Protein AF-A0A8H8CIA1-F1 (afdb_monomer_lite)

Foldseek 3Di:
DDDDDDDDDDDDDDDDDDDDDDDDDDDDDDDDDDDDDDDDDDPPPPDPPVPPVVVLVVQLDQDADPVRHRPDDLVRNLVSLVPDPDDVSLCVSCVVLVHDDDPPDDSVRSSVSSSCSNPPDDDDDDDDDDDDDDDDDDDDDDDDDDDDDDDDDDPPVVVCPPPPDDDPCLLQDAQALPCPPDDLVNLVVVLVVCPPPVVVVVPPPPPPPDPPPDDPPDDADVPHDPVNVQLVVLLVVLVLVLVLDDPVLVSLLNSLVVVLVVQCVVCCVVVQDVDSAQFQSSLLSVLVVQQPFAGADSRNHHDPQHGRALVSSVSSSVSSVSVNSNVCSNPVCCCVPGNNDDPVSVVSSSVSNVVRSVCQDPCSRPPRHYHDLQVPDVLVVDDPLLLVLLLVLLLADPDQLSSLLLNLLLLQCLLFLAFSVQQLQFFLLQWFWDWAAAPVNPDTFIWIKRQAQPCVSPPPRGDRPVDGTAIGIAGQFLQLLSHSLLSLLLLQLCVCVVVNCCVVQVDDLQDCVSGRQATSAADPVDRNHGHDPVSNQVSQVSSCVSSVHDDPCRSNVSNSCSLVLLVVLVDDVVLLVLGYDDDDDPPVDDDRPSNSNQSSQSSRPHRSFFDPDSLLLPQDDDPVLLCQGNVCLVVSLVVQPPDPPSVSSNRSSVSNSVSSSSNLSSVLSVCVVNVPGPSCVRRSNVDPVSVCCSVPVSVVVSVVSVVVVPDRGPPVVVVVVVVVVVVVVD

InterPro domains:
  IPR031872 Ndc10, domain 2 [PF16787] (418-690)
  IPR038279 Ndc10, domain 2 superfamily [G3DSA:1.10.443.20] (391-724)

pLDDT: mean 71.8, std 23.45, range [22.14, 98.5]

Radius of gyration: 34.6 Å; chains: 1; bounding box: 98×94×87 Å

Sequence (730 aa):
MSYEYTVSPTLVQKSLSKPMQSPINDTQALNSRLLVANDNSALHISRTESSKQAQHAEITIPTTNNNGVINISRAQYMSRLASIRRKEPLREACIDANLAPPKSANLEHLRTMLTDYWFPPVVTEESIPDAQVAELPSSSSQYVGTSMSVLRGNNDEILIQEFGIEGAAAEEVLGYDDDSDSDPEDEFQEVLEINDELLAHTALEDDSEFDLETQMQGGPFPGESYTKFQTRIRLEETRRAENNRRAGGVKTQNAVIKDWKIFCGHALKTGQIKDEIVDAHHLLLYIRYCAERPKRTRKGIDIPGTFIGASHIKKLYFGALRIRKEQEAKDPSLSQQRPATNVHVWDALKGRMNEALRRAREGLIPEEDAPDIVANTFLSGITEAQMNSVGKGFLMHRELRSVINGHLSWTAQNASGNRGDDFRALRLAELQPYVFLHPNKETAIPCVLGCQGEEKAGASRGMRTKVNPVYSVFIAHLDPVKCPLGAFAFYHHFLHDVIDITSALDINWSINKTWRQVRVLHGKKSYATPYHEQSLYNLYVKAFSFAEFTSHLKAHLPRHILGYNQERMGVDPSVTSRMGWVRGETYYDTYAPALPKEAVLGAHGYKAHEVYDPIWRHVHVPEIFLHLVCPMAETIYSDVVGRQNLSGAANYWSMVMELRPYLFQCGAAIFQEVPDSALFRLPAFAQQDVQNWMKHQFPSDFSVLKANAGSRVDLQRIQNQLLQLALEET

Structure (mmCIF, N/CA/C/O backbone):
data_AF-A0A8H8CIA1-F1
#
_entry.id   AF-A0A8H8CIA1-F1
#
loop_
_atom_site.group_PDB
_atom_site.id
_atom_site.type_symbol
_atom_site.label_atom_id
_atom_site.label_alt_id
_atom_site.label_comp_id
_atom_site.label_asym_id
_atom_site.label_entity_id
_atom_site.label_seq_id
_atom_site.pdbx_PDB_ins_code
_atom_site.Cartn_x
_atom_site.Cartn_y
_atom_site.Cartn_z
_atom_site.occupancy
_atom_site.B_iso_or_equiv
_atom_site.auth_seq_id
_atom_site.auth_comp_id
_atom_site.auth_asym_id
_atom_site.auth_atom_id
_atom_site.pdbx_PDB_model_num
ATOM 1 N N . MET A 1 1 ? -46.911 15.720 -40.184 1.00 35.25 1 MET A N 1
ATOM 2 C CA . MET A 1 1 ? -46.278 14.925 -41.254 1.00 35.25 1 MET A CA 1
ATOM 3 C C . MET A 1 1 ? -45.076 14.251 -40.608 1.00 35.25 1 MET A C 1
ATOM 5 O O . MET A 1 1 ? -43.995 14.806 -40.647 1.00 35.25 1 MET A O 1
ATOM 9 N N . SER A 1 2 ? -45.250 13.289 -39.701 1.00 30.83 2 SER A N 1
ATOM 10 C CA . SER A 1 2 ? -45.727 11.908 -39.912 1.00 30.83 2 SER A CA 1
ATOM 11 C C . SER A 1 2 ? -44.878 11.188 -40.956 1.00 30.83 2 SER A C 1
ATOM 13 O O . SER A 1 2 ? -45.089 11.445 -42.132 1.00 30.83 2 SER A O 1
ATOM 15 N N . TYR A 1 3 ? -43.952 10.330 -40.516 1.00 27.91 3 TYR A N 1
ATOM 16 C CA . TYR A 1 3 ? -43.863 8.926 -40.935 1.00 27.91 3 TYR A CA 1
ATOM 17 C C . TYR A 1 3 ? -43.058 8.129 -39.897 1.00 27.91 3 TYR A C 1
ATOM 19 O O . TYR A 1 3 ? -41.913 8.446 -39.590 1.00 27.91 3 TYR A O 1
ATOM 27 N N . GLU A 1 4 ? -43.729 7.123 -39.342 1.00 29.31 4 GLU A N 1
ATOM 28 C CA . GLU A 1 4 ? -43.194 6.022 -38.544 1.00 29.31 4 GLU A CA 1
ATOM 29 C C . GLU A 1 4 ? -42.379 5.067 -39.427 1.00 29.31 4 GLU A C 1
ATOM 31 O O . GLU A 1 4 ? -42.702 4.908 -40.603 1.00 29.31 4 GLU A O 1
ATOM 36 N N . TYR A 1 5 ? -41.424 4.341 -38.839 1.00 29.64 5 TYR A N 1
ATOM 37 C CA . TYR A 1 5 ? -41.178 2.949 -39.222 1.00 29.64 5 TYR A CA 1
ATOM 38 C C . TYR A 1 5 ? -40.817 2.102 -37.997 1.00 29.64 5 TYR A C 1
ATOM 40 O O . TYR A 1 5 ? -39.847 2.346 -37.284 1.00 29.64 5 TYR A O 1
ATOM 48 N N . THR A 1 6 ? -41.661 1.103 -37.779 1.00 28.41 6 THR A N 1
ATOM 49 C CA . THR A 1 6 ? -41.581 -0.032 -36.861 1.00 28.41 6 THR A CA 1
ATOM 50 C C . THR A 1 6 ? -40.758 -1.165 -37.478 1.00 28.41 6 THR A C 1
ATOM 52 O O . THR A 1 6 ? -40.929 -1.445 -38.661 1.00 28.41 6 THR A O 1
ATOM 55 N N . VAL A 1 7 ? -39.972 -1.899 -36.675 1.00 31.28 7 VAL A N 1
ATOM 56 C CA . VAL A 1 7 ? -39.664 -3.327 -36.919 1.00 31.28 7 VAL A CA 1
ATOM 57 C C . VAL A 1 7 ? -39.576 -4.084 -35.583 1.00 31.28 7 VAL A C 1
ATOM 59 O O . VAL A 1 7 ? -38.965 -3.625 -34.623 1.00 31.28 7 VAL A O 1
ATOM 62 N N . SER A 1 8 ? -40.253 -5.233 -35.547 1.00 26.88 8 SER A N 1
ATOM 63 C CA . SER A 1 8 ? -40.550 -6.128 -34.419 1.00 26.88 8 SER A CA 1
ATOM 64 C C . SER A 1 8 ? -39.399 -7.070 -33.994 1.00 26.88 8 SER A C 1
ATOM 66 O O . SER A 1 8 ? -38.472 -7.293 -34.773 1.00 26.88 8 SER A O 1
ATOM 68 N N . PRO A 1 9 ? -39.485 -7.706 -32.802 1.00 35.00 9 PRO A N 1
ATOM 69 C CA . PRO A 1 9 ? -38.516 -8.690 -32.318 1.00 35.00 9 PRO A CA 1
ATOM 70 C C . PRO A 1 9 ? -38.908 -10.127 -32.706 1.00 35.00 9 PRO A C 1
ATOM 72 O O . PRO A 1 9 ? -40.086 -10.483 -32.680 1.00 35.00 9 PRO A O 1
ATOM 75 N N . THR A 1 10 ? -37.919 -10.983 -32.991 1.00 31.28 10 THR A N 1
ATOM 76 C CA . THR A 1 10 ? -38.145 -12.425 -33.205 1.00 31.28 10 THR A CA 1
ATOM 77 C C . THR A 1 10 ? -37.395 -13.247 -32.158 1.00 31.28 10 THR A C 1
ATOM 79 O O . THR A 1 10 ? -36.170 -13.211 -32.076 1.00 31.28 10 THR A O 1
ATOM 82 N N . LEU A 1 11 ? -38.167 -13.986 -31.360 1.00 28.48 11 LEU A N 1
ATOM 83 C CA . LEU A 1 11 ? -37.743 -15.055 -30.459 1.00 28.48 11 LEU A CA 1
ATOM 84 C C . LEU A 1 11 ? -37.208 -16.260 -31.246 1.00 28.48 11 LEU A C 1
ATOM 86 O O . LEU A 1 11 ? -37.884 -16.741 -32.152 1.00 28.48 11 LEU A O 1
ATOM 90 N N . VAL A 1 12 ? -36.093 -16.845 -30.798 1.00 31.77 12 VAL A N 1
ATOM 91 C CA . VAL A 1 12 ? -35.801 -18.273 -31.001 1.00 31.77 12 VAL A CA 1
ATOM 92 C C . VAL A 1 12 ? -35.304 -18.870 -29.684 1.00 31.77 12 VAL A C 1
ATOM 94 O O . VAL A 1 12 ? -34.176 -18.644 -29.256 1.00 31.77 12 VAL A O 1
ATOM 97 N N . GLN A 1 13 ? -36.173 -19.657 -29.049 1.00 28.80 13 GLN A N 1
ATOM 98 C CA . GLN A 1 13 ? -35.812 -20.648 -28.038 1.00 28.80 13 GLN A CA 1
ATOM 99 C C . GLN A 1 13 ? -35.109 -21.834 -28.713 1.00 28.80 13 GLN A C 1
ATOM 101 O O . GLN A 1 13 ? -35.632 -22.390 -29.678 1.00 28.80 13 GLN A O 1
ATOM 106 N N . LYS A 1 14 ? -33.990 -22.298 -28.147 1.00 30.52 14 LYS A N 1
ATOM 107 C CA . LYS A 1 14 ? -33.540 -23.690 -28.289 1.00 30.52 14 LYS A CA 1
ATOM 108 C C . LYS A 1 14 ? -32.952 -24.196 -26.972 1.00 30.52 14 LYS A C 1
ATOM 110 O O . LYS A 1 14 ? -31.828 -23.889 -26.600 1.00 30.52 14 LYS A O 1
ATOM 115 N N . SER A 1 15 ? -33.770 -24.980 -26.281 1.00 29.48 15 SER A N 1
ATOM 116 C CA . SER A 1 15 ? -33.416 -25.943 -25.239 1.00 29.48 15 SER A CA 1
ATOM 117 C C . SER A 1 15 ? -32.812 -27.213 -25.846 1.00 29.48 15 SER A C 1
ATOM 119 O O . SER A 1 15 ? -33.293 -27.625 -26.898 1.00 29.48 15 SER A O 1
ATOM 121 N N . LEU A 1 16 ? -31.854 -27.842 -25.151 1.00 29.30 16 LEU A N 1
ATOM 122 C CA . LEU A 1 16 ? -31.474 -29.280 -25.121 1.00 29.30 16 LEU A CA 1
ATOM 123 C C . LEU A 1 16 ? -30.174 -29.330 -24.279 1.00 29.30 16 LEU A C 1
ATOM 125 O O . LEU A 1 16 ? -29.157 -28.832 -24.731 1.00 29.30 16 LEU A O 1
ATOM 129 N N . SER A 1 17 ? -30.121 -29.629 -22.977 1.00 27.05 17 SER A N 1
ATOM 130 C CA . SER A 1 17 ? -30.474 -30.816 -22.183 1.00 27.05 17 SER A CA 1
ATOM 131 C C . SER A 1 17 ? -29.685 -32.101 -22.505 1.00 27.05 17 SER A C 1
ATOM 133 O O . SER A 1 17 ? -29.960 -32.735 -23.523 1.00 27.05 17 SER A O 1
ATOM 135 N N . LYS A 1 18 ? -28.889 -32.515 -21.493 1.00 29.69 18 LYS A N 1
ATOM 136 C CA . LYS A 1 18 ? -28.415 -33.866 -21.082 1.00 29.69 18 LYS A CA 1
ATOM 137 C C . LYS A 1 18 ? -26.981 -34.303 -21.484 1.00 29.69 18 LYS A C 1
ATOM 139 O O . LYS A 1 18 ? -26.527 -33.929 -22.554 1.00 29.69 18 LYS A O 1
ATOM 144 N N . PRO A 1 19 ? -26.348 -35.241 -20.734 1.00 34.16 19 PRO A N 1
ATOM 145 C CA . PRO A 1 19 ? -26.146 -35.262 -19.274 1.00 34.16 19 PRO A CA 1
ATOM 146 C C . PRO A 1 19 ? -24.745 -35.793 -18.842 1.00 34.16 19 PRO A C 1
ATOM 148 O O . PRO A 1 19 ? -23.964 -36.296 -19.642 1.00 34.16 19 PRO A O 1
ATOM 151 N N . MET A 1 20 ? -24.491 -35.729 -17.528 1.00 30.47 20 MET A N 1
ATOM 152 C CA . MET A 1 20 ? -23.445 -36.428 -16.762 1.00 30.47 20 MET A CA 1
ATOM 153 C C . MET A 1 20 ? -23.229 -37.897 -17.156 1.00 30.47 20 MET A C 1
ATOM 155 O O . MET A 1 20 ? -24.201 -38.645 -17.226 1.00 30.47 20 MET A O 1
ATOM 159 N N . GLN A 1 21 ? -21.960 -38.318 -17.205 1.00 26.92 21 GLN A N 1
ATOM 160 C CA . GLN A 1 21 ? -21.501 -39.673 -16.872 1.00 26.92 21 GLN A CA 1
ATOM 161 C C . GLN A 1 21 ? -20.044 -39.626 -16.361 1.00 26.92 21 GLN A C 1
ATOM 163 O O . GLN A 1 21 ? -19.106 -39.388 -17.110 1.00 26.92 21 GLN A O 1
ATOM 168 N N . SER A 1 22 ? -19.872 -39.849 -15.061 1.00 28.25 22 SER A N 1
ATOM 169 C CA . SER A 1 22 ? -18.779 -40.648 -14.481 1.00 28.25 22 SER A CA 1
ATOM 170 C C . SER A 1 22 ? -19.407 -42.025 -14.127 1.00 28.25 22 SER A C 1
ATOM 172 O O . SER A 1 22 ? -20.640 -42.103 -14.231 1.00 28.25 22 SER A O 1
ATOM 174 N N . PRO A 1 23 ? -18.704 -43.105 -13.697 1.00 43.19 23 PRO A N 1
ATOM 175 C CA . PRO A 1 23 ? -17.465 -43.109 -12.903 1.00 43.19 23 PRO A CA 1
ATOM 176 C C . PRO A 1 23 ? -16.527 -44.333 -13.143 1.00 43.19 23 PRO A C 1
ATOM 178 O O . PRO A 1 23 ? -16.756 -45.141 -14.035 1.00 43.19 23 PRO A O 1
ATOM 181 N N . ILE A 1 24 ? -15.538 -44.484 -12.245 1.00 27.33 24 ILE A N 1
ATOM 182 C CA . ILE A 1 24 ? -14.995 -45.738 -11.659 1.00 27.33 24 ILE A CA 1
ATOM 183 C C . ILE A 1 24 ? -13.492 -46.010 -11.885 1.00 27.33 24 ILE A C 1
ATOM 185 O O . ILE A 1 24 ? -12.980 -46.065 -12.999 1.00 27.33 24 ILE A O 1
ATOM 189 N N . ASN A 1 25 ? -12.841 -46.181 -10.727 1.00 26.23 25 ASN A N 1
ATOM 190 C CA . ASN A 1 25 ? -11.515 -46.716 -10.419 1.00 26.23 25 ASN A CA 1
ATOM 191 C C . ASN A 1 25 ? -11.222 -48.063 -11.103 1.00 26.23 25 ASN A C 1
ATOM 193 O O . ASN A 1 25 ? -12.122 -48.881 -11.220 1.00 26.23 25 ASN A O 1
ATOM 197 N N . ASP A 1 26 ? -9.953 -48.375 -11.375 1.00 25.09 26 ASP A N 1
ATOM 198 C CA . ASP A 1 26 ? -9.295 -49.413 -10.575 1.00 25.09 26 ASP A CA 1
ATOM 199 C C . ASP A 1 26 ? -7.789 -49.548 -10.814 1.00 25.09 26 ASP A C 1
ATOM 201 O O . ASP A 1 26 ? -7.205 -49.229 -11.846 1.00 25.09 26 ASP A O 1
ATOM 205 N N . THR A 1 27 ? -7.204 -49.993 -9.718 1.00 24.94 27 THR A N 1
ATOM 206 C CA . THR A 1 27 ? -5.823 -50.208 -9.333 1.00 24.94 27 THR A CA 1
ATOM 207 C C . THR A 1 27 ? -5.157 -51.424 -9.997 1.00 24.94 27 THR A C 1
ATOM 209 O O . THR A 1 27 ? -5.812 -52.400 -10.335 1.00 24.94 27 THR A O 1
ATOM 212 N N . GLN A 1 28 ? -3.816 -51.400 -9.954 1.00 24.56 28 GLN A N 1
ATOM 213 C CA . GLN A 1 28 ? -2.891 -52.539 -9.797 1.00 24.56 28 GLN A CA 1
ATOM 214 C C . GLN A 1 28 ? -2.402 -53.344 -11.026 1.00 24.56 28 GLN A C 1
ATOM 216 O O . GLN A 1 28 ? -3.105 -54.155 -11.611 1.00 24.56 28 GLN A O 1
ATOM 221 N N . ALA A 1 29 ? -1.076 -53.237 -11.224 1.00 25.58 29 ALA A N 1
ATOM 222 C CA . ALA A 1 29 ? -0.083 -54.300 -10.972 1.00 25.58 29 ALA A CA 1
ATOM 223 C C . ALA A 1 29 ? 0.715 -54.901 -12.155 1.00 25.58 29 ALA A C 1
ATOM 225 O O . ALA A 1 29 ? 0.201 -55.610 -13.008 1.00 25.58 29 ALA A O 1
ATOM 226 N N . LEU A 1 30 ? 2.041 -54.748 -11.989 1.00 26.11 30 LEU A N 1
ATOM 227 C CA . LEU A 1 30 ? 3.129 -55.720 -12.195 1.00 26.11 30 LEU A CA 1
ATOM 228 C C . LEU A 1 30 ? 3.650 -56.040 -13.616 1.00 26.11 30 LEU A C 1
ATOM 230 O O . LEU A 1 30 ? 3.166 -56.910 -14.324 1.00 26.11 30 LEU A O 1
ATOM 234 N N . ASN A 1 31 ? 4.808 -55.422 -13.888 1.00 25.41 31 ASN A N 1
ATOM 235 C CA . ASN A 1 31 ? 6.122 -56.043 -14.136 1.00 25.41 31 ASN A CA 1
ATOM 236 C C . ASN A 1 31 ? 6.254 -57.243 -15.089 1.00 25.41 31 ASN A C 1
ATOM 238 O O . ASN A 1 31 ? 5.885 -58.370 -14.773 1.00 25.41 31 ASN A O 1
ATOM 242 N N . SER A 1 32 ? 7.105 -57.050 -16.096 1.00 24.16 32 SER A N 1
ATOM 243 C CA . SER A 1 32 ? 8.194 -57.969 -16.485 1.00 24.16 32 SER A CA 1
ATOM 244 C C . SER A 1 32 ? 9.169 -57.163 -17.367 1.00 24.16 32 SER A C 1
ATOM 246 O O . SER A 1 32 ? 8.734 -56.505 -18.298 1.00 24.16 32 SER A O 1
ATOM 248 N N . ARG A 1 33 ? 10.420 -56.891 -16.967 1.00 26.98 33 ARG A N 1
ATOM 249 C CA . ARG A 1 33 ? 11.617 -57.739 -16.761 1.00 26.98 33 ARG A CA 1
ATOM 250 C C . ARG A 1 33 ? 12.585 -57.637 -17.956 1.00 26.98 33 ARG A C 1
ATOM 252 O O . ARG A 1 33 ? 12.214 -58.043 -19.046 1.00 26.98 33 ARG A O 1
ATOM 259 N N . LEU A 1 34 ? 13.845 -57.298 -17.622 1.00 24.36 34 LEU A N 1
ATOM 260 C CA . LEU A 1 34 ? 15.112 -57.726 -18.259 1.00 24.36 34 LEU A CA 1
ATOM 261 C C . LEU A 1 34 ? 15.408 -57.151 -19.673 1.00 24.36 34 LEU A C 1
ATOM 263 O O . LEU A 1 34 ? 14.519 -57.097 -20.500 1.00 24.36 34 LEU A O 1
ATOM 267 N N . LEU A 1 35 ? 16.624 -56.779 -20.100 1.00 25.28 35 LEU A N 1
ATOM 268 C CA . LEU A 1 35 ? 17.997 -56.772 -19.564 1.00 25.28 35 LEU A CA 1
ATOM 269 C C . LEU A 1 35 ? 18.927 -56.195 -20.675 1.00 25.28 35 LEU A C 1
ATOM 271 O O . LEU A 1 35 ? 18.595 -56.313 -21.850 1.00 25.28 35 LEU A O 1
ATOM 275 N N . VAL A 1 36 ? 20.132 -55.750 -20.280 1.00 26.50 36 VAL A N 1
ATOM 276 C CA . VAL A 1 36 ? 21.425 -55.815 -21.022 1.00 26.50 36 VAL A CA 1
ATOM 277 C C . VAL A 1 36 ? 21.880 -54.607 -21.884 1.00 26.50 36 VAL A C 1
ATOM 279 O O . VAL A 1 36 ? 21.477 -54.430 -23.026 1.00 26.50 36 VAL A O 1
ATOM 282 N N . ALA A 1 37 ? 22.881 -53.917 -21.308 1.00 25.95 37 ALA A N 1
ATOM 283 C CA . ALA A 1 37 ? 24.218 -53.573 -21.843 1.00 25.95 37 ALA A CA 1
ATOM 284 C C . ALA A 1 37 ? 24.574 -52.169 -22.390 1.00 25.95 37 ALA A C 1
ATOM 286 O O . ALA A 1 37 ? 24.081 -51.722 -23.418 1.00 25.95 37 ALA A O 1
ATOM 287 N N . ASN A 1 38 ? 25.651 -51.669 -21.757 1.00 27.94 38 ASN A N 1
ATOM 288 C CA . ASN A 1 38 ? 26.868 -51.028 -22.287 1.00 27.94 38 ASN A CA 1
ATOM 289 C C . ASN A 1 38 ? 26.974 -49.496 -22.402 1.00 27.94 38 ASN A C 1
ATOM 291 O O . ASN A 1 38 ? 26.645 -48.888 -23.414 1.00 27.94 38 ASN A O 1
ATOM 295 N N . ASP A 1 39 ? 27.586 -48.925 -21.355 1.00 29.53 39 ASP A N 1
ATOM 296 C CA . ASP A 1 39 ? 28.875 -48.203 -21.332 1.00 29.53 39 ASP A CA 1
ATOM 297 C C . ASP A 1 39 ? 29.575 -47.886 -22.669 1.00 29.53 39 ASP A C 1
ATOM 299 O O . ASP A 1 39 ? 29.992 -48.792 -23.395 1.00 29.53 39 ASP A O 1
ATOM 303 N N . ASN A 1 40 ? 29.862 -46.593 -22.897 1.00 30.83 40 ASN A N 1
ATOM 304 C CA . ASN A 1 40 ? 31.225 -46.012 -22.905 1.00 30.83 40 ASN A CA 1
ATOM 305 C C . ASN A 1 40 ? 31.280 -44.676 -23.676 1.00 30.83 40 ASN A C 1
ATOM 307 O O . ASN A 1 40 ? 31.455 -44.692 -24.891 1.00 30.83 40 ASN A O 1
ATOM 311 N N . SER A 1 41 ? 31.262 -43.523 -22.989 1.00 32.12 41 SER A N 1
ATOM 312 C CA . SER A 1 41 ? 31.836 -42.267 -23.529 1.00 32.12 41 SER A CA 1
ATOM 313 C C . SER A 1 41 ? 31.875 -41.119 -22.501 1.00 32.12 41 SER A C 1
ATOM 315 O O . SER A 1 41 ? 31.132 -40.151 -22.626 1.00 32.12 41 SER A O 1
ATOM 317 N N . ALA A 1 42 ? 32.741 -41.183 -21.483 1.00 33.84 42 ALA A N 1
ATOM 318 C CA . ALA A 1 42 ? 33.016 -40.014 -20.621 1.00 33.84 42 ALA A CA 1
ATOM 319 C C . ALA A 1 42 ? 34.421 -40.020 -19.973 1.00 33.84 42 ALA A C 1
ATOM 321 O O . ALA A 1 42 ? 34.627 -39.463 -18.899 1.00 33.84 42 ALA A O 1
ATOM 322 N N . LEU A 1 43 ? 35.417 -40.649 -20.607 1.00 36.97 43 LEU A N 1
ATOM 323 C CA . LEU A 1 43 ? 36.722 -40.928 -19.982 1.00 36.97 43 LEU A CA 1
ATOM 324 C C . LEU A 1 43 ? 37.834 -39.893 -20.243 1.00 36.97 43 LEU A C 1
ATOM 326 O O . LEU A 1 43 ? 38.996 -40.199 -19.994 1.00 36.97 43 LEU A O 1
ATOM 330 N N . HIS A 1 44 ? 37.533 -38.673 -20.711 1.00 37.88 44 HIS A N 1
ATOM 331 C CA . HIS A 1 44 ? 38.605 -37.731 -21.082 1.00 37.88 44 HIS A CA 1
ATOM 332 C C . HIS A 1 44 ? 38.686 -36.378 -20.359 1.00 37.88 44 HIS A C 1
ATOM 334 O O . HIS A 1 44 ? 39.668 -35.674 -20.583 1.00 37.88 44 HIS A O 1
ATOM 340 N N . ILE A 1 45 ? 37.777 -36.033 -19.438 1.00 39.72 45 ILE A N 1
ATOM 341 C CA . ILE A 1 45 ? 37.805 -34.715 -18.754 1.00 39.72 45 ILE A CA 1
ATOM 342 C C . ILE A 1 45 ? 38.130 -34.805 -17.238 1.00 39.72 45 ILE A C 1
ATOM 344 O O . ILE A 1 45 ? 38.532 -33.819 -16.631 1.00 39.72 45 ILE A O 1
ATOM 348 N N . SER A 1 46 ? 38.124 -35.991 -16.615 1.00 37.06 46 SER A N 1
ATOM 349 C CA . SER A 1 46 ? 38.263 -36.176 -15.152 1.00 37.06 46 SER A CA 1
ATOM 350 C C . SER A 1 46 ? 39.695 -36.226 -14.573 1.00 37.06 46 SER A C 1
ATOM 352 O O . SER A 1 46 ? 39.869 -36.474 -13.379 1.00 37.06 46 SER A O 1
ATOM 354 N N . ARG A 1 47 ? 40.759 -36.002 -15.359 1.00 39.66 47 ARG A N 1
ATOM 355 C CA . ARG A 1 47 ? 42.136 -36.329 -14.915 1.00 39.66 47 ARG A CA 1
ATOM 356 C C . ARG A 1 47 ? 42.901 -35.223 -14.167 1.00 39.66 47 ARG A C 1
ATOM 358 O O . ARG A 1 47 ? 43.977 -35.510 -13.653 1.00 39.66 47 ARG A O 1
ATOM 365 N N . THR A 1 48 ? 42.386 -33.995 -14.056 1.00 44.56 48 THR A N 1
ATOM 366 C CA . THR A 1 48 ? 43.138 -32.859 -13.465 1.00 44.56 48 THR A CA 1
ATOM 367 C C . THR A 1 48 ? 42.585 -32.293 -12.152 1.00 44.56 48 THR A C 1
ATOM 369 O O . THR A 1 48 ? 43.352 -31.694 -11.402 1.00 44.56 48 THR A O 1
ATOM 372 N N . GLU A 1 49 ? 41.319 -32.528 -11.798 1.00 43.59 49 GLU A N 1
ATOM 373 C CA . GLU A 1 49 ? 40.747 -32.052 -10.519 1.00 43.59 49 GLU A CA 1
ATOM 374 C C . GLU A 1 49 ? 40.909 -33.060 -9.365 1.00 43.59 49 GLU A C 1
ATOM 376 O O . GLU A 1 49 ? 41.137 -32.663 -8.220 1.00 43.59 49 GLU A O 1
ATOM 381 N N . SER A 1 50 ? 40.970 -34.362 -9.669 1.00 43.28 50 SER A N 1
ATOM 382 C CA . SER A 1 50 ? 41.143 -35.439 -8.677 1.00 43.28 50 SER A CA 1
ATOM 383 C C . SER A 1 50 ? 42.471 -35.387 -7.897 1.00 43.28 50 SER A C 1
ATOM 385 O O . SER A 1 50 ? 42.586 -36.012 -6.845 1.00 43.28 50 SER A O 1
ATOM 387 N N . SER A 1 51 ? 43.485 -34.647 -8.366 1.00 46.69 51 SER A N 1
ATOM 388 C CA . SER A 1 51 ? 44.813 -34.626 -7.730 1.00 46.69 51 SER A CA 1
ATOM 389 C C . SER A 1 51 ? 44.928 -33.677 -6.527 1.00 46.69 51 SER A C 1
ATOM 391 O O . SER A 1 51 ? 45.829 -33.870 -5.714 1.00 46.69 51 SER A O 1
ATOM 393 N N . LYS A 1 52 ? 44.069 -32.653 -6.393 1.00 49.59 52 LYS A N 1
ATOM 394 C CA . LYS A 1 52 ? 44.155 -31.665 -5.292 1.00 49.59 52 LYS A CA 1
ATOM 395 C C . LYS A 1 52 ? 43.212 -31.965 -4.122 1.00 49.59 52 LYS A C 1
ATOM 397 O O . LYS A 1 52 ? 43.546 -31.619 -2.993 1.00 49.59 52 LYS A O 1
ATOM 402 N N . GLN A 1 53 ? 42.091 -32.649 -4.358 1.00 50.78 53 GLN A N 1
ATOM 403 C CA . GLN A 1 53 ? 41.213 -33.144 -3.284 1.00 50.78 53 GLN A CA 1
ATOM 404 C C . GLN A 1 53 ? 41.845 -34.312 -2.505 1.00 50.78 53 GLN A C 1
ATOM 406 O O . GLN A 1 53 ? 41.708 -34.375 -1.285 1.00 50.78 53 GLN A O 1
ATOM 411 N N . ALA A 1 54 ? 42.635 -35.166 -3.167 1.00 50.47 54 ALA A N 1
ATOM 412 C CA . ALA A 1 54 ? 43.280 -36.318 -2.529 1.00 50.47 54 ALA A CA 1
ATOM 413 C C . ALA A 1 54 ? 44.280 -35.944 -1.410 1.00 50.47 54 ALA A C 1
ATOM 415 O O . ALA A 1 54 ? 44.388 -36.670 -0.428 1.00 50.47 54 ALA A O 1
ATOM 416 N N . GLN A 1 55 ? 44.963 -34.793 -1.499 1.00 55.34 55 GLN A N 1
ATOM 417 C CA . GLN A 1 55 ? 45.936 -34.361 -0.477 1.00 55.34 55 GLN A CA 1
ATOM 418 C C . GLN A 1 55 ? 45.292 -33.803 0.804 1.00 55.34 55 GLN A C 1
ATOM 420 O O . GLN A 1 55 ? 45.933 -33.780 1.852 1.00 55.34 55 GLN A O 1
ATOM 425 N N . HIS A 1 56 ? 44.042 -33.333 0.742 1.00 55.19 56 HIS A N 1
ATOM 426 C CA . HIS A 1 56 ? 43.356 -32.765 1.907 1.00 55.19 56 HIS A CA 1
ATOM 427 C C . HIS A 1 56 ? 42.588 -33.818 2.717 1.00 55.19 56 HIS A C 1
ATOM 429 O O . HIS A 1 56 ? 42.534 -33.692 3.940 1.00 55.19 56 HIS A O 1
ATOM 435 N N . ALA A 1 57 ? 42.087 -34.877 2.069 1.00 55.25 57 ALA A N 1
ATOM 436 C CA . ALA A 1 57 ? 41.418 -36.002 2.731 1.00 55.25 57 ALA A CA 1
ATOM 437 C C . ALA A 1 57 ? 42.364 -36.827 3.629 1.00 55.25 57 ALA A C 1
ATOM 439 O O . ALA A 1 57 ? 41.947 -37.386 4.640 1.00 55.25 57 ALA A O 1
ATOM 440 N N . GLU A 1 58 ? 43.660 -36.862 3.303 1.00 58.84 58 GLU A N 1
ATOM 441 C CA . GLU A 1 58 ? 44.658 -37.644 4.047 1.00 58.84 58 GLU A CA 1
ATOM 442 C C . GLU A 1 58 ? 45.021 -37.027 5.416 1.00 58.84 58 GLU A C 1
ATOM 444 O O . GLU A 1 58 ? 45.527 -37.708 6.305 1.00 58.84 58 GLU A O 1
ATOM 449 N N . ILE A 1 59 ? 44.751 -35.728 5.612 1.00 63.19 59 ILE A N 1
ATOM 450 C CA . ILE A 1 59 ? 45.095 -34.982 6.838 1.00 63.19 59 ILE A CA 1
ATOM 451 C C . ILE A 1 59 ? 43.917 -34.948 7.827 1.00 63.19 59 ILE A C 1
ATOM 453 O O . ILE A 1 59 ? 44.128 -34.820 9.036 1.00 63.19 59 ILE A O 1
ATOM 457 N N . THR A 1 60 ? 42.680 -35.043 7.331 1.00 63.69 60 THR A N 1
ATOM 458 C CA . THR A 1 60 ? 41.458 -34.849 8.123 1.00 63.69 60 THR A CA 1
ATOM 459 C C . THR A 1 60 ? 40.961 -36.111 8.818 1.00 63.69 60 THR A C 1
ATOM 461 O O . THR A 1 60 ? 40.309 -35.988 9.851 1.00 63.69 60 THR A O 1
ATOM 464 N N . ILE A 1 61 ? 41.306 -37.310 8.343 1.00 76.94 61 ILE A N 1
ATOM 465 C CA . ILE A 1 61 ? 40.961 -38.574 9.011 1.00 76.94 61 ILE A CA 1
ATOM 466 C C . ILE A 1 61 ? 42.179 -39.055 9.811 1.00 76.94 61 ILE A C 1
ATOM 468 O O . ILE A 1 61 ? 43.270 -39.185 9.249 1.00 76.94 61 ILE A O 1
ATOM 472 N N . PRO A 1 62 ? 42.054 -39.304 11.126 1.00 79.19 62 PRO A N 1
ATOM 473 C CA . PRO A 1 62 ? 43.175 -39.812 11.897 1.00 79.19 62 PRO A CA 1
ATOM 474 C C . PRO A 1 62 ? 43.550 -41.213 11.393 1.00 79.19 62 PRO A C 1
ATOM 476 O O . PRO A 1 62 ? 42.698 -42.090 11.278 1.00 79.19 62 PRO A O 1
ATOM 479 N N . THR A 1 63 ? 44.833 -41.437 11.099 1.00 74.19 63 THR A N 1
ATOM 480 C CA . THR A 1 63 ? 45.325 -42.741 10.635 1.00 74.19 63 THR A CA 1
ATOM 481 C C . THR A 1 63 ? 45.054 -43.809 11.685 1.00 74.19 63 THR A C 1
ATOM 483 O O . THR A 1 63 ? 45.634 -43.795 12.778 1.00 74.19 63 THR A O 1
ATOM 486 N N . THR A 1 64 ? 44.174 -44.737 11.343 1.00 71.94 64 THR A N 1
ATOM 487 C CA . THR A 1 64 ? 43.940 -45.948 12.112 1.00 71.94 64 THR A CA 1
ATOM 488 C C . THR A 1 64 ? 44.987 -46.987 11.733 1.00 71.94 64 THR A C 1
ATOM 490 O O . THR A 1 64 ? 45.493 -47.016 10.610 1.00 71.94 64 THR A O 1
ATOM 493 N N . ASN A 1 65 ? 45.381 -47.829 12.684 1.00 69.38 65 ASN A N 1
ATOM 494 C CA . ASN A 1 65 ? 46.102 -49.045 12.328 1.00 69.38 65 ASN A CA 1
ATOM 495 C C . ASN A 1 65 ? 45.146 -50.016 11.608 1.00 69.38 65 ASN A C 1
ATOM 497 O O . ASN A 1 65 ? 43.938 -49.790 11.561 1.00 69.38 65 ASN A O 1
ATOM 501 N N . ASN A 1 66 ? 45.671 -51.124 11.082 1.00 56.56 66 ASN A N 1
ATOM 502 C CA . ASN A 1 66 ? 44.889 -52.118 10.325 1.00 56.56 66 ASN A CA 1
ATOM 503 C C . ASN A 1 66 ? 43.694 -52.714 11.095 1.00 56.56 66 ASN A C 1
ATOM 505 O O . ASN A 1 66 ? 42.865 -53.401 10.508 1.00 56.56 66 ASN A O 1
ATOM 509 N N . ASN A 1 67 ? 43.590 -52.428 12.391 1.00 66.75 67 ASN A N 1
ATOM 510 C CA . ASN A 1 67 ? 42.525 -52.889 13.264 1.00 66.75 67 ASN A CA 1
ATOM 511 C C . ASN A 1 67 ? 41.542 -51.759 13.631 1.00 66.75 67 ASN A C 1
ATOM 513 O O . ASN A 1 67 ? 40.739 -51.925 14.542 1.00 66.75 67 ASN A O 1
ATOM 517 N N . GLY A 1 68 ? 41.615 -50.599 12.970 1.00 57.72 68 GLY A N 1
ATOM 518 C CA . GLY A 1 68 ? 40.704 -49.470 13.179 1.00 57.72 68 GLY A CA 1
ATOM 519 C C . GLY A 1 68 ? 41.006 -48.624 14.418 1.00 57.72 68 GLY A C 1
ATOM 520 O O . GLY A 1 68 ? 40.339 -47.617 14.642 1.00 57.72 68 GLY A O 1
ATOM 521 N N . VAL A 1 69 ? 42.023 -48.983 15.210 1.00 68.25 69 VAL A N 1
ATOM 522 C CA . VAL A 1 69 ? 42.402 -48.216 16.400 1.00 68.25 69 VAL A CA 1
ATOM 523 C C . VAL A 1 69 ? 43.214 -47.007 15.963 1.00 68.25 69 VAL A C 1
ATOM 525 O O . VAL A 1 69 ? 44.233 -47.132 15.277 1.00 68.25 69 VAL A O 1
ATOM 528 N N . ILE A 1 70 ? 42.748 -45.826 16.356 1.00 78.56 70 ILE A N 1
ATOM 529 C CA . ILE A 1 70 ? 43.390 -44.556 16.034 1.00 78.56 70 ILE A CA 1
ATOM 530 C C . ILE A 1 70 ? 44.772 -44.524 16.692 1.00 78.56 70 ILE A C 1
ATOM 532 O O . ILE A 1 70 ? 44.893 -44.530 17.914 1.00 78.56 70 ILE A O 1
A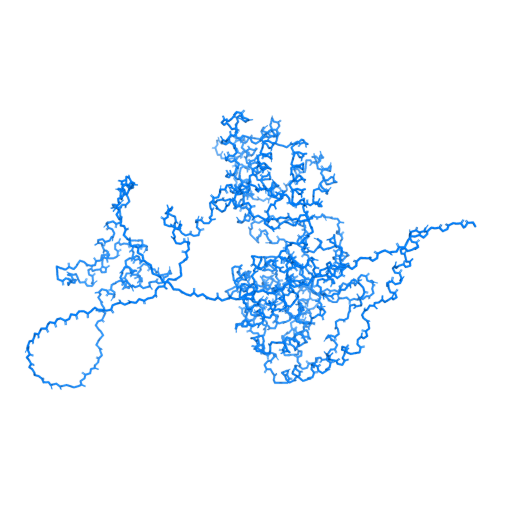TOM 536 N N . ASN A 1 71 ? 45.826 -44.502 15.875 1.00 77.81 71 ASN A N 1
ATOM 537 C CA . ASN A 1 71 ? 47.203 -44.702 16.338 1.00 77.81 71 ASN A CA 1
ATOM 538 C C . ASN A 1 71 ? 47.922 -43.385 16.699 1.00 77.81 71 ASN A C 1
ATOM 540 O O . ASN A 1 71 ? 49.149 -43.331 16.750 1.00 77.81 71 ASN A O 1
ATOM 544 N N . ILE A 1 72 ? 47.172 -42.294 16.887 1.00 82.00 72 ILE A N 1
ATOM 545 C CA . ILE A 1 72 ? 47.696 -40.958 17.203 1.00 82.00 72 ILE A CA 1
ATOM 546 C C . ILE A 1 72 ? 47.012 -40.411 18.453 1.00 82.00 72 ILE A C 1
ATOM 548 O O . ILE A 1 72 ? 45.827 -40.654 18.674 1.00 82.00 72 ILE A O 1
ATOM 552 N N . SER A 1 73 ? 47.740 -39.655 19.276 1.00 86.62 73 SER A N 1
ATOM 553 C CA . SER A 1 73 ? 47.135 -39.040 20.460 1.00 86.62 73 SER A CA 1
ATOM 554 C C . SER A 1 73 ? 46.251 -37.846 20.079 1.00 86.62 73 SER A C 1
ATOM 556 O O . SER A 1 73 ? 46.499 -37.167 19.077 1.00 86.62 73 SER A O 1
ATOM 558 N N . ARG A 1 74 ? 45.252 -37.527 20.916 1.00 85.94 74 ARG A N 1
ATOM 559 C CA . ARG A 1 74 ? 44.358 -36.365 20.727 1.00 85.94 74 ARG A CA 1
ATOM 560 C C . ARG A 1 74 ? 45.135 -35.062 20.484 1.00 85.94 74 ARG A C 1
ATOM 562 O O . ARG A 1 74 ? 44.788 -34.288 19.596 1.00 85.94 74 ARG A O 1
ATOM 569 N N . ALA A 1 75 ? 46.226 -34.850 21.226 1.00 84.31 75 ALA A N 1
ATOM 570 C CA . ALA A 1 75 ? 47.083 -33.669 21.089 1.00 84.31 75 ALA A CA 1
ATOM 571 C C . ALA A 1 75 ? 47.826 -33.622 19.737 1.00 84.31 75 ALA A C 1
ATOM 573 O O . ALA A 1 75 ? 47.972 -32.554 19.143 1.00 84.31 75 ALA A O 1
ATOM 574 N N . GLN A 1 76 ? 48.251 -34.777 19.213 1.00 84.75 76 GLN A N 1
ATOM 575 C CA . GLN A 1 76 ? 48.897 -34.873 17.900 1.00 84.75 76 GLN A CA 1
ATOM 576 C C . GLN A 1 76 ? 47.901 -34.667 16.749 1.00 84.75 76 GLN A C 1
ATOM 578 O O . GLN A 1 76 ? 48.244 -34.019 15.760 1.00 84.75 76 GLN A O 1
ATOM 583 N N . TYR A 1 77 ? 46.663 -35.156 16.879 1.00 88.44 77 TYR A N 1
ATOM 584 C CA . TYR A 1 77 ? 45.611 -34.938 15.880 1.00 88.44 77 TYR A CA 1
ATOM 585 C C . TYR A 1 77 ? 45.177 -33.466 15.800 1.00 88.44 77 TYR A C 1
ATOM 587 O O . TYR A 1 77 ? 45.135 -32.898 14.709 1.00 88.44 77 TYR A O 1
ATOM 595 N N . MET A 1 78 ? 44.988 -32.806 16.949 1.00 87.06 78 MET A N 1
ATOM 596 C CA . MET A 1 78 ? 44.742 -31.356 17.023 1.00 87.06 78 MET A CA 1
ATOM 597 C C . MET A 1 78 ? 45.832 -30.545 16.303 1.00 87.06 78 MET A C 1
ATOM 599 O O . MET A 1 78 ? 45.529 -29.645 15.518 1.00 87.06 78 MET A O 1
ATOM 603 N N . SER A 1 79 ? 47.106 -30.901 16.503 1.00 85.44 79 SER A N 1
ATOM 604 C CA . SER A 1 79 ? 48.233 -30.237 15.834 1.00 85.44 79 SER A CA 1
ATOM 605 C C . SER A 1 79 ? 48.211 -30.413 14.303 1.00 85.44 79 SER A C 1
ATOM 607 O O . SER A 1 79 ? 48.541 -29.473 13.578 1.00 85.44 79 SER A O 1
ATOM 609 N N . ARG A 1 80 ? 47.742 -31.560 13.783 1.00 85.44 80 ARG A N 1
ATOM 610 C CA . ARG A 1 80 ? 47.566 -31.787 12.333 1.00 85.44 80 ARG A CA 1
ATOM 611 C C . ARG A 1 80 ? 46.435 -30.945 11.746 1.00 85.44 80 ARG A C 1
ATOM 613 O O . ARG A 1 80 ? 46.641 -30.287 10.725 1.00 85.44 80 ARG A O 1
ATOM 620 N N . LEU A 1 81 ? 45.279 -30.890 12.407 1.00 86.81 81 LEU A N 1
ATOM 621 C CA . LEU A 1 81 ? 44.144 -30.078 11.950 1.00 86.81 81 LEU A CA 1
ATOM 622 C C . LEU A 1 81 ? 44.451 -28.568 11.959 1.00 86.81 81 LEU A C 1
ATOM 624 O O . LEU A 1 81 ? 43.909 -27.817 11.141 1.00 86.81 81 LEU A O 1
ATOM 628 N N . ALA A 1 82 ? 45.367 -28.111 12.823 1.00 87.31 82 ALA A N 1
ATOM 629 C CA . ALA A 1 82 ? 45.821 -26.720 12.860 1.00 87.31 82 ALA A CA 1
ATOM 630 C C . ALA A 1 82 ? 46.526 -26.264 11.561 1.00 87.31 82 ALA A C 1
ATOM 632 O O . ALA A 1 82 ? 46.528 -25.069 11.251 1.00 87.31 82 ALA A O 1
ATOM 633 N N . SER A 1 83 ? 47.068 -27.197 10.765 1.00 83.38 83 SER A N 1
ATOM 634 C CA . SER A 1 83 ? 47.726 -26.899 9.482 1.00 83.38 83 SER A CA 1
ATOM 635 C C . SER A 1 83 ? 46.749 -26.537 8.347 1.00 83.38 83 SER A C 1
ATOM 637 O O . SER A 1 83 ? 47.138 -25.855 7.394 1.00 83.38 83 SER A O 1
ATOM 639 N N . ILE A 1 84 ? 45.462 -26.902 8.463 1.00 84.88 84 ILE A N 1
ATOM 640 C CA . ILE A 1 84 ? 44.423 -26.588 7.471 1.00 84.88 84 ILE A CA 1
ATOM 641 C C . ILE A 1 84 ? 43.909 -25.161 7.704 1.00 84.88 84 ILE A C 1
ATOM 643 O O . ILE A 1 84 ? 43.286 -24.867 8.726 1.00 84.88 84 ILE A O 1
ATOM 647 N N . ARG A 1 85 ? 44.178 -24.253 6.752 1.00 83.38 85 ARG A N 1
ATOM 648 C CA . ARG A 1 85 ? 43.866 -22.809 6.868 1.00 83.38 85 ARG A CA 1
ATOM 649 C C . ARG A 1 85 ? 42.508 -22.380 6.282 1.00 83.38 85 ARG A C 1
ATOM 651 O O . ARG A 1 85 ? 42.118 -21.233 6.480 1.00 83.38 85 ARG A O 1
ATOM 658 N N . ARG A 1 86 ? 41.797 -23.251 5.552 1.00 81.44 86 ARG A N 1
ATOM 659 C CA . ARG A 1 86 ? 40.489 -22.965 4.911 1.00 81.44 86 ARG A CA 1
ATOM 660 C C . ARG A 1 86 ? 39.347 -23.707 5.615 1.00 81.44 86 ARG A C 1
ATOM 662 O O . ARG A 1 86 ? 39.586 -24.757 6.202 1.00 81.44 86 ARG A O 1
ATOM 669 N N . LYS A 1 87 ? 38.127 -23.152 5.572 1.00 82.06 87 LYS A N 1
ATOM 670 C CA . LYS A 1 87 ? 36.962 -23.684 6.307 1.00 82.06 87 LYS A CA 1
ATOM 671 C C . LYS A 1 87 ? 36.334 -24.895 5.628 1.00 82.06 87 LYS A C 1
ATOM 673 O O . LYS A 1 87 ? 36.016 -25.848 6.327 1.00 82.06 87 LYS A O 1
ATOM 678 N N . GLU A 1 88 ? 36.188 -24.857 4.306 1.00 80.50 88 GLU A N 1
ATOM 679 C CA . GLU A 1 88 ? 35.529 -25.901 3.512 1.00 80.50 88 GLU A CA 1
ATOM 680 C C . GLU A 1 88 ? 36.087 -27.312 3.778 1.00 80.50 88 GLU A C 1
ATOM 682 O O . GLU A 1 88 ? 35.279 -28.153 4.150 1.00 80.50 88 GLU A O 1
ATOM 687 N N . PRO A 1 89 ? 37.413 -27.573 3.794 1.00 84.19 89 PRO A N 1
ATOM 688 C CA . PRO A 1 89 ? 37.921 -28.930 4.037 1.00 84.19 89 PRO A CA 1
ATOM 689 C C . PRO A 1 89 ? 37.647 -29.461 5.452 1.00 84.19 89 PRO A C 1
ATOM 691 O O . PRO A 1 89 ? 37.439 -30.652 5.648 1.00 84.19 89 PRO A O 1
ATOM 694 N N . LEU A 1 90 ? 37.646 -28.584 6.465 1.00 82.12 90 LEU A N 1
ATOM 695 C CA . LEU A 1 90 ? 37.313 -28.973 7.841 1.00 82.12 90 LEU A CA 1
ATOM 696 C C . LEU A 1 90 ? 35.805 -29.156 8.018 1.00 82.12 90 LEU A C 1
ATOM 698 O O . LEU A 1 90 ? 35.376 -29.988 8.805 1.00 82.12 90 LEU A O 1
ATOM 702 N N . ARG A 1 91 ? 34.997 -28.372 7.299 1.00 84.12 91 ARG A N 1
ATOM 703 C CA . ARG A 1 91 ? 33.541 -28.489 7.315 1.00 84.12 91 ARG A CA 1
ATOM 704 C C . ARG A 1 91 ? 33.087 -29.756 6.594 1.00 84.12 91 ARG A C 1
ATOM 706 O O . ARG A 1 91 ? 32.236 -30.441 7.143 1.00 84.12 91 ARG A O 1
ATOM 713 N N . GLU A 1 92 ? 33.671 -30.070 5.440 1.00 79.06 92 GLU A N 1
ATOM 714 C CA . GLU A 1 92 ? 33.489 -31.348 4.738 1.00 79.06 92 GLU A CA 1
ATOM 715 C C . GLU A 1 92 ? 33.900 -32.508 5.640 1.00 79.06 92 GLU A C 1
ATOM 717 O O . GLU A 1 92 ? 33.074 -33.364 5.904 1.00 79.06 92 GLU A O 1
ATOM 722 N N . ALA A 1 93 ? 35.081 -32.462 6.265 1.00 85.62 93 ALA A N 1
ATOM 723 C CA . ALA A 1 93 ? 35.489 -33.514 7.195 1.00 85.62 93 ALA A CA 1
ATOM 724 C C . ALA A 1 93 ? 34.544 -33.671 8.403 1.00 85.62 93 ALA A C 1
ATOM 726 O O . ALA A 1 93 ? 34.284 -34.794 8.826 1.00 85.62 93 ALA A O 1
ATOM 727 N N . CYS A 1 94 ? 34.013 -32.577 8.972 1.00 84.44 94 CYS A N 1
ATOM 728 C CA . CYS A 1 94 ? 32.976 -32.655 10.009 1.00 84.44 94 CYS A CA 1
ATOM 729 C C . CYS A 1 94 ? 31.724 -33.368 9.485 1.00 84.44 94 CYS A C 1
ATOM 731 O O . CYS A 1 94 ? 31.163 -34.198 10.190 1.00 84.44 94 CYS A O 1
ATOM 733 N N . ILE A 1 95 ? 31.286 -33.023 8.273 1.00 74.25 95 ILE A N 1
ATOM 734 C CA . ILE A 1 95 ? 30.089 -33.582 7.639 1.00 74.25 95 ILE A CA 1
ATOM 735 C C . ILE A 1 95 ? 30.298 -35.066 7.315 1.00 74.25 95 ILE A C 1
ATOM 737 O O . ILE A 1 95 ? 29.421 -35.869 7.615 1.00 74.25 95 ILE A O 1
ATOM 741 N N . ASP A 1 96 ? 31.473 -35.443 6.814 1.00 83.06 96 ASP A N 1
ATOM 742 C CA . ASP A 1 96 ? 31.867 -36.835 6.570 1.00 83.06 96 ASP A CA 1
ATOM 743 C C . ASP A 1 96 ? 31.902 -37.642 7.877 1.00 83.06 96 ASP A C 1
ATOM 745 O O . ASP A 1 96 ? 31.539 -38.816 7.917 1.00 83.06 96 ASP A O 1
ATOM 749 N N . ALA A 1 97 ? 32.284 -36.988 8.976 1.00 79.94 97 ALA A N 1
ATOM 750 C CA . ALA A 1 97 ? 32.212 -37.510 10.336 1.00 79.94 97 ALA A CA 1
ATOM 751 C C . ALA A 1 97 ? 30.801 -37.417 10.965 1.00 79.94 97 ALA A C 1
ATOM 753 O O . ALA A 1 97 ? 30.653 -37.639 12.162 1.00 79.94 97 ALA A O 1
ATOM 754 N N . ASN A 1 98 ? 29.751 -37.088 10.203 1.00 83.62 98 ASN A N 1
ATOM 755 C CA . ASN A 1 98 ? 28.369 -36.919 10.681 1.00 83.62 98 ASN A CA 1
ATOM 756 C C . ASN A 1 98 ? 28.181 -35.895 11.817 1.00 83.62 98 ASN A C 1
ATOM 758 O O . ASN A 1 98 ? 27.224 -35.949 12.593 1.00 83.62 98 ASN A O 1
ATOM 762 N N . LEU A 1 99 ? 29.058 -34.903 11.892 1.00 79.81 99 LEU A N 1
ATOM 763 C CA . LEU A 1 99 ? 28.881 -33.730 12.730 1.00 79.81 99 LEU A CA 1
ATOM 764 C C . LEU A 1 99 ? 28.174 -32.646 11.917 1.00 79.81 99 LEU A C 1
ATOM 766 O O . LEU A 1 99 ? 28.525 -32.399 10.766 1.00 79.81 99 LEU A O 1
ATOM 770 N N . ALA A 1 100 ? 27.201 -31.955 12.513 1.00 83.31 100 ALA A N 1
ATOM 771 C CA . ALA A 1 100 ? 26.457 -30.882 11.850 1.00 83.31 100 ALA A CA 1
ATOM 772 C C . ALA A 1 100 ? 26.964 -29.494 12.290 1.00 83.31 100 ALA A C 1
ATOM 774 O O . ALA A 1 100 ? 26.355 -28.865 13.163 1.00 83.31 100 ALA A O 1
ATOM 775 N N . PRO A 1 101 ? 28.081 -28.976 11.739 1.00 79.69 101 PRO A N 1
ATOM 776 C CA . PRO A 1 101 ? 28.605 -27.693 12.173 1.00 79.69 101 PRO A CA 1
ATOM 777 C C . PRO A 1 101 ? 27.737 -26.521 11.674 1.00 79.69 101 PRO A C 1
ATOM 779 O O . PRO A 1 101 ? 27.324 -26.496 10.510 1.00 79.69 101 PRO A O 1
ATOM 782 N N . PRO A 1 102 ? 27.520 -25.473 12.490 1.00 79.12 102 PRO A N 1
ATOM 783 C CA . PRO A 1 102 ? 26.810 -24.274 12.053 1.00 79.12 102 PRO A CA 1
ATOM 784 C C . PRO A 1 102 ? 27.491 -23.592 10.855 1.00 79.12 102 PRO A C 1
ATOM 786 O O . PRO A 1 102 ? 28.718 -23.462 10.803 1.00 79.12 102 PRO A O 1
ATOM 789 N N . LYS A 1 103 ? 26.707 -23.027 9.921 1.00 72.19 103 LYS A N 1
ATOM 790 C CA . LYS A 1 103 ? 27.247 -22.259 8.774 1.00 72.19 103 LYS A CA 1
ATOM 791 C C . LYS A 1 103 ? 28.111 -21.055 9.201 1.00 72.19 103 LYS A C 1
ATOM 793 O O . LYS A 1 103 ? 28.985 -20.635 8.443 1.00 72.19 103 LYS A O 1
ATOM 798 N N . SER A 1 104 ? 27.920 -20.537 10.418 1.00 77.62 104 SER A N 1
ATOM 799 C CA . SER A 1 104 ? 28.705 -19.451 11.029 1.00 77.62 104 SER A CA 1
ATOM 800 C C . SER A 1 104 ? 29.953 -19.914 11.797 1.00 77.62 104 SER A C 1
ATOM 802 O O . SER A 1 104 ? 30.718 -19.063 12.253 1.00 77.62 104 SER A O 1
ATOM 804 N N . ALA A 1 105 ? 30.192 -21.226 11.931 1.00 78.00 105 ALA A N 1
ATOM 805 C CA . ALA A 1 105 ? 31.313 -21.762 12.701 1.00 78.00 105 ALA A CA 1
ATOM 806 C C . ALA A 1 105 ? 32.669 -21.227 12.200 1.00 78.00 105 ALA A C 1
ATOM 808 O O . ALA A 1 105 ? 32.927 -21.093 10.992 1.00 78.00 105 ALA A O 1
ATOM 809 N N . ASN A 1 106 ? 33.541 -20.873 13.145 1.00 88.50 106 ASN A N 1
ATOM 810 C CA . ASN A 1 106 ? 34.922 -20.496 12.856 1.00 88.50 106 ASN A CA 1
ATOM 811 C C . ASN A 1 106 ? 35.821 -21.749 12.796 1.00 88.50 106 ASN A C 1
ATOM 813 O O . ASN A 1 106 ? 35.380 -22.852 13.113 1.00 88.50 106 ASN A O 1
ATOM 817 N N . LEU A 1 107 ? 37.062 -21.588 12.325 1.00 88.94 107 LEU A N 1
ATOM 818 C CA . LEU A 1 107 ? 37.981 -22.714 12.103 1.00 88.94 107 LEU A CA 1
ATOM 819 C C . LEU A 1 107 ? 38.254 -23.506 13.385 1.00 88.94 107 LEU A C 1
ATOM 821 O O . LEU A 1 107 ? 38.262 -24.730 13.345 1.00 88.94 107 LEU A O 1
ATOM 825 N N . GLU A 1 108 ? 38.431 -22.818 14.512 1.00 88.94 108 GLU A N 1
ATOM 826 C CA . GLU A 1 108 ? 38.746 -23.463 15.787 1.00 88.94 108 GLU A CA 1
ATOM 827 C C . GLU A 1 108 ? 37.580 -24.313 16.294 1.00 88.94 108 GLU A C 1
ATOM 829 O O . GLU A 1 108 ? 37.781 -25.446 16.713 1.00 88.94 108 GLU A O 1
ATOM 834 N N . HIS A 1 109 ? 36.344 -23.829 16.138 1.00 88.88 109 HIS A N 1
ATOM 835 C CA . HIS A 1 109 ? 35.154 -24.596 16.496 1.00 88.88 109 HIS A CA 1
ATOM 836 C C . HIS A 1 109 ? 35.018 -25.888 15.671 1.00 88.88 109 HIS A C 1
ATOM 838 O O . HIS A 1 109 ? 34.723 -26.937 16.233 1.00 88.88 109 HIS A O 1
ATOM 844 N N . LEU A 1 110 ? 35.294 -25.841 14.359 1.00 85.88 110 LEU A N 1
ATOM 845 C CA . LEU A 1 110 ? 35.282 -27.032 13.494 1.00 85.88 110 LEU A CA 1
ATOM 846 C C . LEU A 1 110 ? 36.366 -28.050 13.893 1.00 85.88 110 LEU A C 1
ATOM 848 O O . LEU A 1 110 ? 36.105 -29.250 13.918 1.00 85.88 110 LEU A O 1
ATOM 852 N N . ARG A 1 111 ? 37.571 -27.581 14.249 1.00 93.06 111 ARG A N 1
ATOM 853 C CA . ARG A 1 111 ? 38.679 -28.445 14.701 1.00 93.06 111 ARG A CA 1
ATOM 854 C C . ARG A 1 111 ? 38.366 -29.135 16.022 1.00 93.06 111 ARG A C 1
ATOM 856 O O . ARG A 1 111 ? 38.625 -30.331 16.156 1.00 93.06 111 ARG A O 1
ATOM 863 N N . THR A 1 112 ? 37.800 -28.398 16.977 1.00 90.25 112 THR A N 1
ATOM 864 C CA . THR A 1 112 ? 37.383 -28.955 18.267 1.00 90.25 112 THR A CA 1
ATOM 865 C C . THR A 1 112 ? 36.286 -29.994 18.076 1.00 90.25 112 THR A C 1
ATOM 867 O O . THR A 1 112 ? 36.433 -31.099 18.582 1.00 90.25 112 THR A O 1
ATOM 870 N N . MET A 1 113 ? 35.268 -29.709 17.253 1.00 87.06 113 MET A N 1
ATOM 871 C CA . MET A 1 113 ? 34.206 -30.674 16.941 1.00 87.06 113 MET A CA 1
ATOM 872 C C . MET A 1 113 ? 34.753 -31.985 16.356 1.00 87.06 113 MET A C 1
ATOM 874 O O . MET A 1 113 ? 34.397 -33.057 16.835 1.00 87.06 113 MET A O 1
ATOM 878 N N . LEU A 1 114 ? 35.652 -31.916 15.369 1.00 89.81 114 LEU A N 1
ATOM 879 C CA . LEU A 1 114 ? 36.290 -33.112 14.804 1.00 89.81 114 LEU A CA 1
ATOM 880 C C . LEU A 1 114 ? 37.129 -33.870 15.829 1.00 89.81 114 LEU A C 1
ATOM 882 O O . LEU A 1 114 ? 37.107 -35.096 15.877 1.00 89.81 114 LEU A O 1
ATOM 886 N N . THR A 1 115 ? 37.873 -33.147 16.659 1.00 92.44 115 THR A N 1
ATOM 887 C CA . THR A 1 115 ? 38.714 -33.770 17.682 1.00 92.44 115 THR A CA 1
ATOM 888 C C . THR A 1 115 ? 37.871 -34.481 18.733 1.00 92.44 115 THR A C 1
ATOM 890 O O . THR A 1 115 ? 38.225 -35.584 19.134 1.00 92.44 115 THR A O 1
ATOM 893 N N . ASP A 1 116 ? 36.766 -33.879 19.161 1.00 88.88 116 ASP A N 1
ATOM 894 C CA . ASP A 1 116 ? 35.874 -34.451 20.171 1.00 88.88 116 ASP A CA 1
ATOM 895 C C . ASP A 1 116 ? 35.089 -35.647 19.625 1.00 88.88 116 ASP A C 1
ATOM 897 O O . ASP A 1 116 ? 34.805 -36.580 20.366 1.00 88.88 116 ASP A O 1
ATOM 901 N N . TYR A 1 117 ? 34.798 -35.664 18.323 1.00 88.69 117 TYR A N 1
ATOM 902 C CA . TYR A 1 117 ? 34.193 -36.817 17.658 1.00 88.69 117 TYR A CA 1
ATOM 903 C C . TYR A 1 117 ? 35.122 -38.033 17.623 1.00 88.69 117 TYR A C 1
ATOM 905 O O . TYR A 1 117 ? 34.706 -39.141 17.948 1.00 88.69 117 TYR A O 1
ATOM 913 N N . TRP A 1 118 ? 36.393 -37.832 17.265 1.00 87.38 118 TRP A N 1
ATOM 914 C CA . TRP A 1 118 ? 37.366 -38.927 17.190 1.00 87.38 118 TRP A CA 1
ATOM 915 C C . TRP A 1 118 ? 37.955 -39.313 18.555 1.00 87.38 118 TRP A C 1
ATOM 917 O O . TRP A 1 118 ? 38.405 -40.444 18.734 1.00 87.38 118 TRP A O 1
ATOM 927 N N . PHE A 1 119 ? 37.950 -38.391 19.520 1.00 88.44 119 PHE A N 1
ATOM 928 C CA . PHE A 1 119 ? 38.458 -38.585 20.878 1.00 88.44 119 PHE A CA 1
ATOM 929 C C . PHE A 1 119 ? 37.455 -38.044 21.912 1.00 88.44 119 PHE A C 1
ATOM 931 O O . PHE A 1 119 ? 37.724 -37.009 22.539 1.00 88.44 119 PHE A O 1
ATOM 938 N N . PRO A 1 120 ? 36.304 -38.715 22.100 1.00 79.81 120 PRO A N 1
ATOM 939 C CA . PRO A 1 120 ? 35.281 -38.262 23.032 1.00 79.81 120 PRO A CA 1
ATOM 940 C C . PRO A 1 120 ? 35.843 -38.172 24.460 1.00 79.81 120 PRO A C 1
ATOM 942 O O . PRO A 1 120 ? 36.590 -39.059 24.887 1.00 79.81 120 PRO A O 1
ATOM 945 N N . PRO A 1 121 ? 35.532 -37.104 25.217 1.00 72.50 121 PRO A N 1
ATOM 946 C CA . PRO A 1 121 ? 35.922 -37.014 26.618 1.00 72.50 121 PRO A CA 1
ATOM 947 C C . PRO A 1 121 ? 35.259 -38.157 27.397 1.00 72.50 121 PRO A C 1
ATOM 949 O O . PRO A 1 121 ? 34.053 -38.364 27.291 1.00 72.50 121 PRO A O 1
ATOM 952 N N . VAL A 1 122 ? 36.048 -38.917 28.162 1.00 75.00 122 VAL A N 1
ATOM 953 C CA . VAL A 1 122 ? 35.544 -40.019 28.994 1.00 75.00 122 VAL A CA 1
ATOM 954 C C . VAL A 1 122 ? 34.606 -39.431 30.051 1.00 75.00 122 VAL A C 1
ATOM 956 O O . VAL A 1 122 ? 35.060 -38.758 30.974 1.00 75.00 122 VAL A O 1
ATOM 959 N N . VAL A 1 123 ? 33.299 -39.650 29.894 1.00 59.41 123 VAL A N 1
ATOM 960 C CA . VAL A 1 123 ? 32.289 -39.273 30.888 1.00 59.41 123 VAL A CA 1
ATOM 961 C C . VAL A 1 123 ? 32.301 -40.336 31.985 1.00 59.41 123 VAL A C 1
ATOM 963 O O . VAL A 1 123 ? 31.778 -41.431 31.803 1.00 59.41 123 VAL A O 1
ATOM 966 N N . THR A 1 124 ? 32.941 -40.041 33.114 1.00 48.59 124 THR A N 1
ATOM 967 C CA . THR A 1 124 ? 32.741 -40.772 34.372 1.00 48.59 124 THR A CA 1
ATOM 968 C C . THR A 1 124 ? 31.495 -40.228 35.063 1.00 48.59 124 THR A C 1
ATOM 970 O O . THR A 1 124 ? 31.566 -39.148 35.642 1.00 48.59 124 THR A O 1
ATOM 973 N N . GLU A 1 125 ? 30.391 -40.975 35.046 1.00 46.62 125 GLU A N 1
ATOM 974 C CA . GLU A 1 125 ? 29.372 -40.877 36.096 1.00 46.62 125 GLU A CA 1
ATOM 975 C C . GLU A 1 125 ? 29.076 -42.265 36.677 1.00 46.62 125 GLU A C 1
ATOM 977 O O . GLU A 1 125 ? 29.093 -43.286 35.992 1.00 46.62 125 GLU A O 1
ATOM 982 N N . GLU A 1 126 ? 28.923 -42.268 37.994 1.00 40.97 126 GLU A N 1
ATOM 983 C CA . GLU A 1 126 ? 28.952 -43.395 38.916 1.00 40.97 126 GLU A CA 1
ATOM 984 C C . GLU A 1 126 ? 27.758 -44.359 38.773 1.00 40.97 126 GLU A C 1
ATOM 986 O O . GLU A 1 126 ? 26.610 -43.937 38.665 1.00 40.97 126 GLU A O 1
ATOM 991 N N . SER A 1 127 ? 28.009 -45.662 38.948 1.00 40.00 127 SER A N 1
ATOM 992 C CA . SER A 1 127 ? 27.088 -46.550 39.676 1.00 40.00 127 SER A CA 1
ATOM 993 C C . SER A 1 127 ? 27.868 -47.670 40.383 1.00 40.00 127 SER A C 1
ATOM 995 O O . SER A 1 127 ? 28.467 -48.521 39.728 1.00 40.00 127 SER A O 1
ATOM 997 N N . ILE A 1 128 ? 27.851 -47.677 41.717 1.00 37.75 128 ILE A N 1
ATOM 998 C CA . ILE A 1 128 ? 28.134 -48.841 42.589 1.00 37.75 128 ILE A CA 1
ATOM 999 C C . ILE A 1 128 ? 26.750 -49.502 42.835 1.00 37.75 128 ILE A C 1
ATOM 1001 O O . ILE A 1 128 ? 25.821 -48.722 43.066 1.00 37.75 128 ILE A O 1
ATOM 1005 N N . PRO A 1 129 ? 26.526 -50.844 42.780 1.00 39.41 129 PRO A N 1
ATOM 1006 C CA . PRO A 1 129 ? 27.316 -51.865 43.485 1.00 39.41 129 PRO A CA 1
ATOM 1007 C C . PRO A 1 129 ? 27.598 -53.212 42.775 1.00 39.41 129 PRO A C 1
ATOM 1009 O O . PRO A 1 129 ? 26.742 -53.824 42.148 1.00 39.41 129 PRO A O 1
ATOM 1012 N N . ASP A 1 130 ? 28.831 -53.667 43.006 1.00 31.81 130 ASP A N 1
ATOM 1013 C CA . ASP A 1 130 ? 29.315 -55.013 43.351 1.00 31.81 130 ASP A CA 1
ATOM 1014 C C . ASP A 1 130 ? 28.811 -56.316 42.685 1.00 31.81 130 ASP A C 1
ATOM 1016 O O . ASP A 1 130 ? 27.687 -56.774 42.863 1.00 31.81 130 ASP A O 1
ATOM 1020 N N . ALA A 1 131 ? 29.832 -57.001 42.146 1.00 31.02 131 ALA A N 1
ATOM 1021 C CA . ALA A 1 131 ? 30.201 -58.407 42.351 1.00 31.02 131 ALA A CA 1
ATOM 1022 C C . ALA A 1 131 ? 29.360 -59.519 41.686 1.00 31.02 131 ALA A C 1
ATOM 1024 O O . ALA A 1 131 ? 28.298 -59.894 42.161 1.00 31.02 131 ALA A O 1
ATOM 1025 N N . GLN A 1 132 ? 29.941 -60.195 40.683 1.00 31.69 132 GLN A N 1
ATOM 1026 C CA . GLN A 1 132 ? 30.623 -61.499 40.831 1.00 31.69 132 GLN A CA 1
ATOM 1027 C C . GLN A 1 132 ? 30.876 -62.172 39.458 1.00 31.69 132 GLN A C 1
ATOM 1029 O O . GLN A 1 132 ? 29.958 -62.389 38.684 1.00 31.69 132 GLN A O 1
ATOM 1034 N N . VAL A 1 133 ? 32.152 -62.507 39.217 1.00 32.97 133 VAL A N 1
ATOM 1035 C CA . VAL A 1 133 ? 32.692 -63.805 38.744 1.00 32.97 133 VAL A CA 1
ATOM 1036 C C . VAL A 1 133 ? 32.159 -64.470 37.445 1.00 32.97 133 VAL A C 1
ATOM 1038 O O . VAL A 1 133 ? 31.006 -64.858 37.347 1.00 32.97 133 VAL A O 1
ATOM 1041 N N . ALA A 1 134 ? 33.141 -64.786 36.580 1.00 31.09 134 ALA A N 1
ATOM 1042 C CA . ALA A 1 134 ? 33.278 -65.941 35.665 1.00 31.09 134 ALA A CA 1
ATOM 1043 C C . ALA A 1 134 ? 32.832 -65.876 34.179 1.00 31.09 134 ALA A C 1
ATOM 1045 O O . ALA A 1 134 ? 31.664 -65.762 33.842 1.00 31.09 134 ALA A O 1
ATOM 1046 N N . GLU A 1 135 ? 33.857 -66.118 33.343 1.00 28.62 135 GLU A N 1
ATOM 1047 C CA . GLU A 1 135 ? 33.940 -67.046 32.194 1.00 28.62 135 GLU A CA 1
ATOM 1048 C C . GLU A 1 135 ? 33.314 -66.732 30.806 1.00 28.62 135 GLU A C 1
ATOM 1050 O O . GLU A 1 135 ? 32.161 -66.362 30.632 1.00 28.62 135 GLU A O 1
ATOM 1055 N N . LEU A 1 136 ? 34.176 -66.953 29.797 1.00 25.97 136 LEU A N 1
ATOM 1056 C CA . LEU A 1 136 ? 33.973 -67.205 28.351 1.00 25.97 136 LEU A CA 1
ATOM 1057 C C . LEU A 1 136 ? 33.009 -68.397 28.074 1.00 25.97 136 LEU A C 1
ATOM 1059 O O . LEU A 1 136 ? 32.741 -69.127 29.023 1.00 25.97 136 LEU A O 1
ATOM 1063 N N . PRO A 1 137 ? 32.618 -68.761 26.816 1.00 37.81 137 PRO A N 1
ATOM 1064 C CA . PRO A 1 137 ? 32.888 -68.171 25.488 1.00 37.81 137 PRO A CA 1
ATOM 1065 C C . PRO A 1 137 ? 31.672 -68.113 24.500 1.00 37.81 137 PRO A C 1
ATOM 1067 O O . PRO A 1 137 ? 30.623 -68.712 24.697 1.00 37.81 137 PRO A O 1
ATOM 1070 N N . SER A 1 138 ? 31.934 -67.534 23.316 1.00 25.25 138 SER A N 1
ATOM 1071 C CA . SER A 1 138 ? 31.537 -68.006 21.962 1.00 25.25 138 SER A CA 1
ATOM 1072 C C . SER A 1 138 ? 30.103 -67.890 21.391 1.00 25.25 138 SER A C 1
ATOM 1074 O O . SER A 1 138 ? 29.137 -68.441 21.901 1.00 25.25 138 SER A O 1
ATOM 1076 N N . SER A 1 139 ? 30.098 -67.393 20.140 1.00 26.16 139 SER A N 1
ATOM 1077 C CA . SER A 1 139 ? 29.381 -67.880 18.937 1.00 26.16 139 SER A CA 1
ATOM 1078 C C . SER A 1 139 ? 28.154 -67.118 18.385 1.00 26.16 139 SER A C 1
ATOM 1080 O O . SER A 1 139 ? 27.062 -67.131 18.930 1.00 26.16 139 SER A O 1
ATOM 1082 N N . SER A 1 140 ? 28.382 -66.585 17.172 1.00 25.50 140 SER A N 1
ATOM 1083 C CA . SER A 1 140 ? 27.603 -66.755 15.926 1.00 25.50 140 SER A CA 1
ATOM 1084 C C . SER A 1 140 ? 26.286 -66.005 15.656 1.00 25.50 140 SER A C 1
ATOM 1086 O O . SER A 1 140 ? 25.318 -66.146 16.388 1.00 25.50 140 SER A O 1
ATOM 1088 N N . SER A 1 141 ? 26.261 -65.430 14.434 1.00 25.59 141 SER A N 1
ATOM 1089 C CA . SER A 1 141 ? 25.129 -65.305 13.484 1.00 25.59 141 SER A CA 1
ATOM 1090 C C . SER A 1 141 ? 23.975 -64.354 13.842 1.00 25.59 141 SER A C 1
ATOM 1092 O O . SER A 1 141 ? 23.571 -64.284 14.985 1.00 25.59 141 SER A O 1
ATOM 1094 N N . GLN A 1 142 ? 23.275 -63.652 12.944 1.00 25.78 142 GLN A N 1
ATOM 1095 C CA . GLN A 1 142 ? 23.329 -63.320 11.509 1.00 25.78 142 GLN A CA 1
ATOM 1096 C C . GLN A 1 142 ? 22.011 -62.533 11.213 1.00 25.78 142 GLN A C 1
ATOM 1098 O O . GLN A 1 142 ? 21.048 -62.697 11.956 1.00 25.78 142 GLN A O 1
ATOM 1103 N N . TYR A 1 143 ? 21.947 -61.796 10.087 1.00 26.27 143 TYR A N 1
ATOM 1104 C CA . TYR A 1 143 ? 20.756 -61.188 9.423 1.00 26.27 143 TYR A CA 1
ATOM 1105 C C . TYR A 1 143 ? 20.079 -59.994 10.132 1.00 26.27 143 TYR A C 1
ATOM 1107 O O . TYR A 1 143 ? 19.584 -60.112 11.242 1.00 26.27 143 TYR A O 1
ATOM 1115 N N . VAL A 1 144 ? 20.118 -58.752 9.620 1.00 27.75 144 VAL A N 1
ATOM 1116 C CA . VAL A 1 144 ? 19.651 -58.158 8.335 1.00 27.75 144 VAL A CA 1
ATOM 1117 C C . VAL A 1 144 ? 18.140 -58.268 8.115 1.00 27.75 144 VAL A C 1
ATOM 1119 O O . VAL A 1 144 ? 17.607 -59.350 7.901 1.00 27.75 144 VAL A O 1
ATOM 1122 N N . GLY A 1 145 ? 17.494 -57.100 8.048 1.00 24.53 145 GLY A N 1
ATOM 1123 C CA . GLY A 1 145 ? 16.130 -56.912 7.562 1.00 24.53 145 GLY A CA 1
ATOM 1124 C C . GLY A 1 145 ? 15.808 -55.425 7.404 1.00 24.53 145 GLY A C 1
ATOM 1125 O O . GLY A 1 145 ? 15.270 -54.802 8.312 1.00 24.53 145 GLY A O 1
ATOM 1126 N N . THR A 1 146 ? 16.173 -54.852 6.257 1.00 28.27 146 THR A N 1
ATOM 1127 C CA . THR A 1 146 ? 15.919 -53.454 5.880 1.00 28.27 146 THR A CA 1
ATOM 1128 C C . THR A 1 146 ? 14.743 -53.366 4.900 1.00 28.27 146 THR A C 1
ATOM 1130 O O . THR A 1 146 ? 14.794 -53.994 3.850 1.00 28.27 146 THR A O 1
ATOM 1133 N N . SER A 1 147 ? 13.787 -52.481 5.224 1.00 30.30 147 SER A N 1
ATOM 1134 C CA . SER A 1 147 ? 13.047 -51.562 4.325 1.00 30.30 147 SER A CA 1
ATOM 1135 C C . SER A 1 147 ? 11.967 -52.089 3.359 1.00 30.30 147 SER A C 1
ATOM 1137 O O . SER A 1 147 ? 12.153 -53.106 2.702 1.00 30.30 147 SER A O 1
ATOM 1139 N N . MET A 1 148 ? 10.877 -51.310 3.183 1.00 28.97 148 MET A N 1
ATOM 1140 C CA . MET A 1 148 ? 10.622 -50.527 1.943 1.00 28.97 148 MET A CA 1
ATOM 1141 C C . MET A 1 148 ? 9.219 -49.887 1.836 1.00 28.97 148 MET A C 1
ATOM 1143 O O . MET A 1 148 ? 8.213 -50.537 2.096 1.00 28.97 148 MET A O 1
ATOM 1147 N N . SER A 1 149 ? 9.187 -48.633 1.344 1.00 22.14 149 SER A N 1
ATOM 1148 C CA . SER A 1 149 ? 8.107 -47.944 0.582 1.00 22.14 149 SER A CA 1
ATOM 1149 C C . SER A 1 149 ? 8.575 -46.492 0.287 1.00 22.14 149 SER A C 1
ATOM 1151 O O . SER A 1 149 ? 8.636 -45.700 1.219 1.00 22.14 149 SER A O 1
ATOM 1153 N N . VAL A 1 150 ? 9.185 -46.117 -0.852 1.00 31.95 150 VAL A N 1
ATOM 1154 C CA . VAL A 1 150 ? 8.711 -45.844 -2.244 1.00 31.95 150 VAL A CA 1
ATOM 1155 C C . VAL A 1 150 ? 7.928 -44.519 -2.481 1.00 31.95 150 VAL A C 1
ATOM 1157 O O . VAL A 1 150 ? 6.727 -44.442 -2.267 1.00 31.95 150 VAL A O 1
ATOM 1160 N N . LEU A 1 151 ? 8.680 -43.523 -2.994 1.00 30.78 151 LEU A N 1
ATOM 1161 C CA . LEU A 1 151 ? 8.520 -42.612 -4.164 1.00 30.78 151 LEU A CA 1
ATOM 1162 C C . LEU A 1 151 ? 7.275 -41.707 -4.413 1.00 30.78 151 LEU A C 1
ATOM 1164 O O . LEU A 1 151 ? 6.234 -42.152 -4.889 1.00 30.78 151 LEU A O 1
ATOM 1168 N N . ARG A 1 152 ? 7.523 -40.381 -4.363 1.00 29.19 152 ARG A N 1
ATOM 1169 C CA . ARG A 1 152 ? 7.105 -39.339 -5.341 1.00 29.19 152 ARG A CA 1
ATOM 1170 C C . ARG A 1 152 ? 8.352 -38.493 -5.657 1.00 29.19 152 ARG A C 1
ATOM 1172 O O . ARG A 1 152 ? 8.893 -37.884 -4.742 1.00 29.19 152 ARG A O 1
ATOM 1179 N N . GLY A 1 153 ? 8.843 -38.515 -6.898 1.00 30.17 153 GLY A N 1
ATOM 1180 C CA . GLY A 1 153 ? 10.112 -37.887 -7.297 1.00 30.17 153 GLY A CA 1
ATOM 1181 C C . GLY A 1 153 ? 9.937 -36.525 -7.974 1.00 30.17 153 GLY A C 1
ATOM 1182 O O . GLY A 1 153 ? 9.095 -36.379 -8.858 1.00 30.17 153 GLY A O 1
ATOM 1183 N N . ASN A 1 154 ? 10.756 -35.561 -7.546 1.00 33.59 154 ASN A N 1
ATOM 1184 C CA . ASN A 1 154 ? 10.946 -34.233 -8.128 1.00 33.59 154 ASN A CA 1
ATOM 1185 C C . ASN A 1 154 ? 11.940 -34.318 -9.301 1.00 33.59 154 ASN A C 1
ATOM 1187 O O . ASN A 1 154 ? 13.033 -34.854 -9.141 1.00 33.59 154 ASN A O 1
ATOM 1191 N N . ASN A 1 155 ? 11.601 -33.738 -10.454 1.00 40.94 155 ASN A N 1
ATOM 1192 C CA . ASN A 1 155 ? 12.467 -33.694 -11.646 1.00 40.94 155 ASN A CA 1
ATOM 1193 C C . ASN A 1 155 ? 13.537 -32.579 -11.612 1.00 40.94 155 ASN A C 1
ATOM 1195 O O . ASN A 1 155 ? 14.226 -32.359 -12.607 1.00 40.94 155 ASN A O 1
ATOM 1199 N N . ASP A 1 156 ? 13.712 -31.894 -10.481 1.00 35.19 156 ASP A N 1
ATOM 1200 C CA . ASP A 1 156 ? 14.681 -30.798 -10.345 1.00 35.19 156 ASP A CA 1
ATOM 1201 C C . ASP A 1 156 ? 16.102 -31.300 -10.029 1.00 35.19 156 ASP A C 1
ATOM 1203 O O . ASP A 1 156 ? 17.087 -30.644 -10.364 1.00 35.19 156 ASP A O 1
ATOM 1207 N N . GLU A 1 157 ? 16.234 -32.496 -9.449 1.00 40.12 157 GLU A N 1
ATOM 1208 C CA . GLU A 1 157 ? 17.528 -33.054 -9.025 1.00 40.12 157 GLU A CA 1
ATOM 1209 C C . GLU A 1 157 ? 18.368 -33.582 -10.198 1.00 40.12 157 GLU A C 1
ATOM 1211 O O . GLU A 1 157 ? 19.595 -33.504 -10.163 1.00 40.12 157 GLU A O 1
ATOM 1216 N N . ILE A 1 158 ? 17.725 -34.034 -11.280 1.00 39.53 158 ILE A N 1
ATOM 1217 C CA . ILE A 1 158 ? 18.415 -34.560 -12.472 1.00 39.53 158 ILE A CA 1
ATOM 1218 C C . ILE A 1 158 ? 19.079 -33.423 -13.276 1.00 39.53 158 ILE A C 1
ATOM 1220 O O . ILE A 1 158 ? 20.127 -33.622 -13.883 1.00 39.53 158 ILE A O 1
ATOM 1224 N N . LEU A 1 159 ? 18.533 -32.202 -13.228 1.00 38.16 159 LEU A N 1
ATOM 1225 C CA . LEU A 1 159 ? 19.054 -31.046 -13.973 1.00 38.16 159 LEU A CA 1
ATOM 1226 C C . LEU A 1 159 ? 20.256 -30.363 -13.301 1.00 38.16 159 LEU A C 1
ATOM 1228 O O . LEU A 1 159 ? 21.055 -29.722 -13.984 1.00 38.16 159 LEU A O 1
ATOM 1232 N N . ILE A 1 160 ? 20.402 -30.507 -11.982 1.00 44.28 160 ILE A N 1
ATOM 1233 C CA . ILE A 1 160 ? 21.519 -29.945 -11.201 1.00 44.28 160 ILE A CA 1
ATOM 1234 C C . ILE A 1 160 ? 22.813 -30.734 -11.455 1.00 44.28 160 ILE A C 1
ATOM 1236 O O . ILE A 1 160 ? 23.910 -30.177 -11.426 1.00 44.28 160 ILE A O 1
ATOM 1240 N N . GLN A 1 161 ? 22.683 -32.026 -11.758 1.00 39.19 161 GLN A N 1
ATOM 1241 C CA . GLN A 1 161 ? 23.813 -32.935 -11.918 1.00 39.19 161 GLN A CA 1
ATOM 1242 C C . GLN A 1 161 ? 24.533 -32.793 -13.272 1.00 39.19 161 GLN A C 1
ATOM 1244 O O . GLN A 1 161 ? 25.720 -33.096 -13.357 1.00 39.19 161 GLN A O 1
ATOM 1249 N N . GLU A 1 162 ? 23.857 -32.305 -14.319 1.00 38.34 162 GLU A N 1
ATOM 1250 C CA . GLU A 1 162 ? 24.389 -32.320 -15.693 1.00 38.34 162 GLU A CA 1
ATOM 1251 C C . GLU A 1 162 ? 25.345 -31.150 -16.019 1.00 38.34 162 GLU A C 1
ATOM 1253 O O . GLU A 1 162 ? 26.152 -31.264 -16.938 1.00 38.34 162 GLU A O 1
ATOM 1258 N N . PHE A 1 163 ? 25.330 -30.045 -15.256 1.00 38.00 163 PHE A N 1
ATOM 1259 C CA . PHE A 1 163 ? 26.107 -28.834 -15.598 1.00 38.00 163 PHE A CA 1
ATOM 1260 C C . PHE A 1 163 ? 27.077 -28.307 -14.527 1.00 38.00 163 PHE A C 1
ATOM 1262 O O . PHE A 1 163 ? 27.761 -27.322 -14.791 1.00 38.00 163 PHE A O 1
ATOM 1269 N N . GLY A 1 164 ? 27.202 -28.949 -13.360 1.00 34.12 164 GLY A N 1
ATOM 1270 C CA . GLY A 1 164 ? 28.326 -28.725 -12.433 1.00 34.12 164 GLY A CA 1
ATOM 1271 C C . GLY A 1 164 ? 28.560 -27.277 -11.961 1.00 34.12 164 GLY A C 1
ATOM 1272 O O . GLY A 1 164 ? 29.707 -26.843 -11.881 1.00 34.12 164 GLY A O 1
ATOM 1273 N N . ILE A 1 165 ? 27.502 -26.518 -11.648 1.00 38.44 165 ILE A N 1
ATOM 1274 C CA . ILE A 1 165 ? 27.595 -25.170 -11.052 1.00 38.44 165 ILE A CA 1
ATOM 1275 C C . ILE A 1 165 ? 26.739 -25.136 -9.775 1.00 38.44 165 ILE A C 1
ATOM 1277 O O . ILE A 1 165 ? 25.535 -25.376 -9.838 1.00 38.44 165 ILE A O 1
ATOM 1281 N N . GLU A 1 166 ? 27.335 -24.826 -8.617 1.00 30.28 166 GLU A N 1
ATOM 1282 C CA . GLU A 1 166 ? 26.635 -24.804 -7.320 1.00 30.28 166 GLU A CA 1
ATOM 1283 C C . GLU A 1 166 ? 26.101 -23.414 -6.914 1.00 30.28 166 GLU A C 1
ATOM 1285 O O . GLU A 1 166 ? 26.799 -22.401 -6.984 1.00 30.28 166 GLU A O 1
ATOM 1290 N N . GLY A 1 167 ? 24.870 -23.397 -6.381 1.00 43.28 167 GLY A N 1
ATOM 1291 C CA . GLY A 1 167 ? 24.229 -22.252 -5.718 1.00 43.28 167 GLY A CA 1
ATOM 1292 C C . GLY A 1 167 ? 23.260 -21.437 -6.589 1.00 43.28 167 GLY A C 1
ATOM 1293 O O . GLY A 1 167 ? 23.061 -21.719 -7.768 1.00 43.28 167 GLY A O 1
ATOM 1294 N N . ALA A 1 168 ? 22.675 -20.379 -6.005 1.00 37.88 168 ALA A N 1
ATOM 1295 C CA . ALA A 1 168 ? 21.720 -19.443 -6.636 1.00 37.88 168 ALA A CA 1
ATOM 1296 C C . ALA A 1 168 ? 22.244 -18.723 -7.907 1.00 37.88 168 ALA A C 1
ATOM 1298 O O . ALA A 1 168 ? 21.519 -17.953 -8.528 1.00 37.88 168 ALA A O 1
ATOM 1299 N N . ALA A 1 169 ? 23.483 -19.008 -8.315 1.00 34.16 169 ALA A N 1
ATOM 1300 C CA . ALA A 1 169 ? 24.092 -18.553 -9.557 1.00 34.16 169 ALA A CA 1
ATOM 1301 C C . ALA A 1 169 ? 23.647 -19.362 -10.800 1.00 34.16 169 ALA A C 1
ATOM 1303 O O . ALA A 1 169 ? 23.864 -18.911 -11.923 1.00 34.16 169 ALA A O 1
ATOM 1304 N N . ALA A 1 170 ? 22.996 -20.524 -10.642 1.00 34.03 170 ALA A N 1
ATOM 1305 C CA . ALA A 1 170 ? 22.425 -21.266 -11.777 1.00 34.03 170 ALA A CA 1
ATOM 1306 C C . ALA A 1 170 ? 21.180 -20.570 -12.375 1.00 34.03 170 ALA A C 1
ATOM 1308 O O . ALA A 1 170 ? 20.928 -20.658 -13.576 1.00 34.03 170 ALA A O 1
ATOM 1309 N N . GLU A 1 171 ? 20.440 -19.805 -11.564 1.00 37.66 171 GLU A N 1
ATOM 1310 C CA . GLU A 1 171 ? 19.285 -19.007 -12.007 1.00 37.66 171 GLU A CA 1
ATOM 1311 C C . GLU A 1 171 ? 19.691 -17.690 -12.713 1.00 37.66 171 GLU A C 1
ATOM 1313 O O . GLU A 1 171 ? 18.843 -17.000 -13.291 1.00 37.66 171 GLU A O 1
ATOM 1318 N N . GLU A 1 172 ? 20.983 -17.333 -12.690 1.00 42.44 172 GLU A N 1
ATOM 1319 C CA . GLU A 1 172 ? 21.508 -15.981 -12.953 1.00 42.44 172 GLU A CA 1
ATOM 1320 C C . GLU A 1 172 ? 22.111 -15.741 -14.356 1.00 42.44 172 GLU A C 1
ATOM 1322 O O . GLU A 1 172 ? 22.584 -14.638 -14.625 1.00 42.44 172 GLU A O 1
ATOM 1327 N N . VAL A 1 173 ? 22.059 -16.699 -15.294 1.00 36.81 173 VAL A N 1
ATOM 1328 C CA . VAL A 1 173 ? 22.855 -16.615 -16.548 1.00 36.81 173 VAL A CA 1
ATOM 1329 C C . VAL A 1 173 ? 22.041 -16.459 -17.852 1.00 36.81 173 VAL A C 1
ATOM 1331 O O . VAL A 1 173 ? 22.623 -16.165 -18.904 1.00 36.81 173 VAL A O 1
ATOM 1334 N N . LEU A 1 174 ? 20.710 -16.621 -17.855 1.00 36.16 174 LEU A N 1
ATOM 1335 C CA . LEU A 1 174 ? 20.009 -16.983 -19.106 1.00 36.16 174 LEU A CA 1
ATOM 1336 C C . LEU A 1 174 ? 18.973 -16.015 -19.704 1.00 36.16 174 LEU A C 1
ATOM 1338 O O . LEU A 1 174 ? 18.442 -16.368 -20.745 1.00 36.16 174 LEU A O 1
ATOM 1342 N N . GLY A 1 175 ? 18.803 -14.784 -19.202 1.00 40.47 175 GLY A N 1
ATOM 1343 C CA . GLY A 1 175 ? 18.072 -13.724 -19.933 1.00 40.47 175 GLY A CA 1
ATOM 1344 C C . GLY A 1 175 ? 16.620 -14.090 -20.274 1.00 40.47 175 GLY A C 1
ATOM 1345 O O . GLY A 1 175 ? 16.323 -14.528 -21.377 1.00 40.47 175 GLY A O 1
ATOM 1346 N N . TYR A 1 176 ? 15.736 -13.934 -19.292 1.00 48.34 176 TYR A N 1
ATOM 1347 C CA . TYR A 1 176 ? 14.318 -14.280 -19.384 1.00 48.34 176 TYR A CA 1
ATOM 1348 C C . TYR A 1 176 ? 13.531 -13.207 -20.160 1.00 48.34 176 TYR A C 1
ATOM 1350 O O . TYR A 1 176 ? 13.703 -12.023 -19.869 1.00 48.34 176 TYR A O 1
ATOM 1358 N N . ASP A 1 177 ? 12.652 -13.624 -21.081 1.00 45.75 177 ASP A N 1
ATOM 1359 C CA . ASP A 1 177 ? 11.739 -12.738 -21.835 1.00 45.75 177 ASP A CA 1
ATOM 1360 C C . ASP A 1 177 ? 10.299 -12.717 -21.279 1.00 45.75 177 ASP A C 1
ATOM 1362 O O . ASP A 1 177 ? 9.403 -12.122 -21.876 1.00 45.75 177 ASP A O 1
ATOM 1366 N N . ASP A 1 178 ? 10.066 -13.386 -20.149 1.00 41.25 178 ASP A N 1
ATOM 1367 C CA . ASP A 1 178 ? 8.754 -13.486 -19.511 1.00 41.25 178 ASP A CA 1
ATOM 1368 C C . ASP A 1 178 ? 8.535 -12.288 -18.573 1.00 41.25 178 ASP A C 1
ATOM 1370 O O . ASP A 1 178 ? 8.863 -12.325 -17.387 1.00 41.25 178 ASP A O 1
ATOM 1374 N N . ASP A 1 179 ? 8.077 -11.181 -19.158 1.00 43.38 179 ASP A N 1
ATOM 1375 C CA . ASP A 1 179 ? 7.646 -9.973 -18.456 1.00 43.38 179 ASP A CA 1
ATOM 1376 C C . ASP A 1 179 ? 6.119 -9.825 -18.594 1.00 43.38 179 ASP A C 1
ATOM 1378 O O . ASP A 1 179 ? 5.641 -8.946 -19.311 1.00 43.38 179 ASP A O 1
ATOM 1382 N N . SER A 1 180 ? 5.334 -10.638 -17.884 1.00 40.25 180 SER A N 1
ATOM 1383 C CA . SER A 1 180 ? 3.869 -10.481 -17.763 1.00 40.25 180 SER A CA 1
ATOM 1384 C C . SER A 1 180 ? 3.436 -9.242 -16.943 1.00 40.25 180 SER A C 1
ATOM 1386 O O . SER A 1 180 ? 2.333 -9.199 -16.405 1.00 40.25 180 SER A O 1
ATOM 1388 N N . ASP A 1 181 ? 4.323 -8.256 -16.773 1.00 39.53 181 ASP A N 1
ATOM 1389 C CA . ASP A 1 181 ? 4.218 -7.176 -15.777 1.00 39.53 181 ASP A CA 1
ATOM 1390 C C . ASP A 1 181 ? 3.855 -5.806 -16.382 1.00 39.53 181 ASP A C 1
ATOM 1392 O O . ASP A 1 181 ? 3.913 -4.787 -15.684 1.00 39.53 181 ASP A O 1
ATOM 1396 N N . SER A 1 182 ? 3.529 -5.752 -17.675 1.00 40.88 182 SER A N 1
ATOM 1397 C CA . SER A 1 182 ? 3.203 -4.506 -18.379 1.00 40.88 182 SER A CA 1
ATOM 1398 C C . SER A 1 182 ? 1.767 -4.589 -18.894 1.00 40.88 182 SER A C 1
ATOM 1400 O O . SER A 1 182 ? 1.430 -5.527 -19.611 1.00 40.88 182 SER A O 1
ATOM 1402 N N . ASP A 1 183 ? 0.921 -3.650 -18.469 1.00 41.56 183 ASP A N 1
ATOM 1403 C CA . ASP A 1 183 ? -0.462 -3.543 -18.930 1.00 41.56 183 ASP A CA 1
ATOM 1404 C C . ASP A 1 183 ? -0.463 -3.090 -20.407 1.00 41.56 183 ASP A C 1
ATOM 1406 O O . ASP A 1 183 ? 0.161 -2.069 -20.725 1.00 41.56 183 ASP A O 1
ATOM 1410 N N . PRO A 1 184 ? -1.102 -3.826 -21.335 1.00 38.97 184 PRO A N 1
ATOM 1411 C CA . PRO A 1 184 ? -1.139 -3.451 -22.746 1.00 38.97 184 PRO A CA 1
ATOM 1412 C C . PRO A 1 184 ? -1.849 -2.109 -23.014 1.00 38.97 184 PRO A C 1
ATOM 1414 O O . PRO A 1 184 ? -1.656 -1.550 -24.097 1.00 38.97 184 PRO A O 1
ATOM 1417 N N . GLU A 1 185 ? -2.642 -1.569 -22.077 1.00 39.47 185 GLU A N 1
ATOM 1418 C CA . GLU A 1 185 ? -3.217 -0.218 -22.185 1.00 39.47 185 GLU A CA 1
ATOM 1419 C C . GLU A 1 185 ? -2.244 0.890 -21.753 1.00 39.47 185 GLU A C 1
ATOM 1421 O O . GLU A 1 185 ? -2.128 1.888 -22.472 1.00 39.47 185 GLU A O 1
ATOM 1426 N N . ASP A 1 186 ? -1.462 0.685 -20.683 1.00 41.75 186 ASP A N 1
ATOM 1427 C CA . ASP A 1 186 ? -0.375 1.601 -20.283 1.00 41.75 186 ASP A CA 1
ATOM 1428 C C . ASP A 1 186 ? 0.667 1.730 -21.414 1.00 41.75 186 ASP A C 1
ATOM 1430 O O . ASP A 1 186 ? 1.172 2.817 -21.695 1.00 41.75 186 ASP A O 1
ATOM 1434 N N . GLU A 1 187 ? 0.956 0.633 -22.127 1.00 44.81 187 GLU A N 1
ATOM 1435 C CA . GLU A 1 187 ? 1.856 0.645 -23.288 1.00 44.81 187 GLU A CA 1
ATOM 1436 C C . GLU A 1 187 ? 1.261 1.356 -24.514 1.00 44.81 187 GLU A C 1
ATOM 1438 O O . GLU A 1 187 ? 2.005 1.914 -25.321 1.00 44.81 187 GLU A O 1
ATOM 1443 N N . PHE A 1 188 ? -0.063 1.349 -24.687 1.00 38.06 188 PHE A N 1
ATOM 1444 C CA . PHE A 1 188 ? -0.718 1.963 -25.844 1.00 38.06 188 PHE A CA 1
ATOM 1445 C C . PHE A 1 188 ? -0.841 3.482 -25.696 1.00 38.06 188 PHE A C 1
ATOM 1447 O O . PHE A 1 188 ? -0.593 4.209 -26.661 1.00 38.06 188 PHE A O 1
ATOM 1454 N N . GLN A 1 189 ? -1.162 3.955 -24.489 1.00 40.53 189 GLN A N 1
ATOM 1455 C CA . GLN A 1 189 ? -1.236 5.381 -24.180 1.00 40.53 189 GLN A CA 1
ATOM 1456 C C . GLN A 1 189 ? 0.161 6.024 -24.200 1.00 40.53 189 GLN A C 1
ATOM 1458 O O . GLN A 1 189 ? 0.341 7.056 -24.842 1.00 40.53 189 GLN A O 1
ATOM 1463 N N . GLU A 1 190 ? 1.185 5.351 -23.655 1.00 46.78 190 GLU A N 1
ATOM 1464 C CA . GLU A 1 190 ? 2.579 5.818 -23.728 1.00 46.78 190 GLU A CA 1
ATOM 1465 C C . GLU A 1 190 ? 3.086 5.891 -25.185 1.00 46.78 190 GLU A C 1
ATOM 1467 O O . GLU A 1 190 ? 3.879 6.760 -25.529 1.00 46.78 190 GLU A O 1
ATOM 1472 N N . VAL A 1 191 ? 2.609 5.028 -26.094 1.00 44.53 191 VAL A N 1
ATOM 1473 C CA . VAL A 1 191 ? 2.964 5.084 -27.529 1.00 44.53 191 VAL A CA 1
ATOM 1474 C C . VAL A 1 191 ? 2.219 6.191 -28.295 1.00 44.53 191 VAL A C 1
ATOM 1476 O O . VAL A 1 191 ? 2.740 6.712 -29.296 1.00 44.53 191 VAL A O 1
ATOM 1479 N N . LEU A 1 192 ? 1.017 6.563 -27.843 1.00 38.72 192 LEU A N 1
ATOM 1480 C CA . LEU A 1 192 ? 0.227 7.673 -28.383 1.00 38.72 192 LEU A CA 1
ATOM 1481 C C . LEU A 1 192 ? 0.744 9.041 -27.902 1.00 38.72 192 LEU A C 1
ATOM 1483 O O . LEU A 1 192 ? 0.807 9.966 -28.710 1.00 38.72 192 LEU A O 1
ATOM 1487 N N . GLU A 1 193 ? 1.201 9.147 -26.651 1.00 42.94 193 GLU A N 1
ATOM 1488 C CA . GLU A 1 193 ? 1.701 10.385 -26.021 1.00 42.94 193 GLU A CA 1
ATOM 1489 C C . GLU A 1 193 ? 3.114 10.804 -26.476 1.00 42.94 193 GLU A C 1
ATOM 1491 O O . GLU A 1 193 ? 3.465 11.980 -26.401 1.00 42.94 193 GLU A O 1
ATOM 1496 N N . ILE A 1 194 ? 3.891 9.899 -27.091 1.00 45.53 194 ILE A N 1
ATOM 1497 C CA . ILE A 1 194 ? 5.195 10.221 -27.721 1.00 45.53 194 ILE A CA 1
ATOM 1498 C C . ILE A 1 194 ? 5.081 11.320 -28.802 1.00 45.53 194 ILE A C 1
ATOM 1500 O O . ILE A 1 194 ? 6.091 11.904 -29.190 1.00 45.53 194 ILE A O 1
ATOM 1504 N N . ASN A 1 195 ? 3.883 11.626 -29.314 1.00 40.19 195 ASN A N 1
ATOM 1505 C CA . ASN A 1 195 ? 3.718 12.654 -30.343 1.00 40.19 195 ASN A CA 1
ATOM 1506 C C . ASN A 1 195 ? 3.913 14.099 -29.838 1.00 40.19 195 ASN A C 1
ATOM 1508 O O . ASN A 1 195 ? 4.451 14.897 -30.605 1.00 40.19 195 ASN A O 1
ATOM 1512 N N . ASP A 1 196 ? 3.527 14.432 -28.600 1.00 36.81 196 ASP A N 1
ATOM 1513 C CA . ASP A 1 196 ? 3.541 15.829 -28.120 1.00 36.81 196 ASP A CA 1
ATOM 1514 C C . ASP A 1 196 ? 4.807 16.185 -27.321 1.00 36.81 196 ASP A C 1
ATOM 1516 O O . ASP A 1 196 ? 5.330 17.291 -27.458 1.00 36.81 196 ASP A O 1
ATOM 1520 N N . GLU A 1 197 ? 5.391 15.238 -26.579 1.00 41.53 197 GLU A N 1
ATOM 1521 C CA . GLU A 1 197 ? 6.607 15.486 -25.783 1.00 41.53 197 GLU A CA 1
ATOM 1522 C C . GLU A 1 197 ? 7.889 15.489 -26.653 1.00 41.53 197 GLU A C 1
ATOM 1524 O O . GLU A 1 197 ? 8.869 16.181 -26.368 1.00 41.53 197 GLU A O 1
ATOM 1529 N N . LEU A 1 198 ? 7.907 14.756 -27.777 1.00 43.09 198 LEU A N 1
ATOM 1530 C CA . LEU A 1 198 ? 9.143 14.499 -28.535 1.00 43.09 198 LEU A CA 1
ATOM 1531 C C . LEU A 1 198 ? 9.426 15.479 -29.687 1.00 43.09 198 LEU A C 1
ATOM 1533 O O . LEU A 1 198 ? 10.561 15.535 -30.167 1.00 43.09 198 LEU A O 1
ATOM 1537 N N . LEU A 1 199 ? 8.442 16.283 -30.106 1.00 37.25 199 LEU A N 1
ATOM 1538 C CA . LEU A 1 199 ? 8.684 17.432 -30.990 1.00 37.25 199 LEU A CA 1
ATOM 1539 C C . LEU A 1 199 ? 9.363 18.585 -30.231 1.00 37.25 199 LEU A C 1
ATOM 1541 O O . LEU A 1 199 ? 10.174 19.300 -30.823 1.00 37.25 199 LEU A O 1
ATOM 1545 N N . ALA A 1 200 ? 9.142 18.700 -28.915 1.00 37.78 200 ALA A N 1
ATOM 1546 C CA . ALA A 1 200 ? 9.825 19.671 -28.058 1.00 37.78 200 ALA A CA 1
ATOM 1547 C C . ALA A 1 200 ? 11.313 19.324 -27.832 1.00 37.78 200 ALA A C 1
ATOM 1549 O O . ALA A 1 200 ? 12.156 20.214 -27.769 1.00 37.78 200 ALA A O 1
ATOM 1550 N N . HIS A 1 201 ? 11.678 18.036 -27.828 1.00 36.75 201 HIS A N 1
ATOM 1551 C CA . HIS A 1 201 ? 13.063 17.576 -27.631 1.00 36.75 201 HIS A CA 1
ATOM 1552 C C . HIS A 1 201 ? 13.968 17.637 -28.875 1.00 36.75 201 HIS A C 1
ATOM 1554 O O . HIS A 1 201 ? 15.121 17.201 -28.828 1.00 36.75 201 HIS A O 1
ATOM 1560 N N . THR A 1 202 ? 13.483 18.198 -29.987 1.00 33.47 202 THR A N 1
ATOM 1561 C CA . THR A 1 202 ? 14.332 18.513 -31.152 1.00 33.47 202 THR A CA 1
ATOM 1562 C C . THR A 1 202 ? 15.007 19.884 -31.063 1.00 33.47 202 THR A C 1
ATOM 1564 O O . THR A 1 202 ? 15.942 20.147 -31.821 1.00 33.47 202 THR A O 1
ATOM 1567 N N . ALA A 1 203 ? 14.628 20.717 -30.088 1.00 31.14 203 ALA A N 1
ATOM 1568 C CA . ALA A 1 203 ? 15.443 21.839 -29.648 1.00 31.14 203 ALA A CA 1
ATOM 1569 C C . ALA A 1 203 ? 16.444 21.332 -28.601 1.00 31.14 203 ALA A C 1
ATOM 1571 O O . ALA A 1 203 ? 16.170 21.299 -27.405 1.00 31.14 203 ALA A O 1
ATOM 1572 N N . LEU A 1 204 ? 17.615 20.898 -29.069 1.00 37.94 204 LEU A N 1
ATOM 1573 C CA . LEU A 1 204 ? 18.813 20.848 -28.237 1.00 37.94 204 LEU A CA 1
ATOM 1574 C C . LEU A 1 204 ? 19.167 22.292 -27.850 1.00 37.94 204 LEU A C 1
ATOM 1576 O O . LEU A 1 204 ? 20.027 22.906 -28.479 1.00 37.94 204 LEU A O 1
ATOM 1580 N N . GLU A 1 205 ? 18.474 22.851 -26.859 1.00 27.50 205 GLU A N 1
ATOM 1581 C CA . GLU A 1 205 ? 19.078 23.899 -26.052 1.00 27.50 205 GLU A CA 1
ATOM 1582 C C . GLU A 1 205 ? 20.117 23.230 -25.156 1.00 27.50 205 GLU A C 1
ATOM 1584 O O . GLU A 1 205 ? 19.871 22.259 -24.437 1.00 27.50 205 GLU A O 1
ATOM 1589 N N . ASP A 1 206 ? 21.332 23.711 -25.360 1.00 34.88 206 ASP A N 1
ATOM 1590 C CA . ASP A 1 206 ? 22.583 23.312 -24.756 1.00 34.88 206 ASP A CA 1
ATOM 1591 C C . ASP A 1 206 ? 22.574 23.699 -23.268 1.00 34.88 206 ASP A C 1
ATOM 1593 O O . ASP A 1 206 ? 23.288 24.600 -22.846 1.00 34.88 206 ASP A O 1
ATOM 1597 N N . ASP A 1 207 ? 21.761 23.026 -22.451 1.00 29.09 207 ASP A N 1
ATOM 1598 C CA . ASP A 1 207 ? 21.771 23.176 -20.988 1.00 29.09 207 ASP A CA 1
ATOM 1599 C C . ASP A 1 207 ? 22.931 22.378 -20.364 1.00 29.09 207 ASP A C 1
ATOM 1601 O O . ASP A 1 207 ? 22.801 21.652 -19.372 1.00 29.09 207 ASP A O 1
ATOM 1605 N N . SER A 1 208 ? 24.125 22.528 -20.940 1.00 33.53 208 SER A N 1
ATOM 1606 C CA . SER A 1 208 ? 25.378 22.168 -20.289 1.00 33.53 208 SER A CA 1
ATOM 1607 C C . SER A 1 208 ? 25.808 23.275 -19.319 1.00 33.53 208 SER A C 1
ATOM 1609 O O . SER A 1 208 ? 26.911 23.806 -19.414 1.00 33.53 208 SER A O 1
ATOM 1611 N N . GLU A 1 209 ? 24.956 23.611 -18.355 1.00 32.59 209 GLU A N 1
ATOM 1612 C CA . GLU A 1 209 ? 25.374 24.294 -17.128 1.00 32.59 209 GLU A CA 1
ATOM 1613 C C . GLU A 1 209 ? 25.018 23.398 -15.935 1.00 32.59 209 GLU A C 1
ATOM 1615 O O . GLU A 1 209 ? 24.191 23.692 -15.075 1.00 32.59 209 GLU A O 1
ATOM 1620 N N . PHE A 1 210 ? 25.627 22.208 -15.931 1.00 30.03 210 PHE A N 1
ATOM 1621 C CA . PHE A 1 210 ? 25.597 21.316 -14.782 1.00 30.03 210 PHE A CA 1
ATOM 1622 C C . PHE A 1 210 ? 26.586 21.848 -13.744 1.00 30.03 210 PHE A C 1
ATOM 1624 O O . PHE A 1 210 ? 27.794 21.879 -13.987 1.00 30.03 210 PHE A O 1
ATOM 1631 N N . ASP A 1 211 ? 26.048 22.271 -12.604 1.00 31.03 211 ASP A N 1
ATOM 1632 C CA . ASP A 1 211 ? 26.768 22.836 -11.465 1.00 31.03 211 ASP A CA 1
ATOM 1633 C C . ASP A 1 211 ? 28.011 21.988 -11.113 1.00 31.03 211 ASP A C 1
ATOM 1635 O O . ASP A 1 211 ? 27.934 20.846 -10.640 1.00 31.03 211 ASP A O 1
ATOM 1639 N N . LEU A 1 212 ? 29.183 22.551 -11.406 1.00 34.97 212 LEU A N 1
ATOM 1640 C CA . LEU A 1 212 ? 30.494 21.897 -11.493 1.00 34.97 212 LEU A CA 1
ATOM 1641 C C . LEU A 1 212 ? 31.157 21.698 -10.114 1.00 34.97 212 LEU A C 1
ATOM 1643 O O . LEU A 1 212 ? 32.381 21.691 -9.995 1.00 34.97 212 LEU A O 1
ATOM 1647 N N . GLU A 1 213 ? 30.367 21.525 -9.050 1.00 33.81 213 GLU A N 1
ATOM 1648 C CA . GLU A 1 213 ? 30.851 21.544 -7.659 1.00 33.81 213 GLU A CA 1
ATOM 1649 C C . GLU A 1 213 ? 30.543 20.272 -6.851 1.00 33.81 213 GLU A C 1
ATOM 1651 O O . GLU A 1 213 ? 30.356 20.304 -5.636 1.00 33.81 213 GLU A O 1
ATOM 1656 N N . THR A 1 214 ? 30.575 19.093 -7.481 1.00 38.81 214 THR A N 1
ATOM 1657 C CA . THR A 1 214 ? 30.620 17.821 -6.731 1.00 38.81 214 THR A CA 1
ATOM 1658 C C . THR A 1 214 ? 31.975 17.130 -6.897 1.00 38.81 214 THR A C 1
ATOM 1660 O O . THR A 1 214 ? 32.149 16.274 -7.757 1.00 38.81 214 THR A O 1
ATOM 1663 N N . GLN A 1 215 ? 32.943 17.535 -6.062 1.00 42.44 215 GLN A N 1
ATOM 1664 C CA . GLN A 1 215 ? 34.231 16.877 -5.755 1.00 42.44 215 GLN A CA 1
ATOM 1665 C C . GLN A 1 215 ? 34.751 15.868 -6.803 1.00 42.44 215 GLN A C 1
ATOM 1667 O O . GLN A 1 215 ? 34.816 14.658 -6.569 1.00 42.44 215 GLN A O 1
ATOM 1672 N N . MET A 1 216 ? 35.206 16.372 -7.951 1.00 45.56 216 MET A N 1
ATOM 1673 C CA . MET A 1 216 ? 36.072 15.609 -8.848 1.00 45.56 216 MET A CA 1
ATOM 1674 C C . MET A 1 216 ? 37.495 15.584 -8.280 1.00 45.56 216 MET A C 1
ATOM 1676 O O . MET A 1 216 ? 38.317 16.450 -8.568 1.00 45.56 216 MET A O 1
ATOM 1680 N N . GLN A 1 217 ? 37.811 14.595 -7.446 1.00 48.03 217 GLN A N 1
ATOM 1681 C CA . GLN A 1 217 ? 39.208 14.315 -7.116 1.00 48.03 217 GLN A CA 1
ATOM 1682 C C . GLN A 1 217 ? 39.887 13.636 -8.310 1.00 48.03 217 GLN A C 1
ATOM 1684 O O . GLN A 1 217 ? 39.715 12.440 -8.530 1.00 48.03 217 GLN A O 1
ATOM 1689 N N . GLY A 1 218 ? 40.670 14.404 -9.068 1.00 51.66 218 GLY A N 1
ATOM 1690 C CA . GLY A 1 218 ? 41.653 13.867 -10.007 1.00 51.66 218 GLY A CA 1
ATOM 1691 C C . GLY A 1 218 ? 41.802 14.713 -11.261 1.00 51.66 218 GLY A C 1
ATOM 1692 O O . GLY A 1 218 ? 41.177 14.408 -12.274 1.00 51.66 218 GLY A O 1
ATOM 1693 N N . GLY A 1 219 ? 42.661 15.737 -11.205 1.00 66.88 219 GLY A N 1
ATOM 1694 C CA . GLY A 1 219 ? 43.156 16.421 -12.404 1.00 66.88 219 GLY A CA 1
ATOM 1695 C C . GLY A 1 219 ? 43.881 15.463 -13.370 1.00 66.88 219 GLY A C 1
ATOM 1696 O O . GLY A 1 219 ? 43.957 14.258 -13.108 1.00 66.88 219 GLY A O 1
ATOM 1697 N N . PRO A 1 220 ? 44.412 15.967 -14.495 1.00 69.25 220 PRO A N 1
ATOM 1698 C CA . PRO A 1 220 ? 45.167 15.144 -15.437 1.00 69.25 220 PRO A CA 1
ATOM 1699 C C . PRO A 1 220 ? 46.306 14.421 -14.715 1.00 69.25 220 PRO A C 1
ATOM 1701 O O . PRO A 1 220 ? 47.023 15.036 -13.919 1.00 69.25 220 PRO A O 1
ATOM 1704 N N . PHE A 1 221 ? 46.496 13.128 -14.981 1.00 80.12 221 PHE A N 1
ATOM 1705 C CA . PHE A 1 221 ? 47.683 12.444 -14.473 1.00 80.12 221 PHE A CA 1
ATOM 1706 C C . PHE A 1 221 ? 48.955 13.045 -15.105 1.00 80.12 221 PHE A C 1
ATOM 1708 O O . PHE A 1 221 ? 48.904 13.546 -16.233 1.00 80.12 221 PHE A O 1
ATOM 1715 N N . PRO A 1 222 ? 50.122 12.993 -14.432 1.00 66.88 222 PRO A N 1
ATOM 1716 C CA . PRO A 1 222 ? 51.371 13.476 -15.016 1.00 66.88 222 PRO A CA 1
ATOM 1717 C C . PRO A 1 222 ? 51.669 12.756 -16.342 1.00 66.88 222 PRO A C 1
ATOM 1719 O O . PRO A 1 222 ? 51.833 11.538 -16.366 1.00 66.88 222 PRO A O 1
ATOM 1722 N N . GLY A 1 223 ? 51.718 13.503 -17.450 1.00 76.12 223 GLY A N 1
ATOM 1723 C CA . GLY A 1 223 ? 51.934 12.960 -18.800 1.00 76.12 223 GLY A CA 1
ATOM 1724 C C . GLY A 1 223 ? 50.671 12.490 -19.540 1.00 76.12 223 GLY A C 1
ATOM 1725 O O . GLY A 1 223 ? 50.775 11.980 -20.656 1.00 76.12 223 GLY A O 1
ATOM 1726 N N . GLU A 1 224 ? 49.477 12.661 -18.966 1.00 82.56 224 GLU A N 1
ATOM 1727 C CA . GLU A 1 224 ? 48.204 12.381 -19.637 1.00 82.56 224 GLU A CA 1
ATOM 1728 C C . GLU A 1 224 ? 47.839 13.521 -20.604 1.00 82.56 224 GLU A C 1
ATOM 1730 O O . GLU A 1 224 ? 47.824 14.694 -20.232 1.00 82.56 224 GLU A O 1
ATOM 1735 N N . SER A 1 225 ? 47.531 13.191 -21.863 1.00 84.69 225 SER A N 1
ATOM 1736 C CA . SER A 1 225 ? 47.017 14.183 -22.812 1.00 84.69 225 SER A CA 1
ATOM 1737 C C . SER A 1 225 ? 45.602 14.618 -22.424 1.00 84.69 225 SER A C 1
ATOM 1739 O O . SER A 1 225 ? 44.809 13.817 -21.930 1.00 84.69 225 SER A O 1
ATOM 1741 N N . TYR A 1 226 ? 45.244 15.868 -22.724 1.00 78.94 226 TYR A N 1
ATOM 1742 C CA . TYR A 1 226 ? 43.912 16.416 -22.431 1.00 78.94 226 TYR A CA 1
ATOM 1743 C C . TYR A 1 226 ? 42.765 15.552 -22.991 1.00 78.94 226 TYR A C 1
ATOM 1745 O O . TYR A 1 226 ? 41.753 15.334 -22.332 1.00 78.94 226 TYR A O 1
ATOM 1753 N N . THR A 1 227 ? 42.964 14.964 -24.172 1.00 76.94 227 THR A N 1
ATOM 1754 C CA . THR A 1 227 ? 42.023 14.020 -24.793 1.00 76.94 227 THR A CA 1
ATOM 1755 C C . THR A 1 227 ? 41.837 12.729 -23.993 1.00 76.94 227 THR A C 1
ATOM 1757 O O . THR A 1 227 ? 40.714 12.238 -23.864 1.00 76.94 227 THR A O 1
ATOM 1760 N N . LYS A 1 228 ? 42.914 12.179 -23.417 1.00 78.94 228 LYS A N 1
ATOM 1761 C CA . LYS A 1 228 ? 42.854 10.977 -22.572 1.00 78.94 228 LYS A CA 1
ATOM 1762 C C . LYS A 1 228 ? 42.179 11.278 -21.239 1.00 78.94 228 LYS A C 1
ATOM 1764 O O . LYS A 1 228 ? 41.322 10.506 -20.824 1.00 78.94 228 LYS A O 1
ATOM 1769 N N . PHE A 1 229 ? 42.476 12.441 -20.660 1.00 79.12 229 PHE A N 1
ATOM 1770 C CA . PHE A 1 229 ? 41.802 12.949 -19.470 1.00 79.12 229 PHE A CA 1
ATOM 1771 C C . PHE A 1 229 ? 40.283 13.071 -19.684 1.00 79.12 229 PHE A C 1
ATOM 1773 O O . PHE A 1 229 ? 39.511 12.481 -18.932 1.00 79.12 229 PHE A O 1
ATOM 1780 N N . GLN A 1 230 ? 39.837 13.745 -20.752 1.00 75.81 230 GLN A N 1
ATOM 1781 C CA . GLN A 1 230 ? 38.407 13.877 -21.070 1.00 75.81 230 GLN A CA 1
ATOM 1782 C C . GLN A 1 230 ? 37.720 12.520 -21.284 1.00 75.81 230 GLN A C 1
ATOM 1784 O O . GLN A 1 230 ? 36.619 12.294 -20.786 1.00 75.81 230 GLN A O 1
ATOM 1789 N N . THR A 1 231 ? 38.378 11.604 -21.998 1.00 77.94 231 THR A N 1
ATOM 1790 C CA . THR A 1 231 ? 37.860 10.246 -22.231 1.00 77.94 231 THR A CA 1
ATOM 1791 C C . THR A 1 231 ? 37.722 9.481 -20.913 1.00 77.94 231 THR A C 1
ATOM 1793 O O . THR A 1 231 ? 36.698 8.851 -20.661 1.00 77.94 231 THR A O 1
ATOM 1796 N N . ARG A 1 232 ? 38.720 9.576 -20.025 1.00 83.00 232 ARG A N 1
ATOM 1797 C CA . ARG A 1 232 ? 38.689 8.952 -18.698 1.00 83.00 232 ARG A CA 1
ATOM 1798 C C . ARG A 1 232 ? 37.532 9.479 -17.854 1.00 83.00 232 ARG A C 1
ATOM 1800 O O . ARG A 1 232 ? 36.806 8.670 -17.287 1.00 83.00 232 ARG A O 1
ATOM 1807 N N . ILE A 1 233 ? 37.334 10.797 -17.807 1.00 76.38 233 ILE A N 1
ATOM 1808 C CA . ILE A 1 233 ? 36.230 11.408 -17.057 1.00 76.38 233 ILE A CA 1
ATOM 1809 C C . ILE A 1 233 ? 34.871 10.917 -17.569 1.00 76.38 233 ILE A C 1
ATOM 1811 O O . ILE A 1 233 ? 34.078 10.415 -16.776 1.00 76.38 233 ILE A O 1
ATOM 1815 N N . ARG A 1 234 ? 34.632 10.948 -18.885 1.00 72.62 234 ARG A N 1
ATOM 1816 C CA . ARG A 1 234 ? 33.371 10.466 -19.482 1.00 72.62 234 ARG A CA 1
ATOM 1817 C C . ARG A 1 234 ? 33.117 8.981 -19.208 1.00 72.62 234 ARG A C 1
ATOM 1819 O O . ARG A 1 234 ? 31.982 8.570 -18.954 1.00 72.62 234 ARG A O 1
ATOM 1826 N N . LEU A 1 235 ? 34.168 8.159 -19.227 1.00 73.31 235 LEU A N 1
ATOM 1827 C CA . LEU A 1 235 ? 34.071 6.738 -18.885 1.00 73.31 235 LEU A CA 1
ATOM 1828 C C . LEU A 1 235 ? 33.796 6.514 -17.397 1.00 73.31 235 LEU A C 1
ATOM 1830 O O . LEU A 1 235 ? 33.012 5.632 -17.047 1.00 73.31 235 LEU A O 1
ATOM 1834 N N . GLU A 1 236 ? 34.414 7.300 -16.518 1.00 70.94 236 GLU A N 1
ATOM 1835 C CA . GLU A 1 236 ? 34.142 7.262 -15.082 1.00 70.94 236 GLU A CA 1
ATOM 1836 C C . GLU A 1 236 ? 32.705 7.697 -14.770 1.00 70.94 236 GLU A C 1
ATOM 1838 O O . GLU A 1 236 ? 32.046 7.046 -13.961 1.00 70.94 236 GLU A O 1
ATOM 1843 N N . GLU A 1 237 ? 32.187 8.730 -15.434 1.00 68.56 237 GLU A N 1
ATOM 1844 C CA . GLU A 1 237 ? 30.791 9.169 -15.326 1.00 68.56 237 GLU A CA 1
ATOM 1845 C C . GLU A 1 237 ? 29.815 8.097 -15.805 1.00 68.56 237 GLU A C 1
ATOM 1847 O O . GLU A 1 237 ? 28.872 7.755 -15.089 1.00 68.56 237 GLU A O 1
ATOM 1852 N N . THR A 1 238 ? 30.080 7.495 -16.966 1.00 69.12 238 THR A N 1
ATOM 1853 C CA . THR A 1 238 ? 29.255 6.405 -17.503 1.00 69.12 238 THR A CA 1
ATOM 1854 C C . THR A 1 238 ? 29.251 5.211 -16.546 1.00 69.12 238 THR A C 1
ATOM 1856 O O . THR A 1 238 ? 28.188 4.718 -16.170 1.00 69.12 238 THR A O 1
ATOM 1859 N N . ARG A 1 239 ? 30.423 4.813 -16.033 1.00 68.50 239 ARG A N 1
ATOM 1860 C CA . ARG A 1 239 ? 30.553 3.733 -15.043 1.00 68.50 239 ARG A CA 1
ATOM 1861 C C . ARG A 1 239 ? 29.847 4.065 -13.724 1.00 68.50 239 ARG A C 1
ATOM 1863 O O . ARG A 1 239 ? 29.259 3.178 -13.109 1.00 68.50 239 ARG A O 1
ATOM 1870 N N . ARG A 1 240 ? 29.875 5.321 -13.264 1.00 67.44 240 ARG A N 1
ATOM 1871 C CA . ARG A 1 240 ? 29.098 5.766 -12.091 1.00 67.44 240 ARG A CA 1
ATOM 1872 C C . ARG A 1 240 ? 27.598 5.657 -12.359 1.00 67.44 240 ARG A C 1
ATOM 1874 O O . ARG A 1 240 ? 26.882 5.122 -11.517 1.00 67.44 240 ARG A O 1
ATOM 1881 N N . ALA A 1 241 ? 27.131 6.093 -13.527 1.00 62.41 241 ALA A N 1
ATOM 1882 C CA . ALA A 1 241 ? 25.730 5.983 -13.922 1.00 62.41 241 ALA A CA 1
ATOM 1883 C C . ALA A 1 241 ? 25.255 4.520 -13.992 1.00 62.41 241 ALA A C 1
ATOM 1885 O O . ALA A 1 241 ? 24.124 4.224 -13.603 1.00 62.41 241 ALA A O 1
ATOM 1886 N N . GLU A 1 242 ? 26.111 3.593 -14.427 1.00 60.03 242 GLU A N 1
ATOM 1887 C CA . GLU A 1 242 ? 25.819 2.157 -14.403 1.00 60.03 242 GLU A CA 1
ATOM 1888 C C . GLU A 1 242 ? 25.816 1.567 -12.990 1.00 60.03 242 GLU A C 1
ATOM 1890 O O . GLU A 1 242 ? 24.879 0.855 -12.628 1.00 60.03 242 GLU A O 1
ATOM 1895 N N . ASN A 1 243 ? 26.802 1.914 -12.159 1.00 57.66 243 ASN A N 1
ATOM 1896 C CA . ASN A 1 243 ? 26.893 1.457 -10.768 1.00 57.66 243 ASN A CA 1
ATOM 1897 C C . ASN A 1 243 ? 25.756 1.985 -9.877 1.00 57.66 243 ASN A C 1
ATOM 1899 O O . ASN A 1 243 ? 25.455 1.386 -8.845 1.00 57.66 243 ASN A O 1
ATOM 1903 N N . ASN A 1 244 ? 25.116 3.086 -10.274 1.00 53.00 244 ASN A N 1
ATOM 1904 C CA . ASN A 1 244 ? 23.959 3.661 -9.588 1.00 53.00 244 ASN A CA 1
ATOM 1905 C C . ASN A 1 244 ? 22.630 2.985 -9.979 1.00 53.00 244 ASN A C 1
ATOM 1907 O O . ASN A 1 244 ? 21.565 3.381 -9.501 1.00 53.00 244 ASN A O 1
ATOM 1911 N N . ARG A 1 245 ? 22.647 1.964 -10.848 1.00 57.75 245 ARG A N 1
ATOM 1912 C CA . ARG A 1 245 ? 21.433 1.230 -11.226 1.00 57.75 245 ARG A CA 1
ATOM 1913 C C . ARG A 1 245 ? 21.015 0.214 -10.169 1.00 57.75 245 ARG A C 1
ATOM 1915 O O . ARG A 1 245 ? 21.825 -0.391 -9.475 1.00 57.75 245 ARG A O 1
ATOM 1922 N N . ARG A 1 246 ? 19.702 -0.029 -10.110 1.00 55.66 246 ARG A N 1
ATOM 1923 C CA . ARG A 1 246 ? 19.099 -1.094 -9.292 1.00 55.66 246 ARG A CA 1
ATOM 1924 C C . ARG A 1 246 ? 19.652 -2.458 -9.707 1.00 55.66 246 ARG A C 1
ATOM 1926 O O . ARG A 1 246 ? 19.857 -2.681 -10.898 1.00 55.66 246 ARG A O 1
ATOM 1933 N N . ALA A 1 247 ? 19.766 -3.397 -8.766 1.00 57.94 247 ALA A N 1
ATOM 1934 C CA . ALA A 1 247 ? 20.251 -4.756 -9.042 1.00 57.94 247 ALA A CA 1
ATOM 1935 C C . ALA A 1 247 ? 19.462 -5.442 -10.179 1.00 57.94 247 ALA A C 1
ATOM 1937 O O . ALA A 1 247 ? 20.055 -6.011 -11.090 1.00 57.94 247 ALA A O 1
ATOM 1938 N N . GLY A 1 248 ? 18.130 -5.286 -10.199 1.00 59.53 248 GLY A N 1
ATOM 1939 C CA . GLY A 1 248 ? 17.284 -5.770 -11.299 1.00 59.53 248 GLY A CA 1
ATOM 1940 C C . GLY A 1 248 ? 17.543 -5.067 -12.640 1.00 59.53 248 GLY A C 1
ATOM 1941 O O . GLY A 1 248 ? 17.531 -5.703 -13.690 1.00 59.53 248 GLY A O 1
ATOM 1942 N N . GLY A 1 249 ? 17.860 -3.769 -12.624 1.00 63.50 249 GLY A N 1
ATOM 1943 C CA . GLY A 1 249 ? 18.228 -3.013 -13.826 1.00 63.50 249 GLY A CA 1
ATOM 1944 C C . GLY A 1 249 ? 19.609 -3.390 -14.371 1.00 63.50 249 GLY A C 1
ATOM 1945 O O . GLY A 1 249 ? 19.785 -3.454 -15.585 1.00 63.50 249 GLY A O 1
ATOM 1946 N N . VAL A 1 250 ? 20.567 -3.691 -13.488 1.00 70.06 250 VAL A N 1
ATOM 1947 C CA . VAL A 1 250 ? 21.876 -4.260 -13.851 1.00 70.06 250 VAL A CA 1
ATOM 1948 C C . VAL A 1 250 ? 21.692 -5.653 -14.455 1.00 70.06 250 VAL A C 1
ATOM 1950 O O . VAL A 1 250 ? 22.224 -5.930 -15.527 1.00 70.06 250 VAL A O 1
ATOM 1953 N N . LYS A 1 251 ? 20.860 -6.499 -13.833 1.00 71.88 251 LYS A N 1
ATOM 1954 C CA . LYS A 1 251 ? 20.503 -7.827 -14.354 1.00 71.88 251 LYS A CA 1
ATOM 1955 C C . LYS A 1 251 ? 19.891 -7.740 -15.755 1.00 71.88 251 LYS A C 1
ATOM 1957 O O . LYS A 1 251 ? 20.340 -8.436 -16.661 1.00 71.88 251 LYS A O 1
ATOM 1962 N N . THR A 1 252 ? 18.928 -6.837 -15.944 1.00 73.81 252 THR A N 1
ATOM 1963 C CA . THR A 1 252 ? 18.289 -6.589 -17.247 1.00 73.81 252 THR A CA 1
ATOM 1964 C C . THR A 1 252 ? 19.317 -6.121 -18.275 1.00 73.81 252 THR A C 1
ATOM 1966 O O . THR A 1 252 ? 19.370 -6.655 -19.374 1.00 73.81 252 THR A O 1
ATOM 1969 N N . GLN A 1 253 ? 20.195 -5.177 -17.918 1.00 79.38 253 GLN A N 1
ATOM 1970 C CA . GLN A 1 253 ? 21.239 -4.701 -18.828 1.00 79.38 253 GLN A CA 1
ATOM 1971 C C . GLN A 1 253 ? 22.185 -5.830 -19.263 1.00 79.38 253 GLN A C 1
ATOM 1973 O O . GLN A 1 253 ? 22.510 -5.920 -20.443 1.00 79.38 253 GLN A O 1
ATOM 1978 N N . ASN A 1 254 ? 22.591 -6.709 -18.345 1.00 82.00 254 ASN A N 1
ATOM 1979 C CA . ASN A 1 254 ? 23.451 -7.850 -18.664 1.00 82.00 254 ASN A CA 1
ATOM 1980 C C . ASN A 1 254 ? 22.769 -8.840 -19.620 1.00 82.00 254 ASN A C 1
ATOM 1982 O O . ASN A 1 254 ? 23.417 -9.342 -20.539 1.00 82.00 254 ASN A O 1
ATOM 1986 N N . ALA A 1 255 ? 21.467 -9.082 -19.439 1.00 79.44 255 ALA A N 1
ATOM 1987 C CA . ALA A 1 255 ? 20.677 -9.887 -20.366 1.00 79.44 255 ALA A CA 1
ATOM 1988 C C . ALA A 1 255 ? 20.630 -9.245 -21.762 1.00 79.44 255 ALA A C 1
ATOM 1990 O O . ALA A 1 255 ? 20.949 -9.909 -22.747 1.00 79.44 255 ALA A O 1
ATOM 1991 N N . VAL A 1 256 ? 20.365 -7.935 -21.846 1.00 82.88 256 VAL A N 1
ATOM 1992 C CA . VAL A 1 256 ? 20.356 -7.215 -23.131 1.00 82.88 256 VAL A CA 1
ATOM 1993 C C . VAL A 1 256 ? 21.732 -7.244 -23.805 1.00 82.88 256 VAL A C 1
ATOM 1995 O O . VAL A 1 256 ? 21.812 -7.447 -25.010 1.00 82.88 256 VAL A O 1
ATOM 1998 N N . ILE A 1 257 ? 22.830 -7.085 -23.057 1.00 85.88 257 ILE A N 1
ATOM 1999 C CA . ILE A 1 257 ? 24.193 -7.169 -23.612 1.00 85.88 257 ILE A CA 1
ATOM 2000 C C . ILE A 1 257 ? 24.459 -8.557 -24.204 1.00 85.88 257 ILE A C 1
ATOM 2002 O O . ILE A 1 257 ? 25.108 -8.674 -25.245 1.00 85.88 257 ILE A O 1
ATOM 2006 N N . LYS A 1 258 ? 23.982 -9.620 -23.551 1.00 85.50 258 LYS A N 1
ATOM 2007 C CA . LYS A 1 258 ? 24.117 -10.988 -24.058 1.00 85.50 258 LYS A CA 1
ATOM 2008 C C . LYS A 1 258 ? 23.347 -11.167 -25.368 1.00 85.50 258 LYS A C 1
ATOM 2010 O O . LYS A 1 258 ? 23.916 -11.676 -26.331 1.00 85.50 258 LYS A O 1
ATOM 2015 N N . ASP A 1 259 ? 22.107 -10.694 -25.420 1.00 84.38 259 ASP A N 1
ATOM 2016 C CA . ASP A 1 259 ? 21.270 -10.738 -26.623 1.00 84.38 259 ASP A CA 1
ATOM 2017 C C . ASP A 1 259 ? 21.848 -9.915 -27.774 1.00 84.38 259 ASP A C 1
ATOM 2019 O O . ASP A 1 259 ? 21.920 -10.396 -28.907 1.00 84.38 259 ASP A O 1
ATOM 2023 N N . TRP A 1 260 ? 22.355 -8.722 -27.467 1.00 89.12 260 TRP A N 1
ATOM 2024 C CA . TRP A 1 260 ? 23.062 -7.871 -28.415 1.00 89.12 260 TRP A CA 1
ATOM 2025 C C . TRP A 1 260 ? 24.269 -8.590 -29.026 1.00 89.12 260 TRP A C 1
ATOM 2027 O O . TRP A 1 260 ? 24.440 -8.594 -30.242 1.00 89.12 260 TRP A O 1
ATOM 2037 N N . LYS A 1 261 ? 25.082 -9.274 -28.210 1.00 89.56 261 LYS A N 1
ATOM 2038 C CA . LYS A 1 261 ? 26.238 -10.047 -28.696 1.00 89.56 261 LYS A CA 1
ATOM 2039 C C . LYS A 1 261 ? 25.836 -11.210 -29.602 1.00 89.56 261 LYS A C 1
ATOM 2041 O O . LYS A 1 261 ? 26.533 -11.476 -30.580 1.00 89.56 261 LYS A O 1
ATOM 2046 N N . ILE A 1 262 ? 24.727 -11.892 -29.305 1.00 88.31 262 ILE A N 1
ATOM 2047 C CA . ILE A 1 262 ? 24.190 -12.958 -30.168 1.00 88.31 262 ILE A CA 1
ATOM 2048 C C . ILE A 1 262 ? 23.799 -12.376 -31.531 1.00 88.31 262 ILE A C 1
ATOM 2050 O O . ILE A 1 262 ? 24.206 -12.910 -32.565 1.00 88.31 262 ILE A O 1
ATOM 2054 N N . PHE A 1 263 ? 23.076 -11.253 -31.530 1.00 91.94 263 PHE A N 1
ATOM 2055 C CA . PHE A 1 263 ? 22.722 -10.531 -32.749 1.00 91.94 263 PHE A CA 1
ATOM 2056 C C . PHE A 1 263 ? 23.965 -10.109 -33.543 1.00 91.94 263 PHE A C 1
ATOM 2058 O O . PHE A 1 263 ? 24.074 -10.458 -34.717 1.00 91.94 263 PHE A O 1
ATOM 2065 N N . CYS A 1 264 ? 24.931 -9.431 -32.912 1.00 91.00 264 CYS A N 1
ATOM 2066 C CA . CYS A 1 264 ? 26.161 -8.996 -33.574 1.00 91.00 264 CYS A CA 1
ATOM 2067 C C . CYS A 1 264 ? 26.929 -10.175 -34.176 1.00 91.00 264 CYS A C 1
ATOM 2069 O O . CYS A 1 264 ? 27.366 -10.101 -35.321 1.00 91.00 264 CYS A O 1
ATOM 2071 N N . GLY A 1 265 ? 27.033 -11.295 -33.454 1.00 90.50 265 GLY A N 1
ATOM 2072 C CA . GLY A 1 265 ? 27.691 -12.502 -33.949 1.00 90.50 265 GLY A CA 1
ATOM 2073 C C . GLY A 1 265 ? 27.049 -13.069 -35.221 1.00 90.50 265 GLY A C 1
ATOM 2074 O O . GLY A 1 265 ? 27.763 -13.547 -36.103 1.00 90.50 265 GLY A O 1
ATOM 2075 N N . HIS A 1 266 ? 25.722 -12.999 -35.347 1.00 89.38 266 HIS A N 1
ATOM 2076 C CA . HIS A 1 266 ? 25.008 -13.402 -36.561 1.00 89.38 266 HIS A CA 1
ATOM 2077 C C . HIS A 1 266 ? 25.126 -12.355 -37.681 1.00 89.38 266 HIS A C 1
ATOM 2079 O O . HIS A 1 266 ? 25.449 -12.687 -38.825 1.00 89.38 266 HIS A O 1
ATOM 2085 N N . ALA A 1 267 ? 24.899 -11.084 -37.357 1.00 89.94 267 ALA A N 1
ATOM 2086 C CA . ALA A 1 267 ? 24.883 -9.984 -38.314 1.00 89.94 267 ALA A CA 1
ATOM 2087 C C . ALA A 1 267 ? 26.272 -9.718 -38.929 1.00 89.94 267 ALA A C 1
ATOM 2089 O O . ALA A 1 267 ? 26.365 -9.413 -40.116 1.00 89.94 267 ALA A O 1
ATOM 2090 N N . LEU A 1 268 ? 27.359 -9.900 -38.166 1.00 91.75 268 LEU A N 1
ATOM 2091 C CA . LEU A 1 268 ? 28.733 -9.818 -38.680 1.00 91.75 268 LEU A CA 1
ATOM 2092 C C . LEU A 1 268 ? 29.040 -10.967 -39.644 1.00 91.75 268 LEU A C 1
ATOM 2094 O O . LEU A 1 268 ? 29.568 -10.743 -40.729 1.00 91.75 268 LEU A O 1
ATOM 2098 N N . LYS A 1 269 ? 28.671 -12.206 -39.283 1.00 91.12 269 LYS A N 1
ATOM 2099 C CA . LYS A 1 269 ? 28.899 -13.390 -40.134 1.00 91.12 269 LYS A CA 1
ATOM 2100 C C . LYS A 1 269 ? 28.147 -13.317 -41.460 1.00 91.12 269 LYS A C 1
ATOM 2102 O O . LYS A 1 269 ? 28.647 -13.791 -42.472 1.00 91.12 269 LYS A O 1
ATOM 2107 N N . THR A 1 270 ? 26.952 -12.735 -41.446 1.00 89.25 270 THR A N 1
ATOM 2108 C CA . THR A 1 270 ? 26.114 -12.548 -42.639 1.00 89.25 270 THR A CA 1
ATOM 2109 C C . THR A 1 270 ? 26.451 -11.274 -43.418 1.00 89.25 270 THR A C 1
ATOM 2111 O O . THR A 1 270 ? 25.853 -11.027 -44.463 1.00 89.25 270 THR A O 1
ATOM 2114 N N . GLY A 1 271 ? 27.405 -10.466 -42.939 1.00 90.19 271 GLY A N 1
ATOM 2115 C CA . GLY A 1 271 ? 27.816 -9.214 -43.577 1.00 90.19 271 GLY A CA 1
ATOM 2116 C C . GLY A 1 271 ? 26.764 -8.101 -43.515 1.00 90.19 271 GLY A C 1
ATOM 2117 O O . GLY A 1 271 ? 26.860 -7.129 -44.260 1.00 90.19 271 GLY A O 1
ATOM 2118 N N . GLN A 1 272 ? 25.755 -8.231 -42.650 1.00 88.06 272 GLN A N 1
ATOM 2119 C CA . GLN A 1 272 ? 24.698 -7.232 -42.466 1.00 88.06 272 GLN A CA 1
ATOM 2120 C C . GLN A 1 272 ? 25.192 -5.996 -41.706 1.00 88.06 272 GLN A C 1
ATOM 2122 O O . GLN A 1 272 ? 24.677 -4.896 -41.919 1.00 88.06 272 GLN A O 1
ATOM 2127 N N . ILE A 1 273 ? 26.199 -6.177 -40.849 1.00 91.50 273 ILE A N 1
ATOM 2128 C CA . ILE A 1 273 ? 26.906 -5.106 -40.142 1.00 91.50 273 ILE A CA 1
ATOM 2129 C C . ILE A 1 273 ? 28.419 -5.254 -40.331 1.00 91.50 273 ILE A C 1
ATOM 2131 O O . ILE A 1 273 ? 28.913 -6.345 -40.615 1.00 91.50 273 ILE A O 1
ATOM 2135 N N . LYS A 1 274 ? 29.150 -4.142 -40.208 1.00 88.75 274 LYS A N 1
ATOM 2136 C CA . LYS A 1 274 ? 30.600 -4.075 -40.472 1.00 88.75 274 LYS A CA 1
ATOM 2137 C C . LYS A 1 274 ? 31.454 -4.183 -39.208 1.00 88.75 274 LYS A C 1
ATOM 2139 O O . LYS A 1 274 ? 32.600 -4.610 -39.289 1.00 88.75 274 LYS A O 1
ATOM 2144 N N . ASP A 1 275 ? 30.910 -3.776 -38.068 1.00 90.88 275 ASP A N 1
ATOM 2145 C CA . ASP A 1 275 ? 31.556 -3.778 -36.758 1.00 90.88 275 ASP A CA 1
ATOM 2146 C C . ASP A 1 275 ? 30.490 -3.889 -35.654 1.00 90.88 275 ASP A C 1
ATOM 2148 O O . ASP A 1 275 ? 29.328 -4.158 -35.939 1.00 90.88 275 ASP A O 1
ATOM 2152 N N . GLU A 1 276 ? 30.886 -3.752 -34.388 1.00 90.56 276 GLU A N 1
ATOM 2153 C CA . GLU A 1 276 ? 29.972 -3.788 -33.235 1.00 90.56 276 GLU A CA 1
ATOM 2154 C C . GLU A 1 276 ? 29.567 -2.379 -32.756 1.00 90.56 276 GLU A C 1
ATOM 2156 O O . GLU A 1 276 ? 29.025 -2.221 -31.656 1.00 90.56 276 GLU A O 1
ATOM 2161 N N . ILE A 1 277 ? 29.863 -1.331 -33.536 1.00 92.00 277 ILE A N 1
ATOM 2162 C CA . ILE A 1 277 ? 29.542 0.048 -33.160 1.00 92.00 277 ILE A CA 1
ATOM 2163 C C . ILE A 1 277 ? 28.059 0.284 -33.419 1.00 92.00 277 ILE A C 1
ATOM 2165 O O . ILE A 1 277 ? 27.590 0.209 -34.550 1.00 92.00 277 ILE A O 1
ATOM 2169 N N . VAL A 1 278 ? 27.323 0.620 -32.363 1.00 91.00 278 VAL A N 1
ATOM 2170 C CA . VAL A 1 278 ? 25.890 0.883 -32.442 1.00 91.00 278 VAL A CA 1
ATOM 2171 C C . VAL A 1 278 ? 25.677 2.155 -33.261 1.00 91.00 278 VAL A C 1
ATOM 2173 O O . VAL A 1 278 ? 26.062 3.243 -32.839 1.00 91.00 278 VAL A O 1
ATOM 2176 N N . ASP A 1 279 ? 25.053 2.037 -34.423 1.00 90.69 279 ASP A N 1
ATOM 2177 C CA . ASP A 1 279 ? 24.563 3.166 -35.214 1.00 90.69 279 ASP A CA 1
ATOM 2178 C C . ASP A 1 279 ? 23.105 2.927 -35.648 1.00 90.69 279 ASP A C 1
ATOM 2180 O O . ASP A 1 279 ? 22.509 1.896 -35.319 1.00 90.69 279 ASP A O 1
ATOM 2184 N N . ALA A 1 280 ? 22.515 3.876 -36.377 1.00 88.69 280 ALA A N 1
ATOM 2185 C CA . ALA A 1 280 ? 21.127 3.775 -36.821 1.00 88.69 280 ALA A CA 1
ATOM 2186 C C . ALA A 1 280 ? 20.836 2.497 -37.626 1.00 88.69 280 ALA A C 1
ATOM 2188 O O . ALA A 1 280 ? 19.789 1.878 -37.440 1.00 88.69 280 ALA A O 1
ATOM 2189 N N . HIS A 1 281 ? 21.767 2.053 -38.477 1.00 91.38 281 HIS A N 1
ATOM 2190 C CA . HIS A 1 281 ? 21.609 0.818 -39.250 1.00 91.38 281 HIS A CA 1
ATOM 2191 C C . HIS A 1 281 ? 21.604 -0.414 -38.339 1.00 91.38 281 HIS A C 1
ATOM 2193 O O . HIS A 1 281 ? 20.763 -1.301 -38.496 1.00 91.38 281 HIS A O 1
ATOM 2199 N N . HIS A 1 282 ? 22.476 -0.438 -37.327 1.00 91.75 282 HIS A N 1
ATOM 2200 C CA . HIS A 1 282 ? 22.484 -1.511 -36.332 1.00 91.75 282 HIS A CA 1
ATOM 2201 C C . HIS A 1 282 ? 21.176 -1.564 -35.546 1.00 91.75 282 HIS A C 1
ATOM 2203 O O . HIS A 1 282 ? 20.622 -2.647 -35.375 1.00 91.75 282 HIS A O 1
ATOM 2209 N N . LEU A 1 283 ? 20.666 -0.417 -35.084 1.00 91.38 283 LEU A N 1
ATOM 2210 C CA . LEU A 1 283 ? 19.420 -0.380 -34.320 1.00 91.38 283 LEU A CA 1
ATOM 2211 C C . LEU A 1 283 ? 18.217 -0.808 -35.162 1.00 91.38 283 LEU A C 1
ATOM 2213 O O . LEU A 1 283 ? 17.393 -1.562 -34.659 1.00 91.38 283 LEU A O 1
ATOM 2217 N N . LEU A 1 284 ? 18.134 -0.420 -36.438 1.00 91.44 284 LEU A N 1
ATOM 2218 C CA . LEU A 1 284 ? 17.065 -0.877 -37.337 1.00 91.44 284 LEU A CA 1
ATOM 2219 C C . LEU A 1 284 ? 17.062 -2.402 -37.499 1.00 91.44 284 LEU A C 1
ATOM 2221 O O . LEU A 1 284 ? 16.015 -3.045 -37.385 1.00 91.44 284 LEU A O 1
ATOM 2225 N N . LEU A 1 285 ? 18.238 -2.989 -37.735 1.00 91.94 285 LEU A N 1
ATOM 2226 C CA . LEU A 1 285 ? 18.389 -4.439 -37.840 1.00 91.94 285 LEU A CA 1
ATOM 2227 C C . LEU A 1 285 ? 18.103 -5.140 -36.510 1.00 91.94 285 LEU A C 1
ATOM 2229 O O . LEU A 1 285 ? 17.468 -6.192 -36.503 1.00 91.94 285 LEU A O 1
ATOM 2233 N N . TYR A 1 286 ? 18.529 -4.551 -35.394 1.00 92.38 286 TYR A N 1
ATOM 2234 C CA . TYR A 1 286 ? 18.317 -5.120 -34.072 1.00 92.38 286 TYR A CA 1
ATOM 2235 C C . TYR A 1 286 ? 16.848 -5.065 -33.649 1.00 92.38 286 TYR A C 1
ATOM 2237 O O . TYR A 1 286 ? 16.317 -6.073 -33.205 1.00 92.38 286 TYR A O 1
ATOM 2245 N N . ILE A 1 287 ? 16.153 -3.942 -33.857 1.00 89.88 287 ILE A N 1
ATOM 2246 C CA . ILE A 1 287 ? 14.704 -3.812 -33.620 1.00 89.88 287 ILE A CA 1
ATOM 2247 C C . ILE A 1 287 ? 13.949 -4.885 -34.407 1.00 89.88 287 ILE A C 1
ATOM 2249 O O . ILE A 1 287 ? 13.073 -5.558 -33.864 1.00 89.88 287 ILE A O 1
ATOM 2253 N N . ARG A 1 288 ? 14.318 -5.082 -35.678 1.00 90.19 288 ARG A N 1
ATOM 2254 C CA . ARG A 1 288 ? 13.740 -6.131 -36.519 1.00 90.19 288 ARG A CA 1
ATOM 2255 C C . ARG A 1 288 ? 14.023 -7.527 -35.965 1.00 90.19 288 ARG A C 1
ATOM 2257 O O . ARG A 1 288 ? 13.092 -8.311 -35.830 1.00 90.19 288 ARG A O 1
ATOM 2264 N N . TYR A 1 289 ? 15.277 -7.815 -35.626 1.00 89.75 289 TYR A N 1
ATOM 2265 C CA . TYR A 1 289 ? 15.686 -9.085 -35.030 1.00 89.75 289 TYR A CA 1
ATOM 2266 C C . TYR A 1 289 ? 14.914 -9.380 -33.736 1.00 89.75 289 TYR A C 1
ATOM 2268 O O . TYR A 1 289 ? 14.403 -10.481 -33.566 1.00 89.75 289 TYR A O 1
ATOM 2276 N N . CYS A 1 290 ? 14.765 -8.391 -32.855 1.00 87.75 290 CYS A N 1
ATOM 2277 C CA . CYS A 1 290 ? 14.013 -8.522 -31.611 1.00 87.75 290 CYS A CA 1
ATOM 2278 C C . CYS A 1 290 ? 12.520 -8.771 -31.864 1.00 87.75 290 CYS A C 1
ATOM 2280 O O . CYS A 1 290 ? 11.929 -9.623 -31.215 1.00 87.75 290 CYS A O 1
ATOM 2282 N N . ALA A 1 291 ? 11.909 -8.070 -32.819 1.00 85.56 291 ALA A N 1
ATOM 2283 C CA . ALA A 1 291 ? 10.488 -8.234 -33.129 1.00 85.56 291 ALA A CA 1
ATOM 2284 C C . ALA A 1 291 ? 10.157 -9.552 -33.859 1.00 85.56 291 ALA A C 1
ATOM 2286 O O . ALA A 1 291 ? 9.009 -9.996 -33.850 1.00 85.56 291 ALA A O 1
ATOM 2287 N N . GLU A 1 292 ? 11.136 -10.150 -34.542 1.00 85.75 292 GLU A N 1
ATOM 2288 C CA . GLU A 1 292 ? 10.961 -11.369 -35.342 1.00 85.75 292 GLU A CA 1
ATOM 2289 C C . GLU A 1 292 ? 11.442 -12.637 -34.615 1.00 85.75 292 GLU A C 1
ATOM 2291 O O . GLU A 1 292 ? 11.085 -13.738 -35.037 1.00 85.75 292 GLU A O 1
ATOM 2296 N N . ARG A 1 293 ? 12.215 -12.513 -33.525 1.00 85.69 293 ARG A N 1
ATOM 2297 C CA . ARG A 1 293 ? 12.662 -13.672 -32.740 1.00 85.69 293 ARG A CA 1
ATOM 2298 C C . ARG A 1 293 ? 11.560 -14.180 -31.793 1.00 85.69 293 ARG A C 1
ATOM 2300 O O . ARG A 1 293 ? 10.792 -13.369 -31.269 1.00 85.69 293 ARG A O 1
ATOM 2307 N N . PRO A 1 294 ? 11.515 -15.492 -31.505 1.00 83.88 294 PRO A N 1
ATOM 2308 C CA . PRO A 1 294 ? 10.626 -16.019 -30.478 1.00 83.88 294 PRO A CA 1
ATOM 2309 C C . PRO A 1 294 ? 11.051 -15.613 -29.061 1.00 83.88 294 PRO A C 1
ATOM 2311 O O . PRO A 1 294 ? 12.210 -15.241 -28.825 1.00 83.88 294 PRO A O 1
ATOM 2314 N N . LYS A 1 295 ? 10.120 -15.727 -28.103 1.00 80.19 295 LYS A N 1
ATOM 2315 C CA . LYS A 1 295 ? 10.448 -15.649 -26.672 1.00 80.19 295 LYS A CA 1
ATOM 2316 C C . LYS A 1 295 ? 11.391 -16.788 -26.309 1.00 80.19 295 LYS A C 1
ATOM 2318 O O . LYS A 1 295 ? 11.339 -17.862 -26.907 1.00 80.19 295 LYS A O 1
ATOM 2323 N N . ARG A 1 296 ? 12.227 -16.584 -25.297 1.00 78.31 296 ARG A N 1
ATOM 2324 C CA . ARG A 1 296 ? 13.130 -17.617 -24.790 1.00 78.31 296 ARG A CA 1
ATOM 2325 C C . ARG A 1 296 ? 12.683 -18.153 -23.443 1.00 78.31 296 ARG A C 1
ATOM 2327 O O . ARG A 1 296 ? 12.298 -17.415 -22.541 1.00 78.31 296 ARG A O 1
ATOM 2334 N N . THR A 1 297 ? 12.801 -19.467 -23.293 1.00 72.06 297 THR A N 1
ATOM 2335 C CA . THR A 1 297 ? 12.654 -20.146 -22.005 1.00 72.06 297 THR A CA 1
ATOM 2336 C C . THR A 1 297 ? 13.727 -19.698 -21.016 1.00 72.06 297 THR A C 1
ATOM 2338 O O . THR A 1 297 ? 14.755 -19.124 -21.375 1.00 72.06 297 THR A O 1
ATOM 2341 N N . ARG A 1 298 ? 13.563 -20.129 -19.762 1.00 58.41 298 ARG A N 1
ATOM 2342 C CA . ARG A 1 298 ? 14.573 -20.032 -18.700 1.00 58.41 298 ARG A CA 1
ATOM 2343 C C . ARG A 1 298 ? 15.961 -20.554 -19.081 1.00 58.41 298 ARG A C 1
ATOM 2345 O O . ARG A 1 298 ? 16.944 -20.170 -18.461 1.00 58.41 298 ARG A O 1
ATOM 2352 N N . LYS A 1 299 ? 16.040 -21.431 -20.086 1.00 65.88 299 LYS A N 1
ATOM 2353 C CA . LYS A 1 299 ? 17.286 -22.016 -20.589 1.00 65.88 299 LYS A CA 1
ATOM 2354 C C . LYS A 1 299 ? 17.881 -21.250 -21.783 1.00 65.88 299 LYS A C 1
ATOM 2356 O O . LYS A 1 299 ? 18.884 -21.683 -22.339 1.00 65.88 299 LYS A O 1
ATOM 2361 N N . GLY A 1 300 ? 17.275 -20.131 -22.186 1.00 68.56 300 GLY A N 1
ATOM 2362 C CA . GLY A 1 300 ? 17.654 -19.377 -23.383 1.00 68.56 300 GLY A CA 1
ATOM 2363 C C . GLY A 1 300 ? 17.239 -20.054 -24.696 1.00 68.56 300 GLY A C 1
ATOM 2364 O O . GLY A 1 300 ? 17.766 -19.702 -25.745 1.00 68.56 300 GLY A O 1
ATOM 2365 N N . ILE A 1 301 ? 16.343 -21.045 -24.636 1.00 77.69 301 ILE A N 1
ATOM 2366 C CA . ILE A 1 301 ? 15.855 -21.792 -25.804 1.00 77.69 301 ILE A CA 1
ATOM 2367 C C . ILE A 1 301 ? 14.629 -21.076 -26.355 1.00 77.69 301 ILE A C 1
ATOM 2369 O O . ILE A 1 301 ? 13.704 -20.815 -25.585 1.00 77.69 301 ILE A O 1
ATOM 2373 N N . ASP A 1 302 ? 14.621 -20.797 -27.655 1.00 81.56 302 ASP A N 1
ATOM 2374 C CA . ASP A 1 302 ? 13.489 -20.183 -28.346 1.00 81.56 302 ASP A CA 1
ATOM 2375 C C . ASP A 1 302 ? 12.227 -21.057 -28.215 1.00 81.56 302 ASP A C 1
ATOM 2377 O O . ASP A 1 302 ? 12.280 -22.278 -28.374 1.00 81.56 302 ASP A O 1
ATOM 2381 N N . ILE A 1 303 ? 11.091 -20.427 -27.923 1.00 77.44 303 ILE A N 1
ATOM 2382 C CA . ILE A 1 303 ? 9.777 -21.059 -27.794 1.00 77.44 303 ILE A CA 1
ATOM 2383 C C . ILE A 1 303 ? 9.046 -20.884 -29.132 1.00 77.44 303 ILE A C 1
ATOM 2385 O O . ILE A 1 303 ? 8.620 -19.769 -29.445 1.00 77.44 303 ILE A O 1
ATOM 2389 N N . PRO A 1 304 ? 8.897 -21.937 -29.954 1.00 78.44 304 PRO A N 1
ATOM 2390 C CA . PRO A 1 304 ? 8.275 -21.813 -31.268 1.00 78.44 304 PRO A CA 1
ATOM 2391 C C . PRO A 1 304 ? 6.851 -21.251 -31.183 1.00 78.44 304 PRO A C 1
ATOM 2393 O O . PRO A 1 304 ? 6.090 -21.625 -30.298 1.00 78.44 304 PRO A O 1
ATOM 2396 N N . GLY A 1 305 ? 6.484 -20.374 -32.121 1.00 73.50 305 GLY A N 1
ATOM 2397 C CA . GLY A 1 305 ? 5.136 -19.793 -32.193 1.00 73.50 305 GLY A CA 1
ATOM 2398 C C . GLY A 1 305 ? 4.866 -18.629 -31.234 1.00 73.50 305 GLY A C 1
ATOM 2399 O O . GLY A 1 305 ? 3.757 -18.107 -31.235 1.00 73.50 305 GLY A O 1
ATOM 2400 N N . THR A 1 306 ? 5.862 -18.194 -30.457 1.00 75.06 306 THR A N 1
ATOM 2401 C CA . THR A 1 306 ? 5.760 -17.012 -29.583 1.00 75.06 306 THR A CA 1
ATOM 2402 C C . THR A 1 306 ? 6.441 -15.792 -30.196 1.00 75.06 306 THR A C 1
ATOM 2404 O O . THR A 1 306 ? 7.306 -15.919 -31.065 1.00 75.06 306 THR A O 1
ATOM 2407 N N . PHE A 1 307 ? 6.081 -14.603 -29.710 1.00 79.19 307 PHE A N 1
ATOM 2408 C CA . PHE A 1 307 ? 6.694 -13.332 -30.095 1.00 79.19 307 PHE A CA 1
ATOM 2409 C C . PHE A 1 307 ? 6.975 -12.477 -28.864 1.00 79.19 307 PHE A C 1
ATOM 2411 O O . PHE A 1 307 ? 6.303 -12.592 -27.842 1.00 79.19 307 PHE A O 1
ATOM 2418 N N . ILE A 1 308 ? 7.966 -11.599 -28.969 1.00 81.44 308 ILE A N 1
ATOM 2419 C CA . ILE A 1 308 ? 8.306 -10.659 -27.901 1.00 81.44 308 ILE A CA 1
ATOM 2420 C C . ILE A 1 308 ? 7.267 -9.531 -27.825 1.00 81.44 308 ILE A C 1
ATOM 2422 O O . ILE A 1 308 ? 6.865 -8.986 -28.853 1.00 81.44 308 ILE A O 1
ATOM 2426 N N . GLY A 1 309 ? 6.876 -9.155 -26.602 1.00 77.69 309 GLY A N 1
ATOM 2427 C CA . GLY A 1 309 ? 5.970 -8.033 -26.334 1.00 77.69 309 GLY A CA 1
ATOM 2428 C C . GLY A 1 309 ? 6.616 -6.651 -26.513 1.00 77.69 309 GLY A C 1
ATOM 2429 O O . GLY A 1 309 ? 7.843 -6.505 -26.514 1.00 77.69 309 GLY A O 1
ATOM 2430 N N . ALA A 1 310 ? 5.794 -5.608 -26.638 1.00 77.94 310 ALA A N 1
ATOM 2431 C CA . ALA A 1 310 ? 6.259 -4.252 -26.935 1.00 77.94 310 ALA A CA 1
ATOM 2432 C C . ALA A 1 310 ? 7.151 -3.650 -25.828 1.00 77.94 310 ALA A C 1
ATOM 2434 O O . ALA A 1 310 ? 8.232 -3.142 -26.147 1.00 77.94 310 ALA A O 1
ATOM 2435 N N . SER A 1 311 ? 6.807 -3.796 -24.543 1.00 72.56 311 SER A N 1
ATOM 2436 C CA . SER A 1 311 ? 7.691 -3.420 -23.419 1.00 72.56 311 SER A CA 1
ATOM 2437 C C . SER A 1 311 ? 9.062 -4.095 -23.478 1.00 72.56 311 SER A C 1
ATOM 2439 O O . SER A 1 311 ? 10.093 -3.462 -23.225 1.00 72.56 311 SER A O 1
ATOM 2441 N N . HIS A 1 312 ? 9.131 -5.356 -23.899 1.00 77.88 312 HIS A N 1
ATOM 2442 C CA . HIS A 1 312 ? 10.403 -6.061 -23.996 1.00 77.88 312 HIS A CA 1
ATOM 2443 C C . HIS A 1 312 ? 11.230 -5.591 -25.213 1.00 77.88 312 HIS A C 1
ATOM 2445 O O . HIS A 1 312 ? 12.437 -5.364 -25.085 1.00 77.88 312 HIS A O 1
ATOM 2451 N N . ILE A 1 313 ? 10.597 -5.307 -26.361 1.00 83.06 313 ILE A N 1
ATOM 2452 C CA . ILE A 1 313 ? 11.251 -4.638 -27.506 1.00 83.06 313 ILE A CA 1
ATOM 2453 C C . ILE A 1 313 ? 11.840 -3.284 -27.070 1.00 83.06 313 ILE A C 1
ATOM 2455 O O . ILE A 1 313 ? 13.006 -2.988 -27.354 1.00 83.06 313 ILE A O 1
ATOM 2459 N N . LYS A 1 314 ? 11.075 -2.490 -26.308 1.00 81.81 314 LYS A N 1
ATOM 2460 C CA . LYS A 1 314 ? 11.514 -1.210 -25.733 1.00 81.81 314 LYS A CA 1
ATOM 2461 C C . LYS A 1 314 ? 12.726 -1.391 -24.810 1.00 81.81 314 LYS A C 1
ATOM 2463 O O . LYS A 1 314 ? 13.714 -0.663 -24.942 1.00 81.81 314 LYS A O 1
ATOM 2468 N N . LYS A 1 315 ? 12.708 -2.385 -23.911 1.00 80.19 315 LYS A N 1
ATOM 2469 C CA . LYS A 1 315 ? 13.839 -2.709 -23.015 1.00 80.19 315 LYS A CA 1
ATOM 2470 C C . LYS A 1 315 ? 15.108 -3.065 -23.793 1.00 80.19 315 LYS A C 1
ATOM 2472 O O . LYS A 1 315 ? 16.175 -2.536 -23.468 1.00 80.19 315 LYS A O 1
ATOM 2477 N N . LEU A 1 316 ? 15.005 -3.913 -24.819 1.00 85.44 316 LEU A N 1
ATOM 2478 C CA . LEU A 1 316 ? 16.137 -4.308 -25.665 1.00 85.44 316 LEU A CA 1
ATOM 2479 C C . LEU A 1 316 ? 16.716 -3.103 -26.421 1.00 85.44 316 LEU A C 1
ATOM 2481 O O . LEU A 1 316 ? 17.934 -2.914 -26.430 1.00 85.44 316 LEU A O 1
ATOM 2485 N N . TYR A 1 317 ? 15.857 -2.246 -26.980 1.00 88.06 317 TYR A N 1
ATOM 2486 C CA . TYR A 1 317 ? 16.263 -1.016 -27.662 1.00 88.06 317 TYR A CA 1
ATOM 2487 C C . TYR A 1 317 ? 17.027 -0.057 -26.736 1.00 88.06 317 TYR A C 1
ATOM 2489 O O . TYR A 1 317 ? 18.164 0.325 -27.026 1.00 88.06 317 TYR A O 1
ATOM 2497 N N . PHE A 1 318 ? 16.460 0.285 -25.573 1.00 83.88 318 PHE A N 1
ATOM 2498 C CA . PHE A 1 318 ? 17.139 1.168 -24.620 1.00 83.88 318 PHE A CA 1
ATOM 2499 C C . PHE A 1 318 ? 18.399 0.530 -24.029 1.00 83.88 318 PHE A C 1
ATOM 2501 O O . PHE A 1 318 ? 19.351 1.240 -23.700 1.00 83.88 318 PHE A O 1
ATOM 2508 N N . GLY A 1 319 ? 18.440 -0.798 -23.906 1.00 84.25 319 GLY A N 1
ATOM 2509 C CA . GLY A 1 319 ? 19.647 -1.529 -23.541 1.00 84.25 319 GLY A CA 1
ATOM 2510 C C . GLY A 1 319 ? 20.774 -1.361 -24.566 1.00 84.25 319 GLY A C 1
ATOM 2511 O O . GLY A 1 319 ? 21.905 -1.093 -24.156 1.00 84.25 319 GLY A O 1
ATOM 2512 N N . ALA A 1 320 ? 20.467 -1.408 -25.867 1.00 87.19 320 ALA A N 1
ATOM 2513 C CA . ALA A 1 320 ? 21.423 -1.141 -26.947 1.00 87.19 320 ALA A CA 1
ATOM 2514 C C . ALA A 1 320 ? 21.887 0.329 -26.978 1.00 87.19 320 ALA A C 1
ATOM 2516 O O . ALA A 1 320 ? 23.078 0.599 -27.128 1.00 87.19 320 ALA A O 1
ATOM 2517 N N . LEU A 1 321 ? 20.993 1.292 -26.722 1.00 86.25 321 LEU A N 1
ATOM 2518 C CA . LEU A 1 321 ? 21.381 2.706 -26.586 1.00 86.25 321 LEU A CA 1
ATOM 2519 C C . LEU A 1 321 ? 22.340 2.961 -25.419 1.00 86.25 321 LEU A C 1
ATOM 2521 O O . LEU A 1 321 ? 23.125 3.906 -25.442 1.00 86.25 321 LEU A O 1
ATOM 2525 N N . ARG A 1 322 ? 22.314 2.127 -24.383 1.00 85.00 322 ARG A N 1
ATOM 2526 C CA . ARG A 1 322 ? 23.274 2.248 -23.280 1.00 85.00 322 ARG A CA 1
ATOM 2527 C C . ARG A 1 322 ? 24.653 1.737 -23.680 1.00 85.00 322 ARG A C 1
ATOM 2529 O O . ARG A 1 322 ? 25.631 2.395 -23.351 1.00 85.00 322 ARG A O 1
ATOM 2536 N N . ILE A 1 323 ? 24.720 0.657 -24.465 1.00 88.19 323 ILE A N 1
ATOM 2537 C CA . ILE A 1 323 ? 25.971 0.212 -25.104 1.00 88.19 323 ILE A CA 1
ATOM 2538 C C . ILE A 1 323 ? 26.531 1.348 -25.970 1.00 88.19 323 ILE A C 1
ATOM 2540 O O . ILE A 1 323 ? 27.720 1.652 -25.904 1.00 88.19 323 ILE A O 1
ATOM 2544 N N . ARG A 1 324 ? 25.665 2.046 -26.717 1.00 90.12 324 ARG A N 1
ATOM 2545 C CA . ARG A 1 324 ? 26.060 3.226 -27.490 1.00 90.12 324 ARG A CA 1
ATOM 2546 C C . ARG A 1 324 ? 26.657 4.335 -26.622 1.00 90.12 324 ARG A C 1
ATOM 2548 O O . ARG A 1 324 ? 27.707 4.861 -26.975 1.00 90.12 324 ARG A O 1
ATOM 2555 N N . LYS A 1 325 ? 26.035 4.677 -25.491 1.00 83.88 325 LYS A N 1
ATOM 2556 C CA . LYS A 1 325 ? 26.572 5.702 -24.577 1.00 83.88 325 LYS A CA 1
ATOM 2557 C C . LYS A 1 325 ? 27.983 5.359 -24.093 1.00 83.88 325 LYS A C 1
ATOM 2559 O O . LYS A 1 325 ? 28.840 6.235 -24.045 1.00 83.88 325 LYS A O 1
ATOM 2564 N N . GLU A 1 326 ? 28.260 4.087 -23.800 1.00 84.19 326 GLU A N 1
ATOM 2565 C CA . GLU A 1 326 ? 29.623 3.654 -23.468 1.00 84.19 326 GLU A CA 1
ATOM 2566 C C . GLU A 1 326 ? 30.600 3.793 -24.644 1.00 84.19 326 GLU A C 1
ATOM 2568 O O . GLU A 1 326 ? 31.772 4.107 -24.437 1.00 84.19 326 GLU A O 1
ATOM 2573 N N . GLN A 1 327 ? 30.147 3.542 -25.875 1.00 88.38 327 GLN A N 1
ATOM 2574 C CA . GLN A 1 327 ? 30.961 3.710 -27.082 1.00 88.38 327 GLN A CA 1
ATOM 2575 C C . GLN A 1 327 ? 31.270 5.189 -27.350 1.00 88.38 327 GLN A C 1
ATOM 2577 O O . GLN A 1 327 ? 32.423 5.515 -27.608 1.00 88.38 327 GLN A O 1
ATOM 2582 N N . GLU A 1 328 ? 30.296 6.088 -27.199 1.00 84.12 328 GLU A N 1
ATOM 2583 C CA . GLU A 1 328 ? 30.486 7.544 -27.332 1.00 84.12 328 GLU A CA 1
ATOM 2584 C C . GLU A 1 328 ? 31.384 8.124 -26.238 1.00 84.12 328 GLU A C 1
ATOM 2586 O O . GLU A 1 328 ? 32.177 9.029 -26.495 1.00 84.12 328 GLU A O 1
ATOM 2591 N N . ALA A 1 329 ? 31.321 7.576 -25.022 1.00 78.62 329 ALA A N 1
ATOM 2592 C CA . ALA A 1 329 ? 32.249 7.949 -23.960 1.00 78.62 329 ALA A CA 1
ATOM 2593 C C . ALA A 1 329 ? 33.709 7.603 -24.317 1.00 78.62 329 ALA A C 1
ATOM 2595 O O . ALA A 1 329 ? 34.619 8.317 -23.892 1.00 78.62 329 ALA A O 1
ATOM 2596 N N . LYS A 1 330 ? 33.937 6.531 -25.097 1.00 84.38 330 LYS A N 1
ATOM 2597 C CA . LYS A 1 330 ? 35.266 6.122 -25.598 1.00 84.38 330 LYS A CA 1
ATOM 2598 C C . LYS A 1 330 ? 35.690 6.905 -26.838 1.00 84.38 330 LYS A C 1
ATOM 2600 O O . LYS A 1 330 ? 36.862 7.251 -26.951 1.00 84.38 330 LYS A O 1
ATOM 2605 N N . ASP A 1 331 ? 34.757 7.160 -27.749 1.00 85.88 331 ASP A N 1
ATOM 2606 C CA . ASP A 1 331 ? 34.972 7.912 -28.982 1.00 85.88 331 ASP A CA 1
ATOM 2607 C C . ASP A 1 331 ? 33.815 8.903 -29.220 1.00 85.88 331 ASP A C 1
ATOM 2609 O O . ASP A 1 331 ? 32.782 8.550 -29.796 1.00 85.88 331 ASP A O 1
ATOM 2613 N N . PRO A 1 332 ? 33.988 10.170 -28.804 1.00 82.38 332 PRO A N 1
ATOM 2614 C CA . PRO A 1 332 ? 32.964 11.203 -28.948 1.00 82.38 332 PRO A CA 1
ATOM 2615 C C . PRO A 1 332 ? 32.625 11.539 -30.401 1.00 82.38 332 PRO A C 1
ATOM 2617 O O . PRO A 1 332 ? 31.549 12.074 -30.661 1.00 82.38 332 PRO A O 1
ATOM 2620 N N . SER A 1 333 ? 33.522 11.244 -31.352 1.00 85.00 333 SER A N 1
ATOM 2621 C CA . SER A 1 333 ? 33.298 11.543 -32.771 1.00 85.00 333 SER A CA 1
ATOM 2622 C C . SER A 1 333 ? 32.179 10.693 -33.375 1.00 85.00 333 SER A C 1
ATOM 2624 O O . SER A 1 333 ? 31.566 11.080 -34.375 1.00 85.00 333 SER A O 1
ATOM 2626 N N . LEU A 1 334 ? 31.849 9.570 -32.727 1.00 85.81 334 LEU A N 1
ATOM 2627 C CA . LEU A 1 334 ? 30.791 8.671 -33.155 1.00 85.81 334 LEU A CA 1
ATOM 2628 C C . LEU A 1 334 ? 29.426 9.356 -33.216 1.00 85.81 334 LEU A C 1
ATOM 2630 O O . LEU A 1 334 ? 28.636 9.003 -34.091 1.00 85.81 334 LEU A O 1
ATOM 2634 N N . SER A 1 335 ? 29.119 10.307 -32.325 1.00 79.88 335 SER A N 1
ATOM 2635 C CA . SER A 1 335 ? 27.816 10.998 -32.308 1.00 79.88 335 SER A CA 1
ATOM 2636 C C . SER A 1 335 ? 27.558 11.771 -33.605 1.00 79.88 335 SER A C 1
ATOM 2638 O O . SER A 1 335 ? 26.433 11.789 -34.098 1.00 79.88 335 SER A O 1
ATOM 2640 N N . GLN A 1 336 ? 28.619 12.327 -34.198 1.00 79.38 336 GLN A N 1
ATOM 2641 C CA . GLN A 1 336 ? 28.572 13.081 -35.450 1.00 79.38 336 GLN A CA 1
ATOM 2642 C C . GLN A 1 336 ? 28.740 12.182 -36.680 1.00 79.38 336 GLN A C 1
ATOM 2644 O O . GLN A 1 336 ? 28.025 12.339 -37.664 1.00 79.38 336 GLN A O 1
ATOM 2649 N N . GLN A 1 337 ? 29.683 11.235 -36.644 1.00 86.94 337 GLN A N 1
ATOM 2650 C CA . GLN A 1 337 ? 30.033 10.424 -37.817 1.00 86.94 337 GLN A CA 1
ATOM 2651 C C . GLN A 1 337 ? 29.073 9.253 -38.049 1.00 86.94 337 GLN A C 1
ATOM 2653 O O . GLN A 1 337 ? 28.877 8.824 -39.186 1.00 86.94 337 GLN A O 1
ATOM 2658 N N . ARG A 1 338 ? 28.508 8.697 -36.972 1.00 86.81 338 ARG A N 1
ATOM 2659 C CA . ARG A 1 338 ? 27.668 7.492 -36.987 1.00 86.81 338 ARG A CA 1
ATOM 2660 C C . ARG A 1 338 ? 26.550 7.620 -35.953 1.00 86.81 338 ARG A C 1
ATOM 2662 O O . ARG A 1 338 ? 26.605 6.947 -34.917 1.00 86.81 338 ARG A O 1
ATOM 2669 N N . PRO A 1 339 ? 25.559 8.493 -36.196 1.00 85.25 339 PRO A N 1
ATOM 2670 C CA . PRO A 1 339 ? 24.467 8.706 -35.258 1.00 85.25 339 PRO A CA 1
ATOM 2671 C C . PRO A 1 339 ? 23.692 7.404 -35.029 1.00 85.25 339 PRO A C 1
ATOM 2673 O O . PRO A 1 339 ? 23.405 6.654 -35.966 1.00 85.25 339 PRO A O 1
ATOM 2676 N N . ALA A 1 340 ? 23.367 7.125 -33.766 1.00 83.44 340 ALA A N 1
ATOM 2677 C CA . ALA A 1 340 ? 22.651 5.911 -33.386 1.00 83.44 340 ALA A CA 1
ATOM 2678 C C . ALA A 1 340 ? 21.137 6.018 -33.572 1.00 83.44 340 ALA A C 1
ATOM 2680 O O . ALA A 1 340 ? 20.500 5.021 -33.881 1.00 83.44 340 ALA A O 1
ATOM 2681 N N . THR A 1 341 ? 20.558 7.209 -33.421 1.00 78.81 341 THR A N 1
ATOM 2682 C CA . THR A 1 341 ? 19.111 7.420 -33.548 1.00 78.81 341 THR A CA 1
ATOM 2683 C C . THR A 1 341 ? 18.813 8.480 -34.598 1.00 78.81 341 THR A C 1
ATOM 2685 O O . THR A 1 341 ? 19.589 9.410 -34.804 1.00 78.81 341 THR A O 1
ATOM 2688 N N . ASN A 1 342 ? 17.700 8.301 -35.296 1.00 83.50 342 ASN A N 1
ATOM 2689 C CA . ASN A 1 342 ? 17.100 9.256 -36.220 1.00 83.50 342 ASN A CA 1
ATOM 2690 C C . ASN A 1 342 ? 15.598 8.941 -36.309 1.00 83.50 342 ASN A C 1
ATOM 2692 O O . ASN A 1 342 ? 15.144 7.945 -35.742 1.00 83.50 342 ASN A O 1
ATOM 2696 N N . VAL A 1 343 ? 14.837 9.760 -37.035 1.00 74.62 343 VAL A N 1
ATOM 2697 C CA . VAL A 1 343 ? 13.381 9.585 -37.189 1.00 74.62 343 VAL A CA 1
ATOM 2698 C C . VAL A 1 343 ? 13.018 8.168 -37.658 1.00 74.62 343 VAL A C 1
ATOM 2700 O O . VAL A 1 343 ? 12.131 7.545 -37.091 1.00 74.62 343 VAL A O 1
ATOM 2703 N N . HIS A 1 344 ? 13.775 7.589 -38.594 1.00 78.44 344 HIS A N 1
ATOM 2704 C CA . HIS A 1 344 ? 13.505 6.241 -39.105 1.00 78.44 344 HIS A CA 1
ATOM 2705 C C . HIS A 1 344 ? 13.703 5.128 -38.068 1.00 78.44 344 HIS A C 1
ATOM 2707 O O . HIS A 1 344 ? 12.963 4.148 -38.078 1.00 78.44 344 HIS A O 1
ATOM 2713 N N . VAL A 1 345 ? 14.691 5.253 -37.174 1.00 79.38 345 VAL A N 1
ATOM 2714 C CA . VAL A 1 345 ? 14.888 4.303 -36.062 1.00 79.38 345 VAL A CA 1
ATOM 2715 C C . VAL A 1 345 ? 13.691 4.350 -35.114 1.00 79.38 345 VAL A C 1
ATOM 2717 O O . VAL A 1 345 ? 13.214 3.302 -34.677 1.00 79.38 345 VAL A O 1
ATOM 2720 N N . TRP A 1 346 ? 13.182 5.551 -34.833 1.00 77.00 346 TRP A N 1
ATOM 2721 C CA . TRP A 1 346 ? 12.010 5.746 -33.983 1.00 77.00 346 TRP A CA 1
ATOM 2722 C C . TRP A 1 346 ? 10.733 5.207 -34.626 1.00 77.00 346 TRP A C 1
ATOM 2724 O O . TRP A 1 346 ? 10.009 4.453 -33.978 1.00 77.00 346 TRP A O 1
ATOM 2734 N N . ASP A 1 347 ? 10.504 5.491 -35.909 1.00 77.25 347 ASP A N 1
ATOM 2735 C CA . ASP A 1 347 ? 9.372 4.947 -36.665 1.00 77.25 347 ASP A CA 1
ATOM 2736 C C . ASP A 1 347 ? 9.414 3.417 -36.716 1.00 77.25 347 ASP A C 1
ATOM 2738 O O . ASP A 1 347 ? 8.390 2.753 -36.548 1.00 77.25 347 ASP A O 1
ATOM 2742 N N . ALA A 1 348 ? 10.602 2.832 -36.896 1.00 81.12 348 ALA A N 1
ATOM 2743 C CA . ALA A 1 348 ? 10.775 1.385 -36.884 1.00 81.12 348 ALA A CA 1
ATOM 2744 C C . ALA A 1 348 ? 10.487 0.781 -35.502 1.00 81.12 348 ALA A C 1
ATOM 2746 O O . ALA A 1 348 ? 9.819 -0.252 -35.420 1.00 81.12 348 ALA A O 1
ATOM 2747 N N . LEU A 1 349 ? 10.954 1.416 -34.421 1.00 84.00 349 LEU A N 1
ATOM 2748 C CA . LEU A 1 349 ? 10.660 0.990 -33.053 1.00 84.00 349 LEU A CA 1
ATOM 2749 C C . LEU A 1 349 ? 9.154 1.047 -32.778 1.00 84.00 349 LEU A C 1
ATOM 2751 O O . LEU A 1 349 ? 8.569 0.038 -32.386 1.00 84.00 349 LEU A O 1
ATOM 2755 N N . LYS A 1 350 ? 8.522 2.194 -33.055 1.00 77.69 350 LYS A N 1
ATOM 2756 C CA . LYS A 1 350 ? 7.083 2.419 -32.870 1.00 77.69 350 LYS A CA 1
ATOM 2757 C C . LYS A 1 350 ? 6.261 1.442 -33.704 1.00 77.69 350 LYS A C 1
ATOM 2759 O O . LYS A 1 350 ? 5.356 0.802 -33.184 1.00 77.69 350 LYS A O 1
ATOM 2764 N N . GLY A 1 351 ? 6.617 1.257 -34.974 1.00 82.06 351 GLY A N 1
ATOM 2765 C CA . GLY A 1 351 ? 5.956 0.312 -35.869 1.00 82.06 351 GLY A CA 1
ATOM 2766 C C . GLY A 1 351 ? 6.013 -1.128 -35.358 1.00 82.06 351 GLY A C 1
ATOM 2767 O O . GLY A 1 351 ? 5.007 -1.832 -35.401 1.00 82.06 351 GLY A O 1
ATOM 2768 N N . ARG A 1 352 ? 7.159 -1.572 -34.821 1.00 86.62 352 ARG A N 1
ATOM 2769 C CA . ARG A 1 352 ? 7.289 -2.924 -34.252 1.00 86.62 352 ARG A CA 1
ATOM 2770 C C . ARG A 1 352 ? 6.602 -3.082 -32.900 1.00 86.62 352 ARG A C 1
ATOM 2772 O O . ARG A 1 352 ? 6.037 -4.142 -32.658 1.00 86.62 352 ARG A O 1
ATOM 2779 N N . MET A 1 353 ? 6.604 -2.052 -32.056 1.00 82.75 353 MET A N 1
ATOM 2780 C CA . MET A 1 353 ? 5.837 -2.056 -30.808 1.00 82.75 353 MET A CA 1
ATOM 2781 C C . MET A 1 353 ? 4.330 -2.102 -31.087 1.00 82.75 353 MET A C 1
ATOM 2783 O O . MET A 1 353 ? 3.645 -2.954 -30.537 1.00 82.75 353 MET A O 1
ATOM 2787 N N . ASN A 1 354 ? 3.827 -1.285 -32.015 1.00 76.62 354 ASN A N 1
ATOM 2788 C CA . ASN A 1 354 ? 2.425 -1.319 -32.445 1.00 76.62 354 ASN A CA 1
ATOM 2789 C C . ASN A 1 354 ? 2.023 -2.683 -33.008 1.00 76.62 354 ASN A C 1
ATOM 2791 O O . ASN A 1 354 ? 0.943 -3.180 -32.712 1.00 76.62 354 ASN A O 1
ATOM 2795 N N . GLU A 1 355 ? 2.895 -3.306 -33.800 1.00 81.38 355 GLU A N 1
ATOM 2796 C CA . GLU A 1 355 ? 2.664 -4.653 -34.318 1.00 81.38 355 GLU A CA 1
ATOM 2797 C C . GLU A 1 355 ? 2.625 -5.704 -33.201 1.00 81.38 355 GLU A C 1
ATOM 2799 O O . GLU A 1 355 ? 1.763 -6.578 -33.219 1.00 81.38 355 GLU A O 1
ATOM 2804 N N . ALA A 1 356 ? 3.521 -5.616 -32.214 1.00 78.00 356 ALA A N 1
ATOM 2805 C CA . ALA A 1 356 ? 3.513 -6.508 -31.056 1.00 78.00 356 ALA A CA 1
ATOM 2806 C C . ALA A 1 356 ? 2.241 -6.328 -30.207 1.00 78.00 356 ALA A C 1
ATOM 2808 O O . ALA A 1 356 ? 1.605 -7.318 -29.854 1.00 78.00 356 ALA A O 1
ATOM 2809 N N . LEU A 1 357 ? 1.816 -5.082 -29.964 1.00 69.44 357 LEU A N 1
ATOM 2810 C CA . LEU A 1 357 ? 0.558 -4.769 -29.274 1.00 69.44 357 LEU A CA 1
ATOM 2811 C C . LEU A 1 357 ? -0.658 -5.278 -30.054 1.00 69.44 357 LEU A C 1
ATOM 2813 O O . LEU A 1 357 ? -1.587 -5.834 -29.474 1.00 69.44 357 LEU A O 1
ATOM 2817 N N . ARG A 1 358 ? -0.650 -5.136 -31.383 1.00 69.88 358 ARG A N 1
ATOM 2818 C CA . ARG A 1 358 ? -1.712 -5.650 -32.251 1.00 69.88 358 ARG A CA 1
ATOM 2819 C C . ARG A 1 358 ? -1.798 -7.174 -32.197 1.00 69.88 358 ARG A C 1
ATOM 2821 O O . ARG A 1 358 ? -2.894 -7.699 -32.065 1.00 69.88 358 ARG A O 1
ATOM 2828 N N . ARG A 1 359 ? -0.665 -7.883 -32.225 1.00 69.12 359 ARG A N 1
ATOM 2829 C CA . ARG A 1 359 ? -0.626 -9.352 -32.090 1.00 69.12 359 ARG A CA 1
ATOM 2830 C C . ARG A 1 359 ? -1.159 -9.838 -30.747 1.00 69.12 359 ARG A C 1
ATOM 2832 O O . ARG A 1 359 ? -1.871 -10.837 -30.731 1.00 69.12 359 ARG A O 1
ATOM 2839 N N . ALA A 1 360 ? -0.834 -9.128 -29.666 1.00 61.06 360 ALA A N 1
ATOM 2840 C CA . ALA A 1 360 ? -1.385 -9.406 -28.342 1.00 61.06 360 ALA A CA 1
ATOM 2841 C C . ALA A 1 360 ? -2.914 -9.217 -28.334 1.00 61.06 360 ALA A C 1
ATOM 2843 O O . ALA A 1 360 ? -3.653 -10.103 -27.923 1.00 61.06 360 ALA A O 1
ATOM 2844 N N . ARG A 1 361 ? -3.417 -8.112 -28.902 1.00 55.44 361 ARG A N 1
ATOM 2845 C CA . ARG A 1 361 ? -4.864 -7.839 -28.995 1.00 55.44 361 ARG A CA 1
ATOM 2846 C C . ARG A 1 361 ? -5.629 -8.820 -29.887 1.00 55.44 361 ARG A C 1
ATOM 2848 O O . ARG A 1 361 ? -6.765 -9.162 -29.582 1.00 55.44 361 ARG A O 1
ATOM 2855 N N . GLU A 1 362 ? -5.039 -9.247 -30.999 1.00 58.25 362 GLU A N 1
ATOM 2856 C CA . GLU A 1 362 ? -5.694 -10.095 -32.005 1.00 58.25 362 GLU A CA 1
ATOM 2857 C C . GLU A 1 362 ? -5.739 -11.588 -31.625 1.00 58.25 362 GLU A C 1
ATOM 2859 O O . GLU A 1 362 ? -6.229 -12.396 -32.414 1.00 58.25 362 GLU A O 1
ATOM 2864 N N . GLY A 1 363 ? -5.257 -11.994 -30.443 1.00 53.59 363 GLY A N 1
ATOM 2865 C CA . GLY A 1 363 ? -5.291 -13.409 -30.058 1.00 53.59 363 GLY A CA 1
ATOM 2866 C C . GLY A 1 363 ? -4.236 -14.271 -30.755 1.00 53.59 363 GLY A C 1
ATOM 2867 O O . GLY A 1 363 ? -4.323 -15.498 -30.741 1.00 53.59 363 GLY A O 1
ATOM 2868 N N . LEU A 1 364 ? -3.268 -13.650 -31.439 1.00 52.28 364 LEU A N 1
ATOM 2869 C CA . LEU A 1 364 ? -2.313 -14.342 -32.312 1.00 52.28 364 LEU A CA 1
ATOM 2870 C C . LEU A 1 364 ? -1.172 -15.021 -31.544 1.00 52.28 364 LEU A C 1
ATOM 2872 O O . LEU A 1 364 ? -0.308 -15.642 -32.166 1.00 52.28 364 LEU A O 1
ATOM 2876 N N . ILE A 1 365 ? -1.165 -14.910 -30.214 1.00 51.31 365 ILE A N 1
ATOM 2877 C CA . ILE A 1 365 ? -0.228 -15.596 -29.329 1.00 51.31 365 ILE A CA 1
ATOM 2878 C C . ILE A 1 365 ? -0.999 -16.725 -28.630 1.00 51.31 365 ILE A C 1
ATOM 2880 O O . ILE A 1 365 ? -1.815 -16.450 -27.748 1.00 51.31 365 ILE A O 1
ATOM 2884 N N . PRO A 1 366 ? -0.787 -17.996 -29.022 1.00 40.53 366 PRO A N 1
ATOM 2885 C CA . PRO A 1 366 ? -1.418 -19.125 -28.352 1.00 40.53 366 PRO A CA 1
ATOM 2886 C C . PRO A 1 366 ? -1.112 -19.098 -26.849 1.00 40.53 366 PRO A C 1
ATOM 2888 O O . PRO A 1 366 ? 0.049 -18.996 -26.466 1.00 40.53 366 PRO A O 1
ATOM 2891 N N . GLU A 1 367 ? -2.157 -19.202 -26.026 1.00 43.81 367 GLU A N 1
ATOM 2892 C CA . GLU A 1 367 ? -2.101 -19.289 -24.554 1.00 43.81 367 GLU A CA 1
ATOM 2893 C C . GLU A 1 367 ? -1.644 -18.034 -23.784 1.00 43.81 367 GLU A C 1
ATOM 2895 O O . GLU A 1 367 ? -1.626 -18.090 -22.555 1.00 43.81 367 GLU A O 1
ATOM 2900 N N . GLU A 1 368 ? -1.342 -16.905 -24.441 1.00 45.97 368 GLU A N 1
ATOM 2901 C CA . GLU A 1 368 ? -0.818 -15.725 -23.729 1.00 45.97 368 GLU A CA 1
ATOM 2902 C C . GLU A 1 368 ? -1.625 -14.432 -23.838 1.00 45.97 368 GLU A C 1
ATOM 2904 O O . GLU A 1 368 ? -1.511 -13.668 -22.897 1.00 45.97 368 GLU A O 1
ATOM 2909 N N . ASP A 1 369 ? -2.460 -14.172 -24.851 1.00 42.97 369 ASP A N 1
ATOM 2910 C CA . ASP A 1 369 ? -3.341 -12.985 -24.835 1.00 42.97 369 ASP A CA 1
ATOM 2911 C C . ASP A 1 369 ? -4.441 -13.078 -25.898 1.00 42.97 369 ASP A C 1
ATOM 2913 O O . ASP A 1 369 ? -4.160 -13.441 -27.036 1.00 42.97 369 ASP A O 1
ATOM 2917 N N . ALA A 1 370 ? -5.678 -12.725 -25.533 1.00 35.81 370 ALA A N 1
ATOM 2918 C CA . ALA A 1 370 ? -6.797 -12.406 -26.426 1.00 35.81 370 ALA A CA 1
ATOM 2919 C C . ALA A 1 370 ? -7.675 -11.320 -25.746 1.00 35.81 370 ALA A C 1
ATOM 2921 O O . ALA A 1 370 ? -7.551 -11.119 -24.540 1.00 35.81 370 ALA A O 1
ATOM 2922 N N . PRO A 1 371 ? -8.506 -10.582 -26.505 1.00 41.88 371 PRO A N 1
ATOM 2923 C CA . PRO A 1 371 ? -8.915 -9.204 -26.233 1.00 41.88 371 PRO A CA 1
ATOM 2924 C C . PRO A 1 371 ? -9.840 -9.086 -25.019 1.00 41.88 371 PRO A C 1
ATOM 2926 O O . PRO A 1 371 ? -10.750 -9.902 -24.883 1.00 41.88 371 PRO A O 1
ATOM 2929 N N . ASP A 1 372 ? -9.643 -8.005 -24.250 1.00 36.59 372 ASP A N 1
ATOM 2930 C CA . ASP A 1 372 ? -10.249 -7.693 -22.9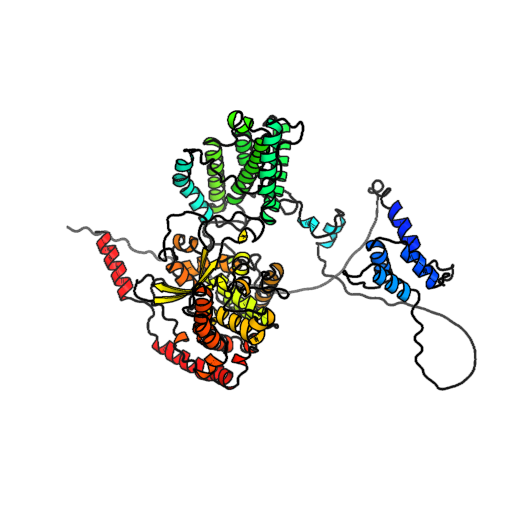41 1.00 36.59 372 ASP A CA 1
ATOM 2931 C C . ASP A 1 372 ? -9.465 -8.320 -21.760 1.00 36.59 372 ASP A C 1
ATOM 2933 O O . ASP A 1 372 ? -9.323 -9.537 -21.679 1.00 36.59 372 ASP A O 1
ATOM 2937 N N . ILE A 1 373 ? -8.945 -7.492 -20.831 1.00 48.00 373 ILE A N 1
ATOM 2938 C CA . ILE A 1 373 ? -8.104 -7.899 -19.670 1.00 48.00 373 ILE A CA 1
ATOM 2939 C C . ILE A 1 373 ? -8.780 -8.997 -18.828 1.00 48.00 373 ILE A C 1
ATOM 2941 O O . ILE A 1 373 ? -8.130 -9.720 -18.064 1.00 48.00 373 ILE A O 1
ATOM 2945 N N . VAL A 1 374 ? -10.096 -9.146 -18.963 1.00 44.84 374 VAL A N 1
ATOM 2946 C CA . VAL A 1 374 ? -10.905 -10.091 -18.203 1.00 44.84 374 VAL A CA 1
ATOM 2947 C C . VAL A 1 374 ? -11.452 -11.213 -19.085 1.00 44.84 374 VAL A C 1
ATOM 2949 O O . VAL A 1 374 ? -11.455 -12.365 -18.650 1.00 44.84 374 VAL A O 1
ATOM 2952 N N . ALA A 1 375 ? -11.887 -10.963 -20.322 1.00 37.34 375 ALA A N 1
ATOM 2953 C CA . ALA A 1 375 ? -12.463 -12.038 -21.124 1.00 37.34 375 ALA A CA 1
ATOM 2954 C C . ALA A 1 375 ? -11.383 -13.070 -21.494 1.00 37.34 375 ALA A C 1
ATOM 2956 O O . ALA A 1 375 ? -10.556 -12.857 -22.372 1.00 37.34 375 ALA A O 1
ATOM 2957 N N . ASN A 1 376 ? -11.448 -14.239 -20.847 1.00 39.94 376 ASN A N 1
ATOM 2958 C CA . ASN A 1 376 ? -10.539 -15.380 -21.021 1.00 39.94 376 ASN A CA 1
ATOM 2959 C C . ASN A 1 376 ? -9.184 -15.301 -20.284 1.00 39.94 376 ASN A C 1
ATOM 2961 O O . ASN A 1 376 ? -8.328 -16.148 -20.534 1.00 39.94 376 ASN A O 1
ATOM 2965 N N . THR A 1 377 ? -8.994 -14.387 -19.321 1.00 50.78 377 THR A N 1
ATOM 2966 C CA . THR A 1 377 ? -7.819 -14.413 -18.419 1.00 50.78 377 THR A CA 1
ATOM 2967 C C . THR A 1 377 ? -8.134 -15.100 -17.086 1.00 50.78 377 THR A C 1
ATOM 2969 O O . THR A 1 377 ? -9.291 -15.167 -16.659 1.00 50.78 377 THR A O 1
ATOM 2972 N N . PHE A 1 378 ? -7.112 -15.590 -16.367 1.00 52.31 378 PHE A N 1
ATOM 2973 C CA . PHE A 1 378 ? -7.307 -16.222 -15.049 1.00 52.31 378 PHE A CA 1
ATOM 2974 C C . PHE A 1 378 ? -7.901 -15.262 -13.999 1.00 52.31 378 PHE A C 1
ATOM 2976 O O . PHE A 1 378 ? -8.457 -15.724 -13.002 1.00 52.31 378 PHE A O 1
ATOM 2983 N N . LEU A 1 379 ? -7.800 -13.941 -14.215 1.00 55.78 379 LEU A N 1
ATOM 2984 C CA . LEU A 1 379 ? -8.346 -12.913 -13.326 1.00 55.78 379 LEU A CA 1
ATOM 2985 C C . LEU A 1 379 ? -9.883 -12.907 -13.330 1.00 55.78 379 LEU A C 1
ATOM 2987 O O . LEU A 1 379 ? -10.479 -12.689 -12.277 1.00 55.78 379 LEU A O 1
ATOM 2991 N N . SER A 1 380 ? -10.527 -13.248 -14.454 1.00 54.84 380 SER A N 1
ATOM 2992 C CA . SER A 1 380 ? -11.995 -13.389 -14.537 1.00 54.84 380 SER A CA 1
ATOM 2993 C C . SER A 1 380 ? -12.562 -14.517 -13.681 1.00 54.84 380 SER A C 1
ATOM 2995 O O . SER A 1 380 ? -13.709 -14.455 -13.239 1.00 54.84 380 SER A O 1
ATOM 2997 N N . GLY A 1 381 ? -11.749 -15.543 -13.420 1.00 62.75 381 GLY A N 1
ATOM 2998 C CA . GLY A 1 381 ? -12.117 -16.674 -12.579 1.00 62.75 381 GLY A CA 1
ATOM 2999 C C . GLY A 1 381 ? -12.020 -16.384 -11.080 1.00 62.75 381 GLY A C 1
ATOM 3000 O O . GLY A 1 381 ? -12.485 -17.200 -10.283 1.00 62.75 381 GLY A O 1
ATOM 3001 N N . ILE A 1 382 ? -11.422 -15.254 -10.674 1.00 76.81 382 ILE A N 1
ATOM 3002 C CA . ILE A 1 382 ? -11.243 -14.912 -9.261 1.00 76.81 382 ILE A CA 1
ATOM 3003 C C . ILE A 1 382 ? -12.541 -14.326 -8.712 1.00 76.81 382 ILE A C 1
ATOM 3005 O O . ILE A 1 382 ? -12.942 -13.203 -9.009 1.00 76.81 382 ILE A O 1
ATOM 3009 N N . THR A 1 383 ? -13.186 -15.087 -7.838 1.00 83.19 383 THR A N 1
ATOM 3010 C CA . THR A 1 383 ? -14.400 -14.645 -7.153 1.00 83.19 383 THR A CA 1
ATOM 3011 C C . THR A 1 383 ? -14.077 -13.720 -5.979 1.00 83.19 383 THR A C 1
ATOM 3013 O O . THR A 1 383 ? -13.040 -13.834 -5.318 1.00 83.19 383 THR A O 1
ATOM 3016 N N . GLU A 1 384 ? -15.020 -12.842 -5.631 1.00 83.50 384 GLU A N 1
ATOM 3017 C CA . GLU A 1 384 ? -14.908 -12.016 -4.423 1.00 83.50 384 GLU A CA 1
ATOM 3018 C C . GLU A 1 384 ? -14.779 -12.876 -3.151 1.00 83.50 384 GLU A C 1
ATOM 3020 O O . GLU A 1 384 ? -14.028 -12.537 -2.238 1.00 83.50 384 GLU A O 1
ATOM 3025 N N . ALA A 1 385 ? -15.442 -14.036 -3.115 1.00 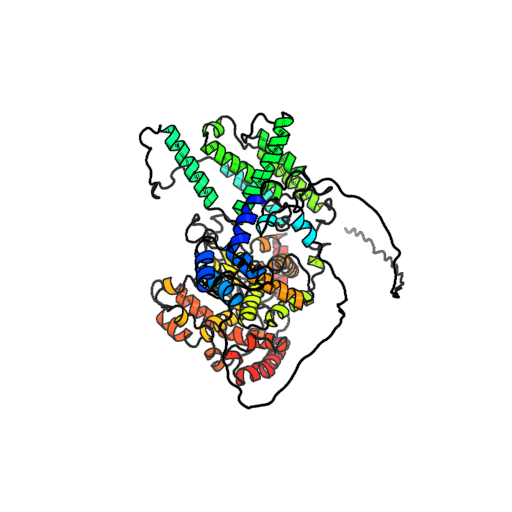87.75 385 ALA A N 1
ATOM 3026 C CA . ALA A 1 385 ? -15.335 -14.988 -2.015 1.00 87.75 385 ALA A CA 1
ATOM 3027 C C . ALA A 1 385 ? -13.904 -15.529 -1.843 1.00 87.75 385 ALA A C 1
ATOM 3029 O O . ALA A 1 385 ? -13.415 -15.609 -0.715 1.00 87.75 385 ALA A O 1
ATOM 3030 N N . GLN A 1 386 ? -13.206 -15.841 -2.941 1.00 88.31 386 GLN A N 1
ATOM 3031 C CA . GLN A 1 386 ? -11.799 -16.253 -2.899 1.00 88.31 386 GLN A CA 1
ATOM 3032 C C . GLN A 1 386 ? -10.899 -15.120 -2.399 1.00 88.31 386 GLN A C 1
ATOM 3034 O O . GLN A 1 386 ? -10.068 -15.349 -1.523 1.00 88.31 386 GLN A O 1
ATOM 3039 N N . MET A 1 387 ? -11.102 -13.886 -2.870 1.00 89.25 387 MET A N 1
ATOM 3040 C CA . MET A 1 387 ? -10.347 -12.719 -2.390 1.00 89.25 387 MET A CA 1
ATOM 3041 C C . MET A 1 387 ? -10.565 -12.452 -0.897 1.00 89.25 387 MET A C 1
ATOM 3043 O O . MET A 1 387 ? -9.614 -12.168 -0.165 1.00 89.25 387 MET A O 1
ATOM 3047 N N . ASN A 1 388 ? -11.800 -12.609 -0.421 1.00 91.88 388 ASN A N 1
ATOM 3048 C CA . ASN A 1 388 ? -12.118 -12.519 1.001 1.00 91.88 388 ASN A CA 1
ATOM 3049 C C . ASN A 1 388 ? -11.431 -13.647 1.789 1.00 91.88 388 ASN A C 1
ATOM 3051 O O . ASN A 1 388 ? -10.883 -13.399 2.862 1.00 91.88 388 ASN A O 1
ATOM 3055 N N . SER A 1 389 ? -11.391 -14.868 1.245 1.00 93.44 389 SER A N 1
ATOM 3056 C CA . SER A 1 389 ? -10.687 -16.007 1.850 1.00 93.44 389 SER A CA 1
ATOM 3057 C C . SER A 1 389 ? -9.174 -15.766 1.950 1.00 93.44 389 SER A C 1
ATOM 3059 O O . SER A 1 389 ? -8.571 -16.024 2.992 1.00 93.44 389 SER A O 1
ATOM 3061 N N . VAL A 1 390 ? -8.559 -15.164 0.925 1.00 93.12 390 VAL A N 1
ATOM 3062 C CA . VAL A 1 390 ? -7.145 -14.748 0.961 1.00 93.12 390 VAL A CA 1
ATOM 3063 C C . VAL A 1 390 ? -6.910 -13.719 2.069 1.00 93.12 390 VAL A C 1
ATOM 3065 O O . VAL A 1 390 ? -5.974 -13.862 2.858 1.00 93.12 390 VAL A O 1
ATOM 3068 N N . GLY A 1 391 ? -7.788 -12.716 2.181 1.00 93.50 391 GLY A N 1
ATOM 3069 C CA . GLY A 1 391 ? -7.756 -11.737 3.270 1.00 93.50 391 GLY A CA 1
ATOM 3070 C C . GLY A 1 391 ? -7.805 -12.397 4.655 1.00 93.50 391 GLY A C 1
ATOM 3071 O O . GLY A 1 391 ? -6.994 -12.073 5.528 1.00 93.50 391 GLY A O 1
ATOM 3072 N N . LYS A 1 392 ? -8.687 -13.390 4.835 1.00 95.38 392 LYS A N 1
ATOM 3073 C CA . LYS A 1 392 ? -8.765 -14.218 6.054 1.00 95.38 392 LYS A CA 1
ATOM 3074 C C . LYS A 1 392 ? -7.490 -15.018 6.299 1.00 95.38 392 LYS A C 1
ATOM 3076 O O . LYS A 1 392 ? -7.053 -15.112 7.443 1.00 95.38 392 LYS A O 1
ATOM 3081 N N . GLY A 1 393 ? -6.849 -15.524 5.248 1.00 95.38 393 GLY A N 1
ATOM 3082 C CA . GLY A 1 393 ? -5.574 -16.233 5.340 1.00 95.38 393 GLY A CA 1
ATOM 3083 C C . GLY A 1 393 ? -4.469 -15.413 6.016 1.00 95.38 393 GLY A C 1
ATOM 3084 O O . GLY A 1 393 ? -3.693 -15.962 6.799 1.00 95.38 393 GLY A O 1
ATOM 3085 N N . PHE A 1 394 ? -4.428 -14.092 5.800 1.00 96.12 394 PHE A N 1
ATOM 3086 C CA . PHE A 1 394 ? -3.508 -13.213 6.533 1.00 96.12 394 PHE A CA 1
ATOM 3087 C C . PHE A 1 394 ? -3.869 -13.088 8.018 1.00 96.12 394 PHE A C 1
ATOM 3089 O O . PHE A 1 394 ? -2.980 -13.131 8.870 1.00 96.12 394 PHE A O 1
ATOM 3096 N N . LEU A 1 395 ? -5.160 -12.966 8.336 1.00 96.81 395 LEU A N 1
ATOM 3097 C CA . LEU A 1 395 ? -5.666 -12.836 9.708 1.00 96.81 395 LEU A CA 1
ATOM 3098 C C . LEU A 1 395 ? -5.528 -14.131 10.524 1.00 96.81 395 LEU A C 1
ATOM 3100 O O . LEU A 1 395 ? -5.368 -14.071 11.743 1.00 96.81 395 LEU A O 1
ATOM 3104 N N . MET A 1 396 ? -5.523 -15.289 9.866 1.00 95.50 396 MET A N 1
ATOM 3105 C CA . MET A 1 396 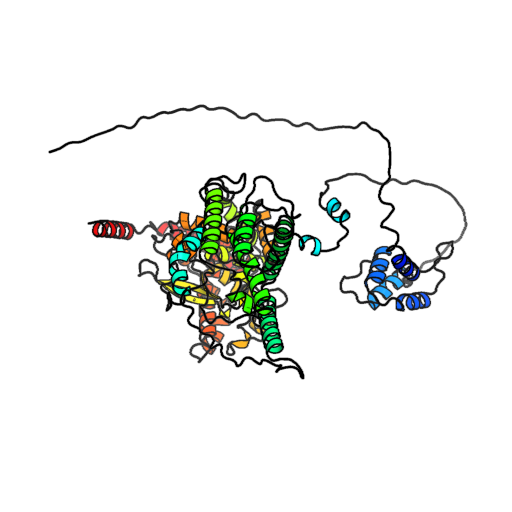? -5.384 -16.613 10.488 1.00 95.50 396 MET A CA 1
ATOM 3106 C C . MET A 1 396 ? -3.932 -17.041 10.732 1.00 95.50 396 MET A C 1
ATOM 3108 O O . MET A 1 396 ? -3.669 -18.158 11.185 1.00 95.50 396 MET A O 1
ATOM 3112 N N . HIS A 1 397 ? -2.953 -16.175 10.465 1.00 94.50 397 HIS A N 1
ATOM 3113 C CA . HIS A 1 397 ? -1.565 -16.510 10.751 1.00 94.50 397 HIS A CA 1
ATOM 3114 C C . HIS A 1 397 ? -1.319 -16.642 12.270 1.00 94.50 397 HIS A C 1
ATOM 3116 O O . HIS A 1 397 ? -1.770 -15.837 13.081 1.00 94.50 397 HIS A O 1
ATOM 3122 N N . ARG A 1 398 ? -0.533 -17.650 12.680 1.00 93.62 398 ARG A N 1
ATOM 3123 C CA . ARG A 1 398 ? -0.272 -17.950 14.105 1.00 93.62 398 ARG A CA 1
ATOM 3124 C C . ARG A 1 398 ? 0.418 -16.806 14.859 1.00 93.62 398 ARG A C 1
ATOM 3126 O O . ARG A 1 398 ? 0.164 -16.589 16.046 1.00 93.62 398 ARG A O 1
ATOM 3133 N N . GLU A 1 399 ? 1.362 -16.143 14.199 1.00 93.81 399 GLU A N 1
ATOM 3134 C CA . GLU A 1 399 ? 2.174 -15.069 14.781 1.00 93.81 399 GLU A CA 1
ATOM 3135 C C . GLU A 1 399 ? 1.525 -13.693 14.601 1.00 93.81 399 GLU A C 1
ATOM 3137 O O . GLU A 1 399 ? 1.291 -13.280 13.465 1.00 93.81 399 GLU A O 1
ATOM 3142 N N . LEU A 1 400 ? 1.355 -12.949 15.702 1.00 94.56 400 LEU A N 1
ATOM 3143 C CA . LEU A 1 400 ? 0.754 -11.608 15.716 1.00 94.56 400 LEU A CA 1
ATOM 3144 C C . LEU A 1 400 ? 1.427 -10.650 14.724 1.00 94.56 400 LEU A C 1
ATOM 3146 O O . LEU A 1 400 ? 0.755 -10.043 13.904 1.00 94.56 400 LEU A O 1
ATOM 3150 N N . ARG A 1 401 ? 2.760 -10.551 14.730 1.00 92.88 401 ARG A N 1
ATOM 3151 C CA . ARG A 1 401 ? 3.476 -9.651 13.809 1.00 92.88 401 ARG A CA 1
ATOM 3152 C C . ARG A 1 401 ? 3.192 -9.954 12.337 1.00 92.88 401 ARG A C 1
ATOM 3154 O O . ARG A 1 401 ? 3.106 -9.043 11.521 1.00 92.88 401 ARG A O 1
ATOM 3161 N N . SER A 1 402 ? 3.098 -11.234 11.999 1.00 94.19 402 SER A N 1
ATOM 3162 C CA . SER A 1 402 ? 2.821 -11.679 10.635 1.00 94.19 402 SER A CA 1
ATOM 3163 C C . SER A 1 402 ? 1.372 -11.378 10.241 1.00 94.19 402 SER A C 1
ATOM 3165 O O . SER A 1 402 ? 1.150 -10.981 9.101 1.00 94.19 402 SER A O 1
ATOM 3167 N N . VAL A 1 403 ? 0.423 -11.465 11.186 1.00 96.25 403 VAL A N 1
ATOM 3168 C CA . VAL A 1 403 ? -0.957 -10.979 11.002 1.00 96.25 403 VAL A CA 1
ATOM 3169 C C . VAL A 1 403 ? -0.971 -9.475 10.737 1.00 96.25 403 VAL A C 1
ATOM 3171 O O . VAL A 1 403 ? -1.497 -9.055 9.714 1.00 96.25 403 VAL A O 1
ATOM 3174 N N . ILE A 1 404 ? -0.337 -8.672 11.599 1.00 95.94 404 ILE A N 1
ATOM 3175 C CA . ILE A 1 404 ? -0.299 -7.205 11.471 1.00 95.94 404 ILE A CA 1
ATOM 3176 C C . ILE A 1 404 ? 0.311 -6.786 10.131 1.00 95.94 404 ILE A C 1
ATOM 3178 O O . ILE A 1 404 ? -0.318 -6.072 9.354 1.00 95.94 404 ILE A O 1
ATOM 3182 N N . ASN A 1 405 ? 1.516 -7.270 9.823 1.00 94.00 405 ASN A N 1
ATOM 3183 C CA . ASN A 1 405 ? 2.222 -6.882 8.604 1.00 94.00 405 ASN A CA 1
ATOM 3184 C C . ASN A 1 405 ? 1.532 -7.414 7.342 1.00 94.00 405 ASN A C 1
ATOM 3186 O O . ASN A 1 405 ? 1.486 -6.712 6.334 1.00 94.00 405 ASN A O 1
ATOM 3190 N N . GLY A 1 406 ? 1.023 -8.648 7.383 1.00 94.25 406 GLY A N 1
ATOM 3191 C CA . GLY A 1 406 ? 0.323 -9.268 6.262 1.00 94.25 406 GLY A CA 1
ATOM 3192 C C . GLY A 1 406 ? -0.989 -8.557 5.952 1.00 94.25 406 GLY A C 1
ATOM 3193 O O . GLY A 1 406 ? -1.203 -8.150 4.814 1.00 94.25 406 GLY A O 1
ATOM 3194 N N . HIS A 1 407 ? -1.820 -8.328 6.972 1.00 96.12 407 HIS A N 1
ATOM 3195 C CA . HIS A 1 407 ? -3.096 -7.634 6.829 1.00 96.12 407 HIS A CA 1
ATOM 3196 C C . HIS A 1 407 ? -2.911 -6.180 6.378 1.00 96.12 407 HIS A C 1
ATOM 3198 O O . HIS A 1 407 ? -3.590 -5.747 5.448 1.00 96.12 407 HIS A O 1
ATOM 3204 N N . LEU A 1 408 ? -1.946 -5.450 6.953 1.00 95.88 408 LEU A N 1
ATOM 3205 C CA . LEU A 1 408 ? -1.602 -4.098 6.506 1.00 95.88 408 LEU A CA 1
ATOM 3206 C C . LEU A 1 408 ? -1.139 -4.082 5.049 1.00 95.88 408 LEU A C 1
ATOM 3208 O O . LEU A 1 408 ? -1.609 -3.272 4.261 1.00 95.88 408 LEU A O 1
ATOM 3212 N N . SER A 1 409 ? -0.235 -4.988 4.675 1.00 94.12 409 SER A N 1
ATOM 3213 C CA . SER A 1 409 ? 0.272 -5.054 3.306 1.00 94.12 409 SER A CA 1
ATOM 3214 C C . SER A 1 409 ? -0.829 -5.389 2.300 1.00 94.12 409 SER A C 1
ATOM 3216 O O . SER A 1 409 ? -0.889 -4.768 1.245 1.00 94.12 409 SER A O 1
ATOM 3218 N N . TRP A 1 410 ? -1.702 -6.340 2.628 1.00 94.25 410 TRP A N 1
ATOM 3219 C CA . TRP A 1 410 ? -2.826 -6.737 1.786 1.00 94.25 410 TRP A CA 1
ATOM 3220 C C . TRP A 1 410 ? -3.830 -5.597 1.595 1.00 94.25 410 TRP A C 1
ATOM 3222 O O . TRP A 1 410 ? -4.136 -5.227 0.463 1.00 94.25 410 TRP A O 1
ATOM 3232 N N . THR A 1 411 ? -4.322 -5.017 2.689 1.00 94.69 411 THR A N 1
ATOM 3233 C CA . THR A 1 411 ? -5.349 -3.962 2.648 1.00 94.69 411 THR A CA 1
ATOM 3234 C C . THR A 1 411 ? -4.823 -2.682 2.013 1.00 94.69 411 THR A C 1
ATOM 3236 O O . THR A 1 411 ? -5.473 -2.133 1.130 1.00 94.69 411 THR A O 1
ATOM 3239 N N . ALA A 1 412 ? -3.616 -2.237 2.374 1.00 92.69 412 ALA A N 1
ATOM 3240 C CA . ALA A 1 412 ? -3.043 -1.016 1.819 1.00 92.69 412 ALA A CA 1
ATOM 3241 C C . ALA A 1 412 ? -2.737 -1.141 0.319 1.00 92.69 412 ALA A C 1
ATOM 3243 O O . ALA A 1 412 ? -2.953 -0.185 -0.423 1.00 92.69 412 ALA A O 1
ATOM 3244 N N . GLN A 1 413 ? -2.268 -2.299 -0.160 1.00 90.12 413 GLN A N 1
ATOM 3245 C CA . GLN A 1 413 ? -2.035 -2.493 -1.596 1.00 90.12 413 GLN A CA 1
ATOM 3246 C C . GLN A 1 413 ? -3.345 -2.529 -2.389 1.00 90.12 413 GLN A C 1
ATOM 3248 O O . GLN A 1 413 ? -3.433 -1.858 -3.413 1.00 90.12 413 GLN A O 1
ATOM 3253 N N . ASN A 1 414 ? -4.377 -3.218 -1.886 1.00 89.88 414 ASN A N 1
ATOM 3254 C CA . ASN A 1 414 ? -5.711 -3.187 -2.500 1.00 89.88 414 ASN A CA 1
ATOM 3255 C C . ASN A 1 414 ? -6.329 -1.776 -2.468 1.00 89.88 414 ASN A C 1
ATOM 3257 O O . ASN A 1 414 ? -7.087 -1.428 -3.357 1.00 89.88 414 ASN A O 1
ATOM 3261 N N . ALA A 1 415 ? -5.991 -0.946 -1.480 1.00 90.88 415 ALA A N 1
ATOM 3262 C CA . ALA A 1 415 ? -6.521 0.411 -1.363 1.00 90.88 415 ALA A CA 1
ATOM 3263 C C . ALA A 1 415 ? -5.792 1.462 -2.222 1.00 90.88 415 ALA A C 1
ATOM 3265 O O . ALA A 1 415 ? -6.341 2.534 -2.459 1.00 90.88 415 ALA A O 1
ATOM 3266 N N . SER A 1 416 ? -4.550 1.198 -2.646 1.00 85.81 416 SER A N 1
ATOM 3267 C CA . SER A 1 416 ? -3.683 2.218 -3.269 1.00 85.81 416 SER A CA 1
ATOM 3268 C C . SER A 1 416 ? -3.053 1.826 -4.604 1.00 85.81 416 SER A C 1
ATOM 3270 O O . SER A 1 416 ? -2.501 2.690 -5.278 1.00 85.81 416 SER A O 1
ATOM 3272 N N . GLY A 1 417 ? -3.060 0.545 -4.982 1.00 78.12 417 GLY A N 1
ATOM 3273 C CA . GLY A 1 417 ? -2.379 0.062 -6.194 1.00 78.12 417 GLY A CA 1
ATOM 3274 C C . GLY A 1 417 ? -0.849 0.056 -6.100 1.00 78.12 417 GLY A C 1
ATOM 3275 O O . GLY A 1 417 ? -0.150 -0.238 -7.079 1.00 78.12 417 GLY A O 1
ATOM 3276 N N . ASN A 1 418 ? -0.306 0.360 -4.918 1.00 77.94 418 ASN A N 1
ATOM 3277 C CA . ASN A 1 418 ? 1.126 0.317 -4.663 1.00 77.94 418 ASN A CA 1
ATOM 3278 C C . ASN A 1 418 ? 1.694 -1.080 -4.892 1.00 77.94 418 ASN A C 1
ATOM 3280 O O . ASN A 1 418 ? 1.100 -2.083 -4.491 1.00 77.94 418 ASN A O 1
ATOM 3284 N N . ARG A 1 419 ? 2.904 -1.143 -5.454 1.00 73.25 419 ARG A N 1
ATOM 3285 C CA . ARG A 1 419 ? 3.654 -2.399 -5.500 1.00 73.25 419 ARG A CA 1
ATOM 3286 C C . ARG A 1 419 ? 4.144 -2.775 -4.101 1.00 73.25 419 ARG A C 1
ATOM 3288 O O . ARG A 1 419 ? 4.329 -1.926 -3.223 1.00 73.25 419 ARG A O 1
ATOM 3295 N N . GLY A 1 420 ? 4.398 -4.066 -3.898 1.00 74.38 420 GLY A N 1
ATOM 3296 C CA . GLY A 1 420 ? 4.893 -4.579 -2.623 1.00 74.38 420 GLY A CA 1
ATOM 3297 C C . GLY A 1 420 ? 6.250 -3.996 -2.205 1.00 74.38 420 GLY A C 1
ATOM 3298 O O . GLY A 1 420 ? 6.514 -3.865 -1.014 1.00 74.38 420 GLY A O 1
ATOM 3299 N N . ASP A 1 421 ? 7.136 -3.630 -3.131 1.00 73.62 421 ASP A N 1
ATOM 3300 C CA . ASP A 1 421 ? 8.387 -2.917 -2.835 1.00 73.62 421 ASP A CA 1
ATOM 3301 C C . ASP A 1 421 ? 8.163 -1.440 -2.485 1.00 73.62 421 ASP A C 1
ATOM 3303 O O . ASP A 1 421 ? 8.783 -0.945 -1.541 1.00 73.62 421 ASP A O 1
ATOM 3307 N N . ASP A 1 422 ? 7.223 -0.777 -3.155 1.00 74.94 422 ASP A N 1
ATOM 3308 C CA . ASP A 1 422 ? 6.843 0.621 -2.909 1.00 74.94 422 ASP A CA 1
ATOM 3309 C C . ASP A 1 422 ? 6.312 0.795 -1.490 1.00 74.94 422 ASP A C 1
ATOM 3311 O O . ASP A 1 422 ? 6.809 1.608 -0.710 1.00 74.94 422 ASP A O 1
ATOM 3315 N N . PHE A 1 423 ? 5.345 -0.043 -1.118 1.00 82.44 423 PHE A N 1
ATOM 3316 C CA . PHE A 1 423 ? 4.733 0.019 0.200 1.00 82.44 423 PHE A CA 1
ATOM 3317 C C . PHE A 1 423 ? 5.731 -0.314 1.322 1.00 82.44 423 PHE A C 1
ATOM 3319 O O . PHE A 1 423 ? 5.675 0.269 2.403 1.00 82.44 423 PHE A O 1
ATOM 3326 N N . ARG A 1 424 ? 6.706 -1.199 1.068 1.00 86.00 424 ARG A N 1
ATOM 3327 C CA . ARG A 1 424 ? 7.786 -1.502 2.027 1.00 86.00 424 ARG A CA 1
ATOM 3328 C C . ARG A 1 424 ? 8.771 -0.349 2.217 1.00 86.00 424 ARG A C 1
ATOM 3330 O O . ARG A 1 424 ? 9.417 -0.277 3.264 1.00 86.00 424 ARG A O 1
ATOM 3337 N N . ALA A 1 425 ? 8.919 0.521 1.221 1.00 81.44 425 ALA A N 1
ATOM 3338 C CA . ALA A 1 425 ? 9.790 1.685 1.310 1.00 81.44 425 ALA A CA 1
ATOM 3339 C C . ALA A 1 425 ? 9.176 2.821 2.148 1.00 81.44 425 ALA A C 1
ATOM 3341 O O . ALA A 1 425 ? 9.935 3.618 2.701 1.00 81.44 425 ALA A O 1
ATOM 3342 N N . LEU A 1 426 ? 7.849 2.861 2.302 1.00 85.56 426 LEU A N 1
ATOM 3343 C CA . LEU A 1 426 ? 7.128 3.908 3.028 1.00 85.56 426 LEU A CA 1
ATOM 3344 C C . LEU A 1 426 ? 7.599 4.051 4.489 1.00 85.56 426 LEU A C 1
ATOM 3346 O O . LEU A 1 426 ? 7.737 3.067 5.228 1.00 85.56 426 LEU A O 1
ATOM 3350 N N . ARG A 1 427 ? 7.847 5.291 4.917 1.00 89.50 427 ARG A N 1
ATOM 3351 C CA . ARG A 1 427 ? 8.240 5.659 6.288 1.00 89.50 427 ARG A CA 1
ATOM 3352 C C . ARG A 1 427 ? 7.056 6.141 7.109 1.00 89.50 427 ARG A C 1
ATOM 3354 O O . ARG A 1 427 ? 6.103 6.685 6.569 1.00 89.50 427 ARG A O 1
ATOM 3361 N N . LEU A 1 428 ? 7.162 6.036 8.433 1.00 90.88 428 LEU A N 1
ATOM 3362 C CA . LEU A 1 428 ? 6.158 6.612 9.338 1.00 90.88 428 LEU A CA 1
ATOM 3363 C C . LEU A 1 428 ? 6.010 8.117 9.129 1.00 90.88 428 LEU A C 1
ATOM 3365 O O . LEU A 1 428 ? 4.903 8.629 9.077 1.00 90.88 428 LEU A O 1
ATOM 3369 N N . ALA A 1 429 ? 7.130 8.821 8.960 1.00 89.81 429 ALA A N 1
ATOM 3370 C CA . ALA A 1 429 ? 7.119 10.265 8.748 1.00 89.81 429 ALA A CA 1
ATOM 3371 C C . ALA A 1 429 ? 6.547 10.692 7.390 1.00 89.81 429 ALA A C 1
ATOM 3373 O O . ALA A 1 429 ? 6.291 11.875 7.188 1.00 89.81 429 ALA A O 1
ATOM 3374 N N . GLU A 1 430 ? 6.373 9.748 6.466 1.00 87.88 430 GLU A N 1
ATOM 3375 C CA . GLU A 1 430 ? 5.731 9.981 5.173 1.00 87.88 430 GLU A CA 1
ATOM 3376 C C . GLU A 1 430 ? 4.213 9.767 5.256 1.00 87.88 430 GLU A C 1
ATOM 3378 O O . GLU A 1 430 ? 3.510 10.156 4.332 1.00 87.88 430 GLU A O 1
ATOM 3383 N N . LEU A 1 431 ? 3.695 9.201 6.352 1.00 91.12 431 LEU A N 1
ATOM 3384 C CA . LEU A 1 431 ? 2.261 9.152 6.624 1.00 91.12 431 LEU A CA 1
ATOM 3385 C C . LEU A 1 431 ? 1.804 10.488 7.207 1.00 91.12 431 LEU A C 1
ATOM 3387 O O . LEU A 1 431 ? 2.315 10.912 8.244 1.00 91.12 431 LEU A O 1
ATOM 3391 N N . GLN A 1 432 ? 0.859 11.154 6.550 1.00 89.19 432 GLN A N 1
ATOM 3392 C CA . GLN A 1 432 ? 0.305 12.433 6.992 1.00 89.19 432 GLN A CA 1
ATOM 3393 C C . GLN A 1 432 ? -1.230 12.407 6.932 1.00 89.19 432 GLN A C 1
ATOM 3395 O O . GLN A 1 432 ? -1.785 11.908 5.951 1.00 89.19 432 GLN A O 1
ATOM 3400 N N . PRO A 1 433 ? -1.934 12.951 7.941 1.00 93.19 433 PRO A N 1
ATOM 3401 C CA . PRO A 1 433 ? -3.370 13.155 7.855 1.00 93.19 433 PRO A CA 1
ATOM 3402 C C . PRO A 1 433 ? -3.670 14.222 6.802 1.00 93.19 433 PRO A C 1
ATOM 3404 O O . PRO A 1 433 ? -2.948 15.213 6.661 1.00 93.19 433 PRO A O 1
ATOM 3407 N N . TYR A 1 434 ? -4.749 14.024 6.060 1.00 90.12 434 TYR A N 1
ATOM 3408 C CA . TYR A 1 434 ? -5.240 14.988 5.090 1.00 90.12 434 TYR A CA 1
ATOM 3409 C C . TYR A 1 434 ? -6.750 14.858 4.945 1.00 90.12 434 TYR A C 1
ATOM 3411 O O . TYR A 1 434 ? -7.327 13.807 5.214 1.00 90.12 434 TYR A O 1
ATOM 3419 N N . VAL A 1 435 ? -7.400 15.921 4.489 1.00 89.56 435 VAL A N 1
ATOM 3420 C CA . VAL A 1 435 ? -8.827 15.906 4.183 1.00 89.56 435 VAL A CA 1
ATOM 3421 C C . VAL A 1 435 ? -8.978 16.362 2.746 1.00 89.56 435 VAL A C 1
ATOM 3423 O O . VAL A 1 435 ? -8.683 17.515 2.435 1.00 89.56 435 VAL A O 1
ATOM 3426 N N . PHE A 1 436 ? -9.423 15.465 1.868 1.00 85.25 436 PHE A N 1
ATOM 3427 C CA . PHE A 1 436 ? -9.742 15.843 0.497 1.00 85.25 436 PHE A CA 1
ATOM 3428 C C . PHE A 1 436 ? -11.251 15.930 0.301 1.00 85.25 436 PHE A C 1
ATOM 3430 O O . PHE A 1 436 ? -12.039 15.261 0.963 1.00 85.25 436 PHE A O 1
ATOM 3437 N N . LEU A 1 437 ? -11.655 16.786 -0.627 1.00 83.69 437 LEU A N 1
ATOM 3438 C CA . LEU A 1 437 ? -13.055 17.013 -0.946 1.00 83.69 437 LEU A CA 1
ATOM 3439 C C . LEU A 1 437 ? -13.531 15.973 -1.964 1.00 83.69 437 LEU A C 1
ATOM 3441 O O . LEU A 1 437 ? -12.913 15.855 -3.024 1.00 83.69 437 LEU A O 1
ATOM 3445 N N . HIS A 1 438 ? -14.607 15.251 -1.662 1.00 86.06 438 HIS A N 1
ATOM 3446 C CA . HIS A 1 438 ? -15.265 14.288 -2.550 1.00 86.06 438 HIS A CA 1
ATOM 3447 C C . HIS A 1 438 ? -15.551 14.907 -3.941 1.00 86.06 438 HIS A C 1
ATOM 3449 O O . HIS A 1 438 ? -15.654 16.134 -4.047 1.00 86.06 438 HIS A O 1
ATOM 3455 N N . PRO A 1 439 ? -15.686 14.116 -5.029 1.00 83.44 439 PRO A N 1
ATOM 3456 C CA . PRO A 1 439 ? -16.012 14.638 -6.362 1.00 83.44 439 PRO A CA 1
ATOM 3457 C C . PRO A 1 439 ? -17.247 15.552 -6.417 1.00 83.44 439 PRO A C 1
ATOM 3459 O O . PRO A 1 439 ? -17.304 16.435 -7.267 1.00 83.44 439 PRO A O 1
ATOM 3462 N N . ASN A 1 440 ? -18.184 15.415 -5.470 1.00 78.88 440 ASN A N 1
ATOM 3463 C CA . ASN A 1 440 ? -19.335 16.321 -5.326 1.00 78.88 440 ASN A CA 1
ATOM 3464 C C . ASN A 1 440 ? -18.983 17.743 -4.847 1.00 78.88 440 ASN A C 1
ATOM 3466 O O . ASN A 1 440 ? -19.858 18.595 -4.830 1.00 78.88 440 ASN A O 1
ATOM 3470 N N . LYS A 1 441 ? -17.732 18.012 -4.458 1.00 81.31 441 LYS A N 1
ATOM 3471 C CA . LYS A 1 441 ? -17.256 19.303 -3.936 1.00 81.31 441 LYS A CA 1
ATOM 3472 C C . LYS A 1 441 ? -17.899 19.758 -2.613 1.00 81.31 441 LYS A C 1
ATOM 3474 O O . LYS A 1 441 ? -17.749 20.914 -2.233 1.00 81.31 441 LYS A O 1
ATOM 3479 N N . GLU A 1 442 ? -18.541 18.855 -1.879 1.00 80.31 442 GLU A N 1
ATOM 3480 C CA . GLU A 1 442 ? -19.261 19.180 -0.639 1.00 80.31 442 GLU A CA 1
ATOM 3481 C C . GLU A 1 442 ? -18.815 18.306 0.535 1.00 80.31 442 GLU A C 1
ATOM 3483 O O . GLU A 1 442 ? -18.644 18.786 1.654 1.00 80.31 442 GLU A O 1
ATOM 3488 N N . THR A 1 443 ? -18.582 17.015 0.292 1.00 86.00 443 THR A N 1
ATOM 3489 C CA . THR A 1 443 ? -18.250 16.069 1.359 1.00 86.00 443 THR A CA 1
ATOM 3490 C C . THR A 1 443 ? -16.749 16.062 1.625 1.00 86.00 443 THR A C 1
ATOM 3492 O O . THR A 1 443 ? -15.952 15.686 0.766 1.00 86.00 443 THR A O 1
ATOM 3495 N N . ALA A 1 444 ? -16.347 16.455 2.831 1.00 89.81 444 ALA A N 1
ATOM 3496 C CA . ALA A 1 444 ? -14.967 16.353 3.288 1.00 89.81 444 ALA A CA 1
ATOM 3497 C C . ALA A 1 444 ? -14.639 14.906 3.697 1.00 89.81 444 ALA A C 1
ATOM 3499 O O . ALA A 1 444 ? -15.311 14.326 4.549 1.00 89.81 444 ALA A O 1
ATOM 3500 N N . ILE A 1 445 ? -13.595 14.325 3.104 1.00 91.62 445 ILE A N 1
ATOM 3501 C CA . ILE A 1 445 ? -13.166 12.949 3.359 1.00 91.62 445 ILE A CA 1
ATOM 3502 C C . ILE A 1 445 ? -11.836 12.961 4.110 1.00 91.62 445 ILE A C 1
ATOM 3504 O O . ILE A 1 445 ? -10.813 13.310 3.512 1.00 91.62 445 ILE A O 1
ATOM 3508 N N . PRO A 1 446 ? -11.813 12.558 5.393 1.00 92.56 446 PRO A N 1
ATOM 3509 C CA . PRO A 1 446 ? -10.560 12.345 6.098 1.00 92.56 446 PRO A CA 1
ATOM 3510 C C . PRO A 1 446 ? -9.833 11.135 5.510 1.00 92.56 446 PRO A C 1
ATOM 3512 O O . PRO A 1 446 ? -10.430 10.083 5.262 1.00 92.56 446 PRO A O 1
ATOM 3515 N N . CYS A 1 447 ? -8.536 11.296 5.287 1.00 92.81 447 CYS A N 1
ATOM 3516 C CA . CYS A 1 447 ? -7.671 10.296 4.689 1.00 92.81 447 CYS A CA 1
ATOM 3517 C C . CYS A 1 447 ? -6.268 10.339 5.302 1.00 92.81 447 CYS A C 1
ATOM 3519 O O . CYS A 1 447 ? -5.844 11.339 5.885 1.00 92.81 447 CYS A O 1
ATOM 3521 N N . VAL A 1 448 ? -5.528 9.252 5.121 1.00 94.06 448 VAL A N 1
ATOM 3522 C CA . VAL A 1 448 ? -4.088 9.208 5.372 1.00 94.06 448 VAL A CA 1
ATOM 3523 C C . VAL A 1 448 ? -3.373 9.236 4.028 1.00 94.06 448 VAL A C 1
ATOM 3525 O O . VAL A 1 448 ? -3.636 8.395 3.167 1.00 94.06 448 VAL A O 1
ATOM 3528 N N . LEU A 1 449 ? -2.463 10.192 3.851 1.00 89.00 449 LEU A N 1
ATOM 3529 C CA . LEU A 1 449 ? -1.564 10.265 2.706 1.00 89.00 449 LEU A CA 1
ATOM 3530 C C . LEU A 1 449 ? -0.252 9.558 3.023 1.00 89.00 449 LEU A C 1
ATOM 3532 O O . LEU A 1 449 ? 0.370 9.836 4.042 1.00 89.00 449 LEU A O 1
ATOM 3536 N N . GLY A 1 450 ? 0.195 8.687 2.126 1.00 87.19 450 GLY A N 1
ATOM 3537 C CA . GLY A 1 450 ? 1.575 8.224 2.058 1.00 87.19 450 GLY A CA 1
ATOM 3538 C C . GLY A 1 450 ? 2.352 9.082 1.068 1.00 87.19 450 GLY A C 1
ATOM 3539 O O . GLY A 1 450 ? 2.255 8.855 -0.132 1.00 87.19 450 GLY A O 1
ATOM 3540 N N . CYS A 1 451 ? 3.110 10.053 1.569 1.00 79.31 451 CYS A N 1
ATOM 3541 C CA . CYS A 1 451 ? 3.937 10.977 0.794 1.00 79.31 451 CYS A CA 1
ATOM 3542 C C . CYS A 1 451 ? 5.315 10.355 0.530 1.00 79.31 451 CYS A C 1
ATOM 3544 O O . CYS A 1 451 ? 6.306 10.727 1.162 1.00 79.31 451 CYS A O 1
ATOM 3546 N N . GLN A 1 452 ? 5.382 9.362 -0.355 1.00 70.62 452 GLN A N 1
ATOM 3547 C CA . GLN A 1 452 ? 6.622 8.634 -0.617 1.00 70.62 452 GLN A CA 1
ATOM 3548 C C . GLN A 1 452 ? 7.630 9.544 -1.324 1.00 70.62 452 GLN A C 1
ATOM 3550 O O . GLN A 1 452 ? 7.387 10.024 -2.431 1.00 70.62 452 GLN A O 1
ATOM 3555 N N . GLY A 1 453 ? 8.787 9.764 -0.694 1.00 55.97 453 GLY A N 1
ATOM 3556 C CA . GLY A 1 453 ? 9.910 10.411 -1.367 1.00 55.97 453 GLY A CA 1
ATOM 3557 C C . GLY A 1 453 ? 10.551 9.481 -2.402 1.00 55.97 453 GLY A C 1
ATOM 3558 O O . GLY A 1 453 ? 10.567 8.260 -2.231 1.00 55.97 453 GLY A O 1
ATOM 3559 N N . GLU A 1 454 ? 11.178 10.042 -3.440 1.00 50.09 454 GLU A N 1
ATOM 3560 C CA . GLU A 1 454 ? 11.927 9.299 -4.475 1.00 50.09 454 GLU A CA 1
ATOM 3561 C C . GLU A 1 454 ? 13.205 8.585 -3.959 1.00 50.09 454 GLU A C 1
ATOM 3563 O O . GLU A 1 454 ? 14.117 8.240 -4.712 1.00 50.09 454 GLU A O 1
ATOM 3568 N N . GLU A 1 455 ? 13.304 8.268 -2.667 1.00 48.41 455 GLU A N 1
ATOM 3569 C CA . GLU A 1 455 ? 14.440 7.542 -2.089 1.00 48.41 455 GLU A CA 1
ATOM 3570 C C . GLU A 1 455 ? 14.552 6.072 -2.542 1.00 48.41 455 GLU A C 1
ATOM 3572 O O . GLU A 1 455 ? 15.473 5.361 -2.127 1.00 48.41 455 GLU A O 1
ATOM 3577 N N . LYS A 1 456 ? 13.726 5.625 -3.499 1.00 41.59 456 LYS A N 1
ATOM 3578 C CA . LYS A 1 456 ? 14.022 4.446 -4.337 1.00 41.59 456 LYS A CA 1
ATOM 3579 C C . LYS A 1 456 ? 15.344 4.561 -5.118 1.00 41.59 456 LYS A C 1
ATOM 3581 O O . LYS A 1 456 ? 15.763 3.588 -5.747 1.00 41.59 456 LYS A O 1
ATOM 3586 N N . ALA A 1 457 ? 16.002 5.719 -5.075 1.00 35.62 457 ALA A N 1
ATOM 3587 C CA . ALA A 1 457 ? 17.370 5.943 -5.533 1.00 35.62 457 ALA A CA 1
ATOM 3588 C C . ALA A 1 457 ? 18.452 5.551 -4.490 1.00 35.62 457 ALA A C 1
ATOM 3590 O O . ALA A 1 457 ? 19.643 5.624 -4.774 1.00 35.62 457 ALA A O 1
ATOM 3591 N N . GLY A 1 458 ? 18.064 5.093 -3.294 1.00 34.31 458 GLY A N 1
ATOM 3592 C CA . GLY A 1 458 ? 18.982 4.774 -2.205 1.00 34.31 458 GLY A CA 1
ATOM 3593 C C . GLY A 1 458 ? 19.522 6.040 -1.540 1.00 34.31 458 GLY A C 1
ATOM 3594 O O . GLY A 1 458 ? 20.112 6.901 -2.184 1.00 34.31 458 GLY A O 1
ATOM 3595 N N . ALA A 1 459 ? 19.385 6.127 -0.216 1.00 37.91 459 ALA A N 1
ATOM 3596 C CA . ALA A 1 459 ? 19.833 7.270 0.587 1.00 37.91 459 ALA A CA 1
ATOM 3597 C C . ALA A 1 459 ? 21.351 7.572 0.504 1.00 37.91 459 ALA A C 1
ATOM 3599 O O . ALA A 1 459 ? 21.811 8.537 1.107 1.00 37.91 459 ALA A O 1
ATOM 3600 N N . SER A 1 460 ? 22.134 6.767 -0.224 1.00 37.91 460 SER A N 1
ATOM 3601 C CA . SER A 1 460 ? 23.576 6.950 -0.390 1.00 37.91 460 SER A CA 1
ATOM 3602 C C . SER A 1 460 ? 24.091 6.953 -1.835 1.00 37.91 460 SER A C 1
ATOM 3604 O O . SER A 1 460 ? 25.282 7.211 -1.999 1.00 37.91 460 SER A O 1
ATOM 3606 N N . ARG A 1 461 ? 23.286 6.655 -2.877 1.00 37.06 461 ARG A N 1
ATOM 3607 C CA . ARG A 1 461 ? 23.838 6.384 -4.232 1.00 37.06 461 ARG A CA 1
ATOM 3608 C C . ARG A 1 461 ? 22.958 6.707 -5.453 1.00 37.06 461 ARG A C 1
ATOM 3610 O O . ARG A 1 461 ? 23.257 6.215 -6.536 1.00 37.06 461 ARG A O 1
ATOM 3617 N N . GLY A 1 462 ? 21.926 7.541 -5.356 1.00 31.78 462 GLY A N 1
ATOM 3618 C CA . GLY A 1 462 ? 21.119 7.862 -6.540 1.00 31.78 462 GLY A CA 1
ATOM 3619 C C . GLY A 1 462 ? 20.705 9.322 -6.643 1.00 31.78 462 GLY A C 1
ATOM 3620 O O . GLY A 1 462 ? 20.617 10.026 -5.637 1.00 31.78 462 GLY A O 1
ATOM 3621 N N . MET A 1 463 ? 20.505 9.769 -7.888 1.00 30.16 463 MET A N 1
ATOM 3622 C CA . MET A 1 463 ? 20.068 11.122 -8.231 1.00 30.16 463 MET A CA 1
ATOM 3623 C C . MET A 1 463 ? 18.833 11.496 -7.412 1.00 30.16 463 MET A C 1
ATOM 3625 O O . MET A 1 463 ? 17.785 10.869 -7.539 1.00 30.16 463 MET A O 1
ATOM 3629 N N . ARG A 1 464 ? 18.975 12.527 -6.577 1.00 35.38 464 ARG A N 1
ATOM 3630 C CA . ARG A 1 464 ? 17.852 13.276 -6.020 1.00 35.38 464 ARG A CA 1
ATOM 3631 C C . ARG A 1 464 ? 17.305 14.160 -7.135 1.00 35.38 464 ARG A C 1
ATOM 3633 O O . ARG A 1 464 ? 17.704 15.316 -7.247 1.00 35.38 464 ARG A O 1
ATOM 3640 N N . THR A 1 465 ? 16.447 13.623 -7.990 1.00 35.84 465 THR A N 1
ATOM 3641 C CA . THR A 1 465 ? 15.597 14.474 -8.820 1.00 35.84 465 THR A CA 1
ATOM 3642 C C . THR A 1 465 ? 14.679 15.243 -7.870 1.00 35.84 465 THR A C 1
ATOM 3644 O O . THR A 1 465 ? 14.048 14.668 -6.990 1.00 35.84 465 THR A O 1
ATOM 3647 N N . LYS A 1 466 ? 14.673 16.576 -7.963 1.00 36.16 466 LYS A N 1
ATOM 3648 C CA . LYS A 1 466 ? 13.824 17.477 -7.157 1.00 36.16 466 LYS A CA 1
ATOM 3649 C C . LYS A 1 466 ? 12.320 17.328 -7.480 1.00 36.16 466 LYS A C 1
ATOM 3651 O O . LYS A 1 466 ? 11.549 18.217 -7.143 1.00 36.16 466 LYS A O 1
ATOM 3656 N N . VAL A 1 467 ? 11.900 16.254 -8.147 1.00 42.84 467 VAL A N 1
ATOM 3657 C CA . VAL A 1 467 ? 10.618 16.180 -8.850 1.00 42.84 467 VAL A CA 1
ATOM 3658 C C . VAL A 1 467 ? 9.675 15.234 -8.102 1.00 42.84 467 VAL A C 1
ATOM 3660 O O . VAL A 1 467 ? 9.802 14.022 -8.182 1.00 42.84 467 VAL A O 1
ATOM 3663 N N . ASN A 1 468 ? 8.769 15.860 -7.349 1.00 48.16 468 ASN A N 1
ATOM 3664 C CA . ASN A 1 468 ? 7.453 15.419 -6.873 1.00 48.16 468 ASN A CA 1
ATOM 3665 C C . ASN A 1 468 ? 7.343 14.121 -6.027 1.00 48.16 468 ASN A C 1
ATOM 3667 O O . ASN A 1 468 ? 7.610 13.022 -6.509 1.00 48.16 468 ASN A O 1
ATOM 3671 N N . PRO A 1 469 ? 6.887 14.203 -4.753 1.00 52.78 469 PRO A N 1
ATOM 3672 C CA . PRO A 1 469 ? 6.539 13.011 -3.983 1.00 52.78 469 PRO A CA 1
ATOM 3673 C C . PRO A 1 469 ? 5.313 12.318 -4.593 1.00 52.78 469 PRO A C 1
ATOM 3675 O O . PRO A 1 469 ? 4.336 12.966 -4.962 1.00 52.78 469 PRO A O 1
ATOM 3678 N N . VAL A 1 470 ? 5.350 10.987 -4.656 1.00 62.97 470 VAL A N 1
ATOM 3679 C CA . VAL A 1 470 ? 4.203 10.172 -5.078 1.00 62.97 470 VAL A CA 1
ATOM 3680 C C . VAL A 1 470 ? 3.269 9.996 -3.884 1.00 62.97 470 VAL A C 1
ATOM 3682 O O . VAL A 1 470 ? 3.720 9.668 -2.782 1.00 62.97 470 VAL A O 1
ATOM 3685 N N . TYR A 1 471 ? 1.967 10.188 -4.100 1.00 73.44 471 TYR A N 1
ATOM 3686 C CA . TYR A 1 471 ? 0.958 10.075 -3.049 1.00 73.44 471 TYR A CA 1
ATOM 3687 C C . TYR A 1 471 ? 0.200 8.754 -3.136 1.00 73.44 471 TYR A C 1
ATOM 3689 O O . TYR A 1 471 ? -0.362 8.396 -4.166 1.00 73.44 471 TYR A O 1
ATOM 3697 N N . SER A 1 472 ? 0.123 8.051 -2.013 1.00 84.44 472 SER A N 1
ATOM 3698 C CA . SER A 1 472 ? -0.882 7.010 -1.786 1.00 84.44 472 SER A CA 1
ATOM 3699 C C . SER A 1 472 ? -1.972 7.563 -0.885 1.00 84.44 472 SER A C 1
ATOM 3701 O O . SER A 1 472 ? -1.654 8.241 0.087 1.00 84.44 472 SER A O 1
ATOM 3703 N N . VAL A 1 473 ? -3.237 7.273 -1.175 1.00 88.62 473 VAL A N 1
ATOM 3704 C CA . VAL A 1 473 ? -4.369 7.781 -0.391 1.00 88.62 473 VAL A CA 1
ATOM 3705 C C . VAL A 1 473 ? -5.112 6.613 0.233 1.00 88.62 473 VAL A C 1
ATOM 3707 O O . VAL A 1 473 ? -5.488 5.674 -0.464 1.00 88.62 473 VAL A O 1
ATOM 3710 N N . PHE A 1 474 ? -5.347 6.687 1.538 1.00 94.44 474 PHE A N 1
ATOM 3711 C CA . PHE A 1 474 ? -6.094 5.681 2.284 1.00 94.44 474 PHE A CA 1
ATOM 3712 C C . PHE A 1 474 ? -7.303 6.335 2.949 1.00 94.44 474 PHE A C 1
ATOM 3714 O O . PHE A 1 474 ? -7.143 7.277 3.727 1.00 94.44 474 PHE A O 1
ATOM 3721 N N . ILE A 1 475 ? -8.504 5.837 2.656 1.00 96.12 475 ILE A N 1
ATOM 3722 C CA . ILE A 1 475 ? -9.762 6.276 3.277 1.00 96.12 475 ILE A CA 1
ATOM 3723 C C . ILE A 1 475 ? -10.457 5.104 3.971 1.00 96.12 475 ILE A C 1
ATOM 3725 O O . ILE A 1 475 ? -9.998 3.961 3.931 1.00 96.12 475 ILE A O 1
ATOM 3729 N N . ALA A 1 476 ? -11.565 5.377 4.654 1.00 97.00 476 ALA A N 1
ATOM 3730 C CA . ALA A 1 476 ? -12.345 4.334 5.297 1.00 97.00 476 ALA A CA 1
ATOM 3731 C C . ALA A 1 476 ? -13.054 3.493 4.226 1.00 97.00 476 ALA A C 1
ATOM 3733 O O . ALA A 1 476 ? -13.939 3.987 3.528 1.00 97.00 476 ALA A O 1
ATOM 3734 N N . HIS A 1 477 ? -12.671 2.225 4.099 1.00 96.50 477 HIS A N 1
ATOM 3735 C CA . HIS A 1 477 ? -13.300 1.307 3.151 1.00 96.50 477 HIS A CA 1
ATOM 3736 C C . HIS A 1 477 ? -14.757 1.025 3.551 1.00 96.50 477 HIS A C 1
ATOM 3738 O O . HIS A 1 477 ? -15.094 1.001 4.736 1.00 96.50 477 HIS A O 1
ATOM 3744 N N . LEU A 1 478 ? -15.630 0.794 2.570 1.00 94.19 478 LEU A N 1
ATOM 3745 C CA . LEU A 1 478 ? -17.040 0.493 2.818 1.00 94.19 478 LEU A CA 1
ATOM 3746 C C . LEU A 1 478 ? -17.224 -0.741 3.722 1.00 94.19 478 LEU A C 1
ATOM 3748 O O . LEU A 1 478 ? -18.013 -0.731 4.664 1.00 94.19 478 LEU A O 1
ATOM 3752 N N . ASP A 1 479 ? -16.471 -1.796 3.427 1.00 95.06 479 ASP A N 1
ATOM 3753 C CA . ASP A 1 479 ? -16.280 -2.971 4.281 1.00 95.06 479 ASP A CA 1
ATOM 3754 C C . ASP A 1 479 ? -15.184 -2.719 5.347 1.00 95.06 479 ASP A C 1
ATOM 3756 O O . ASP A 1 479 ? -14.023 -2.517 4.967 1.00 95.06 479 ASP A O 1
ATOM 3760 N N . PRO A 1 480 ? -15.509 -2.756 6.656 1.00 96.44 480 PRO A N 1
ATOM 3761 C CA . PRO A 1 480 ? -14.542 -2.537 7.733 1.00 96.44 480 PRO A CA 1
ATOM 3762 C C . PRO A 1 480 ? -13.427 -3.596 7.793 1.00 96.44 480 PRO A C 1
ATOM 3764 O O . PRO A 1 480 ? -12.332 -3.285 8.258 1.00 96.44 480 PRO A O 1
ATOM 3767 N N . VAL A 1 48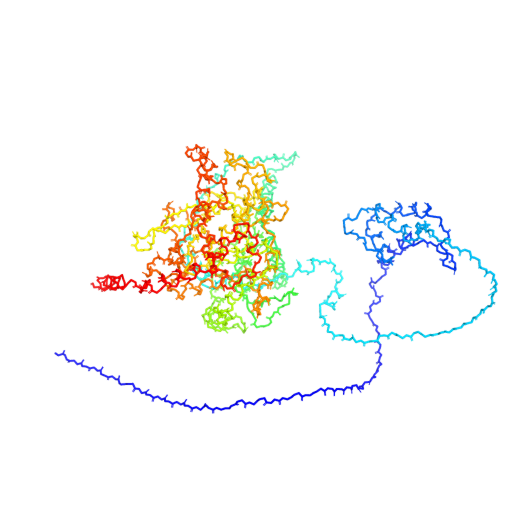1 ? -13.641 -4.816 7.286 1.00 96.38 481 VAL A N 1
ATOM 3768 C CA . VAL A 1 481 ? -12.617 -5.883 7.258 1.00 96.38 481 VAL A CA 1
ATOM 3769 C C . VAL A 1 481 ? -11.528 -5.593 6.218 1.00 96.38 481 VAL A C 1
ATOM 3771 O O . VAL A 1 481 ? -10.391 -6.044 6.355 1.00 96.38 481 VAL A O 1
ATOM 3774 N N . LYS A 1 482 ? -11.847 -4.801 5.188 1.00 95.38 482 LYS A N 1
ATOM 3775 C CA . LYS A 1 482 ? -10.922 -4.390 4.116 1.00 95.38 482 LYS A CA 1
ATOM 3776 C C . LYS A 1 482 ? -10.326 -2.996 4.351 1.00 95.38 482 LYS A C 1
ATOM 3778 O O . LYS A 1 482 ? -9.598 -2.486 3.504 1.00 95.38 482 LYS A O 1
ATOM 3783 N N . CYS A 1 483 ? -10.637 -2.365 5.483 1.00 97.56 483 CYS A N 1
ATOM 3784 C CA . CYS A 1 483 ? -10.322 -0.966 5.735 1.00 97.56 483 CYS A CA 1
ATOM 3785 C C . CYS A 1 483 ? -8.822 -0.727 5.984 1.00 97.56 483 CYS A C 1
ATOM 3787 O O . CYS A 1 483 ? -8.296 -1.176 7.009 1.00 97.56 483 CYS A O 1
ATOM 3789 N N . PRO A 1 484 ? -8.123 0.042 5.121 1.00 96.81 484 PRO A N 1
ATOM 3790 C CA . PRO A 1 484 ? -6.703 0.322 5.316 1.00 96.81 484 PRO A CA 1
ATOM 3791 C C . PRO A 1 484 ? -6.456 1.185 6.559 1.00 96.81 484 PRO A C 1
ATOM 3793 O O . PRO A 1 484 ? -5.445 1.000 7.229 1.00 96.81 484 PRO A O 1
ATOM 3796 N N . LEU A 1 485 ? -7.386 2.077 6.928 1.00 97.88 485 LEU A N 1
ATOM 3797 C CA . LEU A 1 485 ? -7.278 2.872 8.159 1.00 97.88 485 LEU A CA 1
ATOM 3798 C C . LEU A 1 485 ? -7.333 1.991 9.414 1.00 97.88 485 LEU A C 1
ATOM 3800 O O . LEU A 1 485 ? -6.549 2.198 10.337 1.00 97.88 485 LEU A O 1
ATOM 3804 N N . GLY A 1 486 ? -8.185 0.960 9.420 1.00 97.69 486 GLY A N 1
ATOM 3805 C CA . GLY A 1 486 ? -8.204 -0.052 10.480 1.00 97.69 486 GLY A CA 1
ATOM 3806 C C . GLY A 1 486 ? -6.885 -0.821 10.558 1.00 97.69 486 GLY A C 1
ATOM 3807 O O . GLY A 1 486 ? -6.310 -0.968 11.635 1.00 97.69 486 GLY A O 1
ATOM 3808 N N . ALA A 1 487 ? -6.344 -1.227 9.407 1.00 97.75 487 ALA A N 1
ATOM 3809 C CA . ALA A 1 487 ? -5.060 -1.916 9.348 1.00 97.75 487 ALA A CA 1
ATOM 3810 C C . ALA A 1 487 ? -3.888 -1.044 9.837 1.00 97.75 487 ALA A C 1
ATOM 3812 O O . ALA A 1 487 ? -3.024 -1.529 10.574 1.00 97.75 487 ALA A O 1
ATOM 3813 N N . PHE A 1 488 ? -3.876 0.249 9.494 1.00 97.75 488 PHE A N 1
ATOM 3814 C CA . PHE A 1 488 ? -2.931 1.208 10.066 1.00 97.75 488 PHE A CA 1
ATOM 3815 C C . PHE A 1 488 ? -3.129 1.356 11.572 1.00 97.75 488 PHE A C 1
ATOM 3817 O O . PHE A 1 488 ? -2.137 1.382 12.294 1.00 97.75 488 PHE A O 1
ATOM 3824 N N . ALA A 1 489 ? -4.364 1.414 12.068 1.00 98.00 489 ALA A N 1
ATOM 3825 C CA . ALA A 1 489 ? -4.630 1.520 13.498 1.00 98.00 489 ALA A CA 1
ATOM 3826 C C . ALA A 1 489 ? -4.077 0.305 14.270 1.00 98.00 489 ALA A C 1
ATOM 3828 O O . ALA A 1 489 ? -3.361 0.482 15.257 1.00 98.00 489 ALA A O 1
ATOM 3829 N N . PHE A 1 490 ? -4.296 -0.923 13.777 1.00 98.25 490 PHE A N 1
ATOM 3830 C CA . PHE A 1 490 ? -3.698 -2.133 14.365 1.00 98.25 490 PHE A CA 1
ATOM 3831 C C . PHE A 1 490 ? -2.172 -2.078 14.371 1.00 98.25 490 PHE A C 1
ATOM 3833 O O . PHE A 1 490 ? -1.535 -2.462 15.353 1.00 98.25 490 PHE A O 1
ATOM 3840 N N . TYR A 1 491 ? -1.584 -1.608 13.270 1.00 97.31 491 TYR A N 1
ATOM 3841 C CA . TYR A 1 491 ? -0.141 -1.485 13.146 1.00 97.31 491 TYR A CA 1
ATOM 3842 C C . TYR A 1 491 ? 0.440 -0.470 14.135 1.00 97.31 491 TYR A C 1
ATOM 3844 O O . TYR A 1 491 ? 1.414 -0.793 14.808 1.00 97.31 491 TYR A O 1
ATOM 3852 N N . HIS A 1 492 ? -0.161 0.714 14.280 1.00 97.25 492 HIS A N 1
ATOM 3853 C CA . HIS A 1 492 ? 0.323 1.732 15.218 1.00 97.25 492 HIS A CA 1
ATOM 3854 C C . HIS A 1 492 ? 0.163 1.290 16.677 1.00 97.25 492 HIS A C 1
ATOM 3856 O O . HIS A 1 492 ? 1.092 1.479 17.458 1.00 97.25 492 HIS A O 1
ATOM 3862 N N . HIS A 1 493 ? -0.937 0.612 17.023 1.00 97.50 493 HIS A N 1
ATOM 3863 C CA . HIS A 1 493 ? -1.115 -0.005 18.344 1.00 97.50 493 HIS A CA 1
ATOM 3864 C C . HIS A 1 493 ? -0.042 -1.066 18.623 1.00 97.50 493 HIS A C 1
ATOM 3866 O O . HIS A 1 493 ? 0.603 -1.075 19.667 1.00 97.50 493 HIS A O 1
ATOM 3872 N N . PHE A 1 494 ? 0.232 -1.945 17.655 1.00 96.69 494 PHE A N 1
ATOM 3873 C CA . PHE A 1 494 ? 1.323 -2.916 17.769 1.00 96.69 494 PHE A CA 1
ATOM 3874 C C . PHE A 1 494 ? 2.698 -2.237 17.911 1.00 96.69 494 PHE A C 1
ATOM 3876 O O . PHE A 1 494 ? 3.544 -2.677 18.690 1.00 96.69 494 PHE A O 1
ATOM 3883 N N . LEU A 1 495 ? 2.932 -1.161 17.168 1.00 95.31 495 LEU A N 1
ATOM 3884 C CA . LEU A 1 495 ? 4.212 -0.467 17.129 1.00 95.31 495 LEU A CA 1
ATOM 3885 C C . LEU A 1 495 ? 4.511 0.309 18.419 1.00 95.31 495 LEU A C 1
ATOM 3887 O O . LEU A 1 495 ? 5.636 0.264 18.914 1.00 95.31 495 LEU A O 1
ATOM 3891 N N . HIS A 1 496 ? 3.527 1.019 18.961 1.00 95.62 496 HIS A N 1
ATOM 3892 C CA . HIS A 1 496 ? 3.733 1.894 20.115 1.00 95.62 496 HIS A CA 1
ATOM 3893 C C . HIS A 1 496 ? 3.442 1.206 21.445 1.00 95.62 496 HIS A C 1
ATOM 3895 O O . HIS A 1 496 ? 4.190 1.425 22.388 1.00 95.62 496 HIS A O 1
ATOM 3901 N N . ASP A 1 497 ? 2.439 0.328 21.519 1.00 95.50 497 ASP A N 1
ATOM 3902 C CA . ASP A 1 497 ? 2.017 -0.261 22.800 1.00 95.50 497 ASP A CA 1
ATOM 3903 C C . ASP A 1 497 ? 2.581 -1.664 23.049 1.00 95.50 497 ASP A C 1
ATOM 3905 O O . ASP A 1 497 ? 2.648 -2.111 24.191 1.00 95.50 497 ASP A O 1
ATOM 3909 N N . VAL A 1 498 ? 2.988 -2.384 21.995 1.00 94.50 498 VAL A N 1
ATOM 3910 C CA . VAL A 1 498 ? 3.580 -3.730 22.131 1.00 94.50 498 VAL A CA 1
ATOM 3911 C C . VAL A 1 498 ? 5.089 -3.700 21.928 1.00 94.50 498 VAL A C 1
ATOM 3913 O O . VAL A 1 498 ? 5.826 -4.308 22.700 1.00 94.50 498 VAL A O 1
ATOM 3916 N N . ILE A 1 499 ? 5.556 -3.035 20.870 1.00 92.69 499 ILE A N 1
ATOM 3917 C CA . ILE A 1 499 ? 6.992 -2.899 20.609 1.00 92.69 499 ILE A CA 1
ATOM 3918 C C . ILE A 1 499 ? 7.615 -1.792 21.467 1.00 92.69 499 ILE A C 1
ATOM 3920 O O . ILE A 1 499 ? 8.788 -1.914 21.815 1.00 92.69 499 ILE A O 1
ATOM 3924 N N . ASP A 1 500 ? 6.854 -0.736 21.769 1.00 93.38 500 ASP A N 1
ATOM 3925 C CA . ASP A 1 500 ? 7.355 0.507 22.360 1.00 93.38 500 ASP A CA 1
ATOM 3926 C C . ASP A 1 500 ? 8.585 1.034 21.609 1.00 93.38 500 ASP A C 1
ATOM 3928 O O . ASP A 1 500 ? 9.721 1.043 22.094 1.00 93.38 500 ASP A O 1
ATOM 3932 N N . ILE A 1 501 ? 8.363 1.462 20.361 1.00 93.31 501 ILE A N 1
ATOM 3933 C CA . ILE A 1 501 ? 9.452 2.003 19.540 1.00 93.31 501 ILE A CA 1
ATOM 3934 C C . ILE A 1 501 ? 10.114 3.232 20.153 1.00 93.31 501 ILE A C 1
ATOM 3936 O O . ILE A 1 501 ? 11.270 3.498 19.830 1.00 93.31 501 ILE A O 1
ATOM 3940 N N . THR A 1 502 ? 9.408 3.973 21.011 1.00 92.06 502 THR A N 1
ATOM 3941 C CA . THR A 1 502 ? 9.969 5.167 21.642 1.00 92.06 502 THR A CA 1
ATOM 3942 C C . THR A 1 502 ? 11.125 4.761 22.541 1.00 92.06 502 THR A C 1
ATOM 3944 O O . THR A 1 502 ? 12.231 5.270 22.363 1.00 92.06 502 THR A O 1
ATOM 3947 N N . SER A 1 503 ? 10.916 3.767 23.404 1.00 91.81 503 SER A N 1
ATOM 3948 C CA . SER A 1 503 ? 11.980 3.223 24.249 1.00 91.81 503 SER A CA 1
ATOM 3949 C C . SER A 1 503 ? 12.995 2.402 23.450 1.00 91.81 503 SER A C 1
ATOM 3951 O O . SER A 1 503 ? 14.199 2.523 23.663 1.00 91.81 503 SER A O 1
ATOM 3953 N N . ALA A 1 504 ? 12.542 1.584 22.494 1.00 89.31 504 ALA A N 1
ATOM 3954 C CA . ALA A 1 504 ? 13.419 0.672 21.755 1.00 89.31 504 ALA A CA 1
ATOM 3955 C C . ALA A 1 504 ? 14.446 1.385 20.853 1.00 89.31 504 ALA A C 1
ATOM 3957 O O . ALA A 1 504 ? 15.485 0.805 20.530 1.00 89.31 504 ALA A O 1
ATOM 3958 N N . LEU A 1 505 ? 14.146 2.609 20.412 1.00 89.31 505 LEU A N 1
ATOM 3959 C CA . LEU A 1 505 ? 15.002 3.416 19.538 1.00 89.31 505 LEU A CA 1
ATOM 3960 C C . LEU A 1 505 ? 15.493 4.716 20.187 1.00 89.31 505 LEU A C 1
ATOM 3962 O O . LEU A 1 505 ? 16.168 5.486 19.503 1.00 89.31 505 LEU A O 1
ATOM 3966 N N . ASP A 1 506 ? 15.158 4.959 21.458 1.00 92.12 506 ASP A N 1
ATOM 3967 C CA . ASP A 1 506 ? 15.423 6.223 22.158 1.00 92.12 506 ASP A CA 1
ATOM 3968 C C . ASP A 1 506 ? 14.913 7.438 21.351 1.00 92.12 506 ASP A C 1
ATOM 3970 O O . ASP A 1 506 ? 15.635 8.384 21.016 1.00 92.12 506 ASP A O 1
ATOM 3974 N N . ILE A 1 507 ? 13.645 7.366 20.925 1.00 93.56 507 ILE A N 1
ATOM 3975 C CA . ILE A 1 507 ? 13.041 8.405 20.088 1.00 93.56 507 ILE A CA 1
ATOM 3976 C C . ILE A 1 507 ? 12.744 9.635 20.934 1.00 93.56 507 ILE A C 1
ATOM 3978 O O . ILE A 1 507 ? 11.839 9.653 21.764 1.00 93.56 507 ILE A O 1
ATOM 3982 N N . ASN A 1 508 ? 13.418 10.728 20.596 1.00 93.12 508 ASN A N 1
ATOM 3983 C CA . ASN A 1 508 ? 12.982 12.057 20.987 1.00 93.12 508 ASN A CA 1
ATOM 3984 C C . ASN A 1 508 ? 12.076 12.656 19.901 1.00 93.12 508 ASN A C 1
ATOM 3986 O O . ASN A 1 508 ? 12.561 13.072 18.845 1.00 93.12 508 ASN A O 1
ATOM 3990 N N . TRP A 1 509 ? 10.773 12.741 20.176 1.00 93.00 509 TRP A N 1
ATOM 3991 C CA . TRP A 1 509 ? 9.762 13.289 19.261 1.00 93.00 509 TRP A CA 1
ATOM 3992 C C . TRP A 1 509 ? 9.918 14.790 18.976 1.00 93.00 509 TRP A C 1
ATOM 3994 O O . TRP A 1 509 ? 9.433 15.272 17.954 1.00 93.00 509 TRP A O 1
ATOM 4004 N N . SER A 1 510 ? 10.677 15.517 19.804 1.00 91.38 510 SER A N 1
ATOM 4005 C CA . SER A 1 510 ? 11.085 16.902 19.523 1.00 91.38 510 SER A CA 1
ATOM 4006 C C . SER A 1 510 ? 12.261 17.002 18.541 1.00 91.38 510 SER A C 1
ATOM 4008 O O . SER A 1 510 ? 12.659 18.102 18.164 1.00 91.38 510 SER A O 1
ATOM 4010 N N . ILE A 1 511 ? 12.843 15.877 18.108 1.00 89.38 511 ILE A N 1
ATOM 4011 C CA . ILE A 1 511 ? 13.972 15.834 17.174 1.00 89.38 511 ILE A CA 1
ATOM 4012 C C . ILE A 1 511 ? 13.610 14.935 15.992 1.00 89.38 511 ILE A C 1
ATOM 4014 O O . ILE A 1 511 ? 13.774 13.724 16.031 1.00 89.38 511 ILE A O 1
ATOM 4018 N N . ASN A 1 512 ? 13.209 15.534 14.872 1.00 85.81 512 ASN A N 1
ATOM 4019 C CA . ASN A 1 512 ? 12.805 14.826 13.648 1.00 85.81 512 ASN A CA 1
ATOM 4020 C C . ASN A 1 512 ? 13.719 13.662 13.209 1.00 85.81 512 ASN A C 1
ATOM 4022 O O . ASN A 1 512 ? 13.247 12.652 12.693 1.00 85.81 512 ASN A O 1
ATOM 4026 N N . LYS A 1 513 ? 15.039 13.798 13.375 1.00 87.62 513 LYS A N 1
ATOM 4027 C CA . LYS A 1 513 ? 16.014 12.799 12.913 1.00 87.62 513 LYS A CA 1
ATOM 4028 C C . LYS A 1 513 ? 15.874 11.444 13.623 1.00 87.62 513 LYS A C 1
ATOM 4030 O O . LYS A 1 513 ? 16.229 10.433 13.027 1.00 87.62 513 LYS A O 1
ATOM 4035 N N . THR A 1 514 ? 15.370 11.414 14.855 1.00 89.38 514 THR A N 1
ATOM 4036 C CA . THR A 1 514 ? 15.320 10.197 15.686 1.00 89.38 514 THR A CA 1
ATOM 4037 C C . THR A 1 514 ? 14.321 9.165 15.154 1.00 89.38 514 THR A C 1
ATOM 4039 O O . THR A 1 514 ? 14.582 7.967 15.226 1.00 89.38 514 THR A O 1
ATOM 4042 N N . TRP A 1 515 ? 13.223 9.615 14.534 1.00 90.19 515 TRP A N 1
ATOM 4043 C CA . TRP A 1 515 ? 12.113 8.746 14.128 1.00 90.19 515 TRP A CA 1
ATOM 4044 C C . TRP A 1 515 ? 11.842 8.709 12.617 1.00 90.19 515 TRP A C 1
ATOM 4046 O O . TRP A 1 515 ? 11.295 7.727 12.120 1.00 90.19 515 TRP A O 1
ATOM 4056 N N . ARG A 1 516 ? 12.271 9.721 11.844 1.00 88.62 516 ARG A N 1
ATOM 4057 C CA . ARG A 1 516 ? 11.998 9.811 10.390 1.00 88.62 516 ARG A CA 1
ATOM 4058 C C . ARG A 1 516 ? 12.482 8.618 9.567 1.00 88.62 516 ARG A C 1
ATOM 4060 O O . ARG A 1 516 ? 11.996 8.387 8.468 1.00 88.62 516 ARG A O 1
ATOM 4067 N N . GLN A 1 517 ? 13.455 7.875 10.076 1.00 86.38 517 GLN A N 1
ATOM 4068 C CA . GLN A 1 517 ? 14.014 6.697 9.415 1.00 86.38 517 GLN A CA 1
ATOM 4069 C C . GLN A 1 517 ? 13.150 5.435 9.543 1.00 86.38 517 GLN A C 1
ATOM 4071 O O . GLN A 1 517 ? 13.396 4.476 8.813 1.00 86.38 517 GLN A O 1
ATOM 4076 N N . VAL A 1 518 ? 12.168 5.415 10.450 1.00 90.25 518 VAL A N 1
ATOM 4077 C CA . VAL A 1 518 ? 11.361 4.225 10.743 1.00 90.25 518 VAL A CA 1
ATOM 4078 C C . VAL A 1 518 ? 10.413 3.908 9.582 1.00 90.25 518 VAL A C 1
ATOM 4080 O O . VAL A 1 518 ? 9.713 4.788 9.078 1.00 90.25 518 VAL A O 1
ATOM 4083 N N . ARG A 1 519 ? 10.390 2.642 9.151 1.00 90.56 519 ARG A N 1
ATOM 4084 C CA . ARG A 1 519 ? 9.543 2.137 8.055 1.00 90.56 519 ARG A CA 1
ATOM 4085 C C . ARG A 1 519 ? 8.175 1.682 8.567 1.00 90.56 519 ARG A C 1
ATOM 4087 O O . ARG A 1 519 ? 8.090 1.122 9.656 1.00 90.56 519 ARG A O 1
ATOM 4094 N N . VAL A 1 520 ? 7.135 1.851 7.747 1.00 90.25 520 VAL A N 1
ATOM 4095 C CA . VAL A 1 520 ? 5.779 1.314 7.989 1.00 90.25 520 VAL A CA 1
ATOM 4096 C C . VAL A 1 520 ? 5.782 -0.215 7.965 1.00 90.25 520 VAL A C 1
ATOM 4098 O O . VAL A 1 520 ? 5.153 -0.864 8.784 1.00 90.25 520 VAL A O 1
ATOM 4101 N N . LEU A 1 521 ? 6.528 -0.828 7.048 1.00 89.12 521 LEU A N 1
ATOM 4102 C CA . LEU A 1 521 ? 6.782 -2.267 7.073 1.00 89.12 521 LEU A CA 1
ATOM 4103 C C . LEU A 1 521 ? 8.265 -2.490 7.335 1.00 89.12 521 LEU A C 1
ATOM 4105 O O . LEU A 1 521 ? 9.078 -2.451 6.413 1.00 89.12 521 LEU A O 1
ATOM 4109 N N . HIS A 1 522 ? 8.622 -2.731 8.596 1.00 87.31 522 HIS A N 1
ATOM 4110 C CA . HIS A 1 522 ? 10.015 -2.844 9.024 1.00 87.31 522 HIS A CA 1
ATOM 4111 C C . HIS A 1 522 ? 10.464 -4.282 9.322 1.00 87.31 522 HIS A C 1
ATOM 4113 O O . HIS A 1 522 ? 9.695 -5.137 9.779 1.00 87.31 522 HIS A O 1
ATOM 4119 N N . GLY A 1 523 ? 11.755 -4.547 9.111 1.00 83.12 523 GLY A N 1
ATOM 4120 C CA . GLY A 1 523 ? 12.402 -5.825 9.400 1.00 83.12 523 GLY A CA 1
ATOM 4121 C C . GLY A 1 523 ? 12.464 -6.170 10.894 1.00 83.12 523 GLY A C 1
ATOM 4122 O O . GLY A 1 523 ? 12.233 -5.343 11.778 1.00 83.12 523 GLY A O 1
ATOM 4123 N N . LYS A 1 524 ? 12.761 -7.438 11.220 1.00 81.38 524 LYS A N 1
ATOM 4124 C CA . LYS A 1 524 ? 12.795 -7.909 12.622 1.00 81.38 524 LYS A CA 1
ATOM 4125 C C . LYS A 1 524 ? 13.945 -7.352 13.446 1.00 81.38 524 LYS A C 1
ATOM 4127 O O . LYS A 1 524 ? 13.776 -7.162 14.640 1.00 81.38 524 LYS A O 1
ATOM 4132 N N . LYS A 1 525 ? 15.083 -7.105 12.804 1.00 82.81 525 LYS A N 1
ATOM 4133 C CA . LYS A 1 525 ? 16.320 -6.678 13.466 1.00 82.81 525 LYS A CA 1
ATOM 4134 C C . LYS A 1 525 ? 16.537 -5.164 13.441 1.00 82.81 525 LYS A C 1
ATOM 4136 O O . LYS A 1 525 ? 17.390 -4.676 14.162 1.00 82.81 525 LYS A O 1
ATOM 4141 N N . SER A 1 526 ? 15.824 -4.445 12.576 1.00 86.38 526 SER A N 1
ATOM 4142 C CA . SER A 1 526 ? 16.006 -3.010 12.364 1.00 86.38 526 SER A CA 1
ATOM 4143 C C . SER A 1 526 ? 14.700 -2.385 11.893 1.00 86.38 526 SER A C 1
ATOM 4145 O O . SER A 1 526 ? 14.070 -2.887 10.961 1.00 86.38 526 SER A O 1
ATOM 4147 N N . TYR A 1 527 ? 14.336 -1.272 12.525 1.00 88.38 527 TYR A N 1
ATOM 4148 C CA . TYR A 1 527 ? 13.135 -0.493 12.227 1.00 88.38 527 TYR A CA 1
ATOM 4149 C C . TYR A 1 527 ? 13.305 0.439 11.017 1.00 88.38 527 TYR A C 1
ATOM 4151 O O . TYR A 1 527 ? 12.325 0.839 10.395 1.00 88.38 527 TYR A O 1
ATOM 4159 N N . ALA A 1 528 ? 14.552 0.755 10.651 1.00 86.31 528 ALA A N 1
ATOM 4160 C CA . ALA A 1 528 ? 14.871 1.570 9.478 1.00 86.31 528 ALA A CA 1
ATOM 4161 C C . ALA A 1 528 ? 14.985 0.745 8.184 1.00 86.31 528 ALA A C 1
ATOM 4163 O O . ALA A 1 528 ? 14.919 1.282 7.071 1.00 86.31 528 ALA A O 1
ATOM 4164 N N . THR A 1 529 ? 15.167 -0.570 8.324 1.00 86.19 529 THR A N 1
ATOM 4165 C CA . THR A 1 529 ? 15.276 -1.499 7.201 1.00 86.19 529 THR A CA 1
ATOM 4166 C C . THR A 1 529 ? 13.882 -1.966 6.776 1.00 86.19 529 THR A C 1
ATOM 4168 O O . THR A 1 529 ? 13.139 -2.465 7.627 1.00 86.19 529 THR A O 1
ATOM 4171 N N . PRO A 1 530 ? 13.530 -1.858 5.482 1.00 86.19 530 PRO A N 1
ATOM 4172 C CA . PRO A 1 530 ? 12.279 -2.389 4.955 1.00 86.19 530 PRO A CA 1
ATOM 4173 C C . PRO A 1 530 ? 12.093 -3.875 5.271 1.00 86.19 530 PRO A C 1
ATOM 4175 O O . PRO A 1 530 ? 13.059 -4.632 5.409 1.00 86.19 530 PRO A O 1
ATOM 4178 N N . TYR A 1 531 ? 10.840 -4.311 5.353 1.00 87.31 531 TYR A N 1
ATOM 4179 C CA . TYR A 1 531 ? 10.501 -5.721 5.491 1.00 87.31 531 TYR A CA 1
ATOM 4180 C C . TYR A 1 531 ? 11.101 -6.523 4.326 1.00 87.31 531 TYR A C 1
ATOM 4182 O O . TYR A 1 531 ? 11.171 -6.052 3.188 1.00 87.31 531 TYR A O 1
ATOM 4190 N N . HIS A 1 532 ? 11.582 -7.733 4.598 1.00 87.06 532 HIS A N 1
ATOM 4191 C CA . HIS A 1 532 ? 12.270 -8.513 3.575 1.00 87.06 532 HIS A CA 1
ATOM 4192 C C . HIS A 1 532 ? 11.280 -9.010 2.514 1.00 87.06 532 HIS A C 1
ATOM 4194 O O . HIS A 1 532 ? 10.214 -9.526 2.850 1.00 87.06 532 HIS A O 1
ATOM 4200 N N . GLU A 1 533 ? 11.648 -8.894 1.240 1.00 83.81 533 GLU A N 1
ATOM 4201 C CA . GLU A 1 533 ? 10.775 -9.212 0.104 1.00 83.81 533 GLU A CA 1
ATOM 4202 C C . GLU A 1 533 ? 10.321 -10.668 0.114 1.00 83.81 533 GLU A C 1
ATOM 4204 O O . GLU A 1 533 ? 9.126 -10.940 0.131 1.00 83.81 533 GLU A O 1
ATOM 4209 N N . GLN A 1 534 ? 11.268 -11.600 0.254 1.00 85.12 534 GLN A N 1
ATOM 4210 C CA . GLN A 1 534 ? 10.953 -13.025 0.357 1.00 85.12 534 GLN A CA 1
ATOM 4211 C C . GLN A 1 534 ? 10.047 -13.337 1.554 1.00 85.12 534 GLN A C 1
ATOM 4213 O O . GLN A 1 534 ? 9.220 -14.240 1.493 1.00 85.12 534 GLN A O 1
ATOM 4218 N N . SER A 1 535 ? 10.189 -12.603 2.663 1.00 87.88 535 SER A N 1
ATOM 4219 C CA . SER A 1 535 ? 9.336 -12.825 3.830 1.00 87.88 535 SER A CA 1
ATOM 4220 C C . SER A 1 535 ? 7.911 -12.372 3.542 1.00 87.88 535 SER A C 1
ATOM 4222 O O . SER A 1 535 ? 6.979 -13.080 3.910 1.00 87.88 535 SER A O 1
ATOM 4224 N N . LEU A 1 536 ? 7.741 -11.241 2.849 1.00 87.44 536 LEU A N 1
ATOM 4225 C CA . LEU A 1 536 ? 6.427 -10.779 2.414 1.00 87.44 536 LEU A CA 1
ATOM 4226 C C . LEU A 1 536 ? 5.814 -11.762 1.413 1.00 87.44 536 LEU A C 1
ATOM 4228 O O . LEU A 1 536 ? 4.690 -12.206 1.610 1.00 87.44 536 LEU A O 1
ATOM 4232 N N . TYR A 1 537 ? 6.579 -12.181 0.407 1.00 86.75 537 TYR A N 1
ATOM 4233 C CA . TYR A 1 537 ? 6.162 -13.193 -0.561 1.00 86.75 537 TYR A CA 1
ATOM 4234 C C . TYR A 1 537 ? 5.683 -14.480 0.122 1.00 86.75 537 TYR A C 1
ATOM 4236 O O . TYR A 1 537 ? 4.612 -14.995 -0.192 1.00 86.75 537 TYR A O 1
ATOM 4244 N N . ASN A 1 538 ? 6.428 -14.972 1.115 1.00 89.69 538 ASN A N 1
ATOM 4245 C CA . ASN A 1 538 ? 6.054 -16.164 1.874 1.00 89.69 538 ASN A CA 1
ATOM 4246 C C . ASN A 1 538 ? 4.758 -15.973 2.681 1.00 89.69 538 ASN A C 1
ATOM 4248 O O . ASN A 1 538 ? 4.017 -16.939 2.854 1.00 89.69 538 ASN A O 1
ATOM 4252 N N . LEU A 1 539 ? 4.459 -14.760 3.167 1.00 91.12 539 LEU A N 1
ATOM 4253 C CA . LEU A 1 539 ? 3.168 -14.469 3.805 1.00 91.12 539 LEU A CA 1
ATOM 4254 C C . LEU A 1 539 ? 2.019 -14.588 2.800 1.00 91.12 539 LEU A C 1
ATOM 4256 O O . LEU A 1 539 ? 1.025 -15.239 3.108 1.00 91.12 539 LEU A O 1
ATOM 4260 N N . TYR A 1 540 ? 2.187 -14.041 1.593 1.00 91.25 540 TYR A N 1
ATOM 4261 C CA . TYR A 1 540 ? 1.212 -14.192 0.510 1.00 91.25 540 TYR A CA 1
ATOM 4262 C C . TYR A 1 540 ? 1.012 -15.662 0.132 1.00 91.25 540 TYR A C 1
ATOM 4264 O O . TYR A 1 540 ? -0.123 -16.113 0.046 1.00 91.25 540 TYR A O 1
ATOM 4272 N N . VAL A 1 541 ? 2.092 -16.443 -0.007 1.00 89.62 541 VAL A N 1
ATOM 4273 C CA . VAL A 1 541 ? 2.000 -17.889 -0.296 1.00 89.62 541 VAL A CA 1
ATOM 4274 C C . VAL A 1 541 ? 1.167 -18.618 0.755 1.00 89.62 541 VAL A C 1
ATOM 4276 O O . VAL A 1 541 ? 0.322 -19.437 0.407 1.00 89.62 541 VAL A O 1
ATOM 4279 N N . LYS A 1 542 ? 1.381 -18.318 2.039 1.00 92.00 542 LYS A N 1
ATOM 4280 C CA . LYS A 1 542 ? 0.614 -18.936 3.126 1.00 92.00 542 LYS A CA 1
ATOM 4281 C C . LYS A 1 542 ? -0.857 -18.530 3.097 1.00 92.00 542 LYS A C 1
ATOM 4283 O O . LYS A 1 542 ? -1.710 -19.395 3.253 1.00 92.00 542 LYS A O 1
ATOM 4288 N N . ALA A 1 543 ? -1.150 -17.248 2.882 1.00 93.00 543 ALA A N 1
ATOM 4289 C CA . ALA A 1 543 ? -2.524 -16.764 2.781 1.00 93.00 543 ALA A CA 1
ATOM 4290 C C . ALA A 1 543 ? -3.257 -17.383 1.578 1.00 93.00 543 ALA A C 1
ATOM 4292 O O . ALA A 1 543 ? -4.415 -17.770 1.688 1.00 93.00 543 ALA A O 1
ATOM 4293 N N . PHE A 1 544 ? -2.560 -17.548 0.455 1.00 90.94 544 PHE A N 1
ATOM 4294 C CA . PHE A 1 544 ? -3.096 -18.169 -0.757 1.00 90.94 544 PHE A CA 1
ATOM 4295 C C . PHE A 1 544 ? -3.346 -19.660 -0.545 1.00 90.94 544 PHE A C 1
ATOM 4297 O O . PHE A 1 544 ? -4.421 -20.153 -0.865 1.00 90.94 544 PHE A O 1
ATOM 4304 N N . SER A 1 545 ? -2.399 -20.360 0.085 1.00 90.50 545 SER A N 1
ATOM 4305 C CA . SER A 1 545 ? -2.572 -21.763 0.464 1.00 90.50 545 SER A CA 1
ATOM 4306 C C . SER A 1 545 ? -3.746 -21.965 1.421 1.00 90.50 545 SER A C 1
ATOM 4308 O O . SER A 1 545 ? -4.442 -22.964 1.294 1.00 90.50 545 SER A O 1
ATOM 4310 N N . PHE A 1 546 ? -3.972 -21.042 2.362 1.00 91.38 546 PHE A N 1
ATOM 4311 C CA . PHE A 1 546 ? -5.136 -21.082 3.250 1.00 91.38 546 PHE A CA 1
ATOM 4312 C C . PHE A 1 546 ? -6.449 -20.929 2.474 1.00 91.38 546 PHE A C 1
ATOM 4314 O O . PHE A 1 546 ? -7.427 -21.602 2.773 1.00 91.38 546 PHE A O 1
ATOM 4321 N N . ALA A 1 547 ? -6.457 -20.063 1.462 1.00 90.25 547 ALA A N 1
ATOM 4322 C CA . ALA A 1 547 ? -7.615 -19.810 0.617 1.00 90.25 547 ALA A CA 1
ATOM 4323 C C . ALA A 1 547 ? -7.813 -20.846 -0.505 1.00 90.25 547 ALA A C 1
ATOM 4325 O O . ALA A 1 547 ? -8.670 -20.633 -1.360 1.00 90.25 547 ALA A O 1
ATOM 4326 N N . GLU A 1 548 ? -6.998 -21.909 -0.540 1.00 88.75 548 GLU A N 1
ATOM 4327 C CA . GLU A 1 548 ? -6.938 -22.887 -1.640 1.00 88.75 548 GLU A CA 1
ATOM 4328 C C . GLU A 1 548 ? -6.784 -22.213 -3.017 1.00 88.75 548 GLU A C 1
ATOM 4330 O O . GLU A 1 548 ? -7.292 -22.665 -4.042 1.00 88.75 548 GLU A O 1
ATOM 4335 N N . PHE A 1 549 ? -6.062 -21.094 -3.034 1.00 83.62 549 PHE A N 1
ATOM 4336 C CA . PHE A 1 549 ? -5.903 -20.229 -4.188 1.00 83.62 549 PHE A CA 1
ATOM 4337 C C . PHE A 1 549 ? -4.492 -20.365 -4.766 1.00 83.62 549 PHE A C 1
ATOM 4339 O O . PHE A 1 549 ? -3.496 -20.212 -4.059 1.00 83.62 549 PHE A O 1
ATOM 4346 N N . THR A 1 550 ? -4.389 -20.632 -6.069 1.00 77.69 550 THR A N 1
ATOM 4347 C CA . THR A 1 550 ? -3.100 -20.749 -6.765 1.00 77.69 550 THR A CA 1
ATOM 4348 C C . THR A 1 550 ? -2.915 -19.563 -7.697 1.00 77.69 550 THR A C 1
ATOM 4350 O O . THR A 1 550 ? -3.732 -19.325 -8.578 1.00 77.69 550 THR A O 1
ATOM 4353 N N . SER A 1 551 ? -1.833 -18.811 -7.509 1.00 74.06 551 SER A N 1
ATOM 4354 C CA . SER A 1 551 ? -1.483 -17.693 -8.383 1.00 74.06 551 SER A CA 1
ATOM 4355 C C . SER A 1 551 ? 0.022 -17.458 -8.380 1.00 74.06 551 SER A C 1
ATOM 4357 O O . SER A 1 551 ? 0.690 -17.581 -7.347 1.00 74.06 551 SER A O 1
ATOM 4359 N N . HIS A 1 552 ? 0.550 -17.104 -9.550 1.00 69.50 552 HIS A N 1
ATOM 4360 C CA . HIS A 1 552 ? 1.947 -16.720 -9.736 1.00 69.50 552 HIS A CA 1
ATOM 4361 C C . HIS A 1 552 ? 2.206 -15.263 -9.323 1.00 69.50 552 HIS A C 1
ATOM 4363 O O . HIS A 1 552 ? 3.311 -14.951 -8.883 1.00 69.50 552 HIS A O 1
ATOM 4369 N N . LEU A 1 553 ? 1.172 -14.410 -9.347 1.00 62.72 553 LEU A N 1
ATOM 4370 C CA . LEU A 1 553 ? 1.279 -12.977 -9.062 1.00 62.72 553 LEU A CA 1
ATOM 4371 C C . LEU A 1 553 ? 1.446 -12.646 -7.574 1.00 62.72 553 LEU A C 1
ATOM 4373 O O . LEU A 1 553 ? 1.951 -11.578 -7.261 1.00 62.72 553 LEU A O 1
ATOM 4377 N N . LYS A 1 554 ? 1.053 -13.530 -6.643 1.00 79.69 554 LYS A N 1
ATOM 4378 C CA . LYS A 1 554 ? 1.270 -13.426 -5.177 1.00 79.69 554 LYS A CA 1
ATOM 4379 C C . LYS A 1 554 ? 1.238 -11.992 -4.627 1.00 79.69 554 LYS A C 1
ATOM 4381 O O . LYS A 1 554 ? 0.157 -11.435 -4.477 1.00 79.69 554 LYS A O 1
ATOM 4386 N N . ALA A 1 555 ? 2.399 -11.399 -4.335 1.00 74.25 555 ALA A N 1
ATOM 4387 C CA . ALA A 1 555 ? 2.517 -10.067 -3.736 1.00 74.25 555 ALA A CA 1
ATOM 4388 C C . ALA A 1 555 ? 2.091 -8.911 -4.662 1.00 74.25 555 ALA A C 1
ATOM 4390 O O . ALA A 1 555 ? 1.954 -7.793 -4.188 1.00 74.25 555 ALA A O 1
ATOM 4391 N N . HIS A 1 556 ? 1.880 -9.170 -5.951 1.00 73.38 556 HIS A N 1
ATOM 4392 C CA . HIS A 1 556 ? 1.385 -8.220 -6.944 1.00 73.38 556 HIS A CA 1
ATOM 4393 C C . HIS A 1 556 ? -0.112 -8.384 -7.226 1.00 73.38 556 HIS A C 1
ATOM 4395 O O . HIS A 1 556 ? -0.719 -7.456 -7.751 1.00 73.38 556 HIS A O 1
ATOM 4401 N N . LEU A 1 557 ? -0.738 -9.505 -6.836 1.00 80.25 557 LEU A N 1
ATOM 4402 C CA . LEU A 1 557 ? -2.161 -9.759 -7.097 1.00 80.25 557 LEU A CA 1
ATOM 4403 C C . LEU A 1 557 ? -3.087 -8.590 -6.699 1.00 80.25 557 LEU A C 1
ATOM 4405 O O . LEU A 1 557 ? -3.929 -8.238 -7.523 1.00 80.25 557 LEU A O 1
ATOM 4409 N N . PRO A 1 558 ? -2.935 -7.949 -5.514 1.00 81.62 558 PRO A N 1
ATOM 4410 C CA . PRO A 1 558 ? -3.747 -6.788 -5.143 1.00 81.62 558 PRO A CA 1
ATOM 4411 C C . PRO A 1 558 ? -3.754 -5.671 -6.183 1.00 81.62 558 PRO A C 1
ATOM 4413 O O . PRO A 1 558 ? -4.784 -5.055 -6.409 1.00 81.62 558 PRO A O 1
ATOM 4416 N N . ARG A 1 559 ? -2.608 -5.415 -6.824 1.00 75.88 559 ARG A N 1
ATOM 4417 C CA . ARG A 1 559 ? -2.472 -4.373 -7.841 1.00 75.88 559 ARG A CA 1
ATOM 4418 C C . ARG A 1 559 ? -3.207 -4.759 -9.120 1.00 75.88 559 ARG A C 1
ATOM 4420 O O . ARG A 1 559 ? -3.942 -3.939 -9.651 1.00 75.88 559 ARG A O 1
ATOM 4427 N N . HIS A 1 560 ? -3.029 -5.992 -9.590 1.00 72.44 560 HIS A N 1
ATOM 4428 C CA . HIS A 1 560 ? -3.635 -6.441 -10.847 1.00 72.44 560 HIS A CA 1
ATOM 4429 C C . HIS A 1 560 ? -5.164 -6.498 -10.773 1.00 72.44 560 HIS A C 1
ATOM 4431 O O . HIS A 1 560 ? -5.836 -6.157 -11.736 1.00 72.44 560 HIS A O 1
ATOM 4437 N N . ILE A 1 561 ? -5.730 -6.883 -9.627 1.00 74.56 561 ILE A N 1
ATOM 4438 C CA . ILE A 1 561 ? -7.190 -6.952 -9.472 1.00 74.56 561 ILE A CA 1
ATOM 4439 C C . ILE A 1 561 ? -7.833 -5.594 -9.150 1.00 74.56 561 ILE A C 1
ATOM 4441 O O . ILE A 1 561 ? -9.054 -5.456 -9.206 1.00 74.56 561 ILE A O 1
ATOM 4445 N N . LEU A 1 562 ? -7.032 -4.587 -8.793 1.00 79.56 562 LEU A N 1
ATOM 4446 C CA . LEU A 1 562 ? -7.545 -3.287 -8.378 1.00 79.56 562 LEU A CA 1
ATOM 4447 C C . LEU A 1 562 ? -8.270 -2.562 -9.506 1.00 79.56 562 LEU A C 1
ATOM 4449 O O . LEU A 1 562 ? -9.377 -2.082 -9.276 1.00 79.56 562 LEU A O 1
ATOM 4453 N N . GLY A 1 563 ? -7.688 -2.540 -10.709 1.00 70.75 563 GLY A N 1
ATOM 4454 C CA . GLY A 1 563 ? -8.314 -1.908 -11.873 1.00 70.75 563 GLY A CA 1
ATOM 4455 C C . GLY A 1 563 ? -9.701 -2.485 -12.151 1.00 70.75 563 GLY A C 1
ATOM 4456 O O . GLY A 1 563 ? -10.668 -1.738 -12.234 1.00 70.75 563 GLY A O 1
ATOM 4457 N N . TYR A 1 564 ? -9.834 -3.814 -12.112 1.00 70.44 564 TYR A N 1
ATOM 4458 C CA . TYR A 1 564 ? -11.122 -4.500 -12.261 1.00 70.44 564 TYR A CA 1
ATOM 4459 C C . TYR A 1 564 ? -12.135 -4.120 -11.175 1.00 70.44 564 TYR A C 1
ATOM 4461 O O . TYR A 1 564 ? -13.310 -3.867 -11.446 1.00 70.44 564 TYR A O 1
ATOM 4469 N N . ASN A 1 565 ? -11.691 -4.067 -9.917 1.00 76.44 565 ASN A N 1
ATOM 4470 C CA . ASN A 1 565 ? -12.571 -3.661 -8.828 1.00 76.44 565 ASN A CA 1
ATOM 4471 C C . ASN A 1 565 ? -13.039 -2.212 -9.000 1.00 76.44 565 ASN A C 1
ATOM 4473 O O . ASN A 1 565 ? -14.181 -1.919 -8.672 1.00 76.44 565 ASN A O 1
ATOM 4477 N N . GLN A 1 566 ? -12.204 -1.324 -9.538 1.00 75.94 566 GLN A N 1
ATOM 4478 C CA . GLN A 1 566 ? -12.561 0.071 -9.799 1.00 75.94 566 GLN A CA 1
ATOM 4479 C C . GLN A 1 566 ? -13.487 0.227 -11.005 1.00 75.94 566 GLN A C 1
ATOM 4481 O O . GLN A 1 566 ? -14.469 0.964 -10.922 1.00 75.94 566 GLN A O 1
ATOM 4486 N N . GLU A 1 567 ? -13.246 -0.515 -12.081 1.00 74.44 567 GLU A N 1
ATOM 4487 C CA . GLU A 1 567 ? -14.112 -0.537 -13.261 1.00 74.44 567 GLU A CA 1
ATOM 4488 C C . GLU A 1 567 ? -15.529 -1.011 -12.895 1.00 74.44 567 GLU A C 1
ATOM 4490 O O . GLU A 1 567 ? -16.521 -0.375 -13.249 1.00 74.44 567 GLU A O 1
ATOM 4495 N N . ARG A 1 568 ? -15.651 -2.046 -12.048 1.00 76.31 568 ARG A N 1
ATOM 4496 C CA . ARG A 1 568 ? -16.944 -2.481 -11.476 1.00 76.31 568 ARG A CA 1
ATOM 4497 C C . ARG A 1 568 ? -17.665 -1.388 -10.684 1.00 76.31 568 ARG A C 1
ATOM 4499 O O . ARG A 1 568 ? -18.888 -1.443 -10.529 1.00 76.31 568 ARG A O 1
ATOM 4506 N N . MET A 1 569 ? -16.921 -0.416 -10.167 1.00 81.69 569 MET A N 1
ATOM 4507 C CA . MET A 1 569 ? -17.448 0.752 -9.458 1.00 81.69 569 MET A CA 1
ATOM 4508 C C . MET A 1 569 ? -17.735 1.938 -10.394 1.00 81.69 569 MET A C 1
ATOM 4510 O O . MET A 1 569 ? -18.224 2.969 -9.928 1.00 81.69 569 MET A O 1
ATOM 4514 N N . GLY A 1 570 ? -17.513 1.775 -11.701 1.00 76.06 570 GLY A N 1
ATOM 4515 C CA . GLY A 1 570 ? -17.752 2.778 -12.735 1.00 76.06 570 GLY A CA 1
ATOM 4516 C C . GLY A 1 570 ? -16.632 3.808 -12.865 1.00 76.06 570 GLY A C 1
ATOM 4517 O O . GLY A 1 570 ? -16.906 4.931 -13.276 1.00 76.06 570 GLY A O 1
ATOM 4518 N N . VAL A 1 571 ? -15.407 3.466 -12.457 1.00 72.62 571 VAL A N 1
ATOM 4519 C CA . VAL A 1 571 ? -14.227 4.321 -12.643 1.00 72.62 571 VAL A CA 1
ATOM 4520 C C . VAL A 1 571 ? -13.667 4.103 -14.045 1.00 72.62 571 VAL A C 1
ATOM 4522 O O . VAL A 1 571 ? -13.455 2.963 -14.450 1.00 72.62 571 VAL A O 1
ATOM 4525 N N . ASP A 1 572 ? -13.409 5.194 -14.762 1.00 66.00 572 ASP A N 1
ATOM 4526 C CA . ASP A 1 572 ? -12.777 5.143 -16.080 1.00 66.00 572 ASP A CA 1
ATOM 4527 C C . ASP A 1 572 ? -11.301 4.686 -15.980 1.00 66.00 572 ASP A C 1
ATOM 4529 O O . ASP A 1 572 ? -10.575 5.182 -15.104 1.00 66.00 572 ASP A O 1
ATOM 4533 N N . PRO A 1 573 ? -10.819 3.789 -16.865 1.00 61.41 573 PRO A N 1
ATOM 4534 C CA . PRO A 1 573 ? -9.437 3.301 -16.845 1.00 61.41 573 PRO A CA 1
ATOM 4535 C C . PRO A 1 573 ? -8.369 4.409 -16.855 1.00 61.41 573 PRO A C 1
ATOM 4537 O O . PRO A 1 573 ? -7.357 4.291 -16.159 1.00 61.41 573 PRO A O 1
ATOM 4540 N N . SER A 1 574 ? -8.616 5.541 -17.532 1.00 61.47 574 SER A N 1
ATOM 4541 C CA . SER A 1 574 ? -7.703 6.702 -17.549 1.00 61.47 574 SER A CA 1
ATOM 4542 C C . SER A 1 574 ? -7.561 7.393 -16.184 1.00 61.47 574 SER A C 1
ATOM 4544 O O . SER A 1 574 ? -6.604 8.122 -15.908 1.00 61.47 574 SER A O 1
ATOM 4546 N N . VAL A 1 575 ? -8.529 7.196 -15.286 1.00 61.84 575 VAL A N 1
ATOM 4547 C CA . VAL A 1 575 ? -8.479 7.690 -13.906 1.00 61.84 575 VAL A CA 1
ATOM 4548 C C . VAL A 1 575 ? -7.767 6.677 -13.010 1.00 61.84 575 VAL A C 1
ATOM 4550 O O . VAL A 1 575 ? -7.043 7.077 -12.097 1.00 61.84 575 VAL A O 1
ATOM 4553 N N . THR A 1 576 ? -7.921 5.384 -13.294 1.00 59.59 576 THR A N 1
ATOM 4554 C CA . THR A 1 576 ? -7.229 4.293 -12.599 1.00 59.59 576 THR A CA 1
ATOM 4555 C C . THR A 1 576 ? -5.721 4.298 -12.846 1.00 59.59 576 THR A C 1
ATOM 4557 O O . THR A 1 576 ? -4.970 4.140 -11.881 1.00 59.59 576 THR A O 1
ATOM 4560 N N . SER A 1 577 ? -5.263 4.549 -14.078 1.00 57.75 577 SER A N 1
ATOM 4561 C CA . SER A 1 577 ? -3.827 4.612 -14.420 1.00 57.75 577 SER A CA 1
ATOM 4562 C C . SER A 1 577 ? -3.064 5.679 -13.622 1.00 57.75 577 SER A C 1
ATOM 4564 O O . SER A 1 577 ? -1.869 5.552 -13.359 1.00 57.75 577 SER A O 1
ATOM 4566 N N . ARG A 1 578 ? -3.776 6.704 -13.133 1.00 62.44 578 ARG A N 1
ATOM 4567 C CA . ARG A 1 578 ? -3.232 7.759 -12.265 1.00 62.44 578 ARG A CA 1
ATOM 4568 C C . ARG A 1 578 ? -3.022 7.325 -10.809 1.00 62.44 578 ARG A C 1
ATOM 4570 O O . ARG A 1 578 ? -2.521 8.118 -10.012 1.00 62.44 578 ARG A O 1
ATOM 4577 N N . MET A 1 579 ? -3.398 6.103 -10.420 1.00 62.50 579 MET A N 1
ATOM 4578 C CA . MET A 1 579 ? -3.093 5.570 -9.090 1.00 62.50 579 MET A CA 1
ATOM 4579 C C . MET A 1 579 ? -1.703 4.923 -9.018 1.00 62.50 579 MET A C 1
ATOM 4581 O O . MET A 1 579 ? -1.325 4.097 -9.845 1.00 62.50 579 MET A O 1
ATOM 4585 N N . GLY A 1 580 ? -0.960 5.212 -7.947 1.00 56.09 580 GLY A N 1
ATOM 4586 C CA . GLY A 1 580 ? 0.364 4.633 -7.700 1.00 56.09 580 GLY A CA 1
ATOM 4587 C C . GLY A 1 580 ? 1.518 5.459 -8.288 1.00 56.09 580 GLY A C 1
ATOM 4588 O O . GLY A 1 580 ? 1.441 6.679 -8.384 1.00 56.09 580 GLY A O 1
ATOM 4589 N N . TRP A 1 581 ? 2.643 4.800 -8.599 1.00 42.16 581 TRP A N 1
ATOM 4590 C CA . TRP A 1 581 ? 3.878 5.438 -9.088 1.00 42.16 581 TRP A CA 1
ATOM 4591 C C . TRP A 1 581 ? 3.788 5.833 -10.572 1.00 42.16 581 TRP A C 1
ATOM 4593 O O . TRP A 1 581 ? 3.995 4.976 -11.429 1.00 42.16 581 TRP A O 1
ATOM 4603 N N . VAL A 1 582 ? 3.593 7.123 -10.862 1.00 43.25 582 VAL A N 1
ATOM 4604 C CA . VAL A 1 582 ? 3.714 7.729 -12.208 1.00 43.25 582 VAL A CA 1
ATOM 4605 C C . VAL A 1 582 ? 4.889 8.729 -12.213 1.00 43.25 582 VAL A C 1
ATOM 4607 O O . VAL A 1 582 ? 5.160 9.354 -11.188 1.00 43.25 582 VAL A O 1
ATOM 4610 N N . ARG A 1 583 ? 5.650 8.836 -13.318 1.00 38.88 583 ARG A N 1
ATOM 4611 C CA . ARG A 1 583 ? 6.837 9.715 -13.472 1.00 38.88 583 ARG A CA 1
ATOM 4612 C C . ARG A 1 583 ? 6.582 10.826 -14.503 1.00 38.88 583 ARG A C 1
ATOM 4614 O O . ARG A 1 583 ? 6.237 10.477 -15.621 1.00 38.88 583 ARG A O 1
ATOM 4621 N N . GLY A 1 584 ? 6.903 12.086 -14.159 1.00 42.69 584 GLY A N 1
ATOM 4622 C CA . GLY A 1 584 ? 6.757 13.285 -15.026 1.00 42.69 584 GLY A CA 1
ATOM 4623 C C . GLY A 1 584 ? 5.284 13.696 -15.205 1.00 42.69 584 GLY A C 1
ATOM 4624 O O . GLY A 1 584 ? 4.420 12.842 -15.092 1.00 42.69 584 GLY A O 1
ATOM 4625 N N . GLU A 1 585 ? 4.862 14.950 -15.380 1.00 43.06 585 GLU A N 1
ATOM 4626 C CA . GLU A 1 585 ? 5.520 16.224 -15.685 1.00 43.06 585 GLU A CA 1
ATOM 4627 C C . GLU A 1 585 ? 5.258 17.293 -14.603 1.00 43.06 585 GLU A C 1
ATOM 4629 O O . GLU A 1 585 ? 4.229 17.329 -13.925 1.00 43.06 585 GLU A O 1
ATOM 4634 N N . THR A 1 586 ? 6.207 18.214 -14.508 1.00 43.34 586 THR A N 1
ATOM 4635 C CA . THR A 1 586 ? 6.363 19.352 -13.590 1.00 43.34 586 THR A CA 1
ATOM 4636 C C . THR A 1 586 ? 5.323 20.490 -13.769 1.00 43.34 586 THR A C 1
ATOM 4638 O O . THR A 1 586 ? 5.658 21.665 -13.620 1.00 43.34 586 THR A O 1
ATOM 4641 N N . TYR A 1 587 ? 4.071 20.183 -14.156 1.00 39.22 587 TYR A N 1
ATOM 4642 C CA . TYR A 1 587 ? 3.027 21.197 -14.423 1.00 39.22 587 TYR A CA 1
ATOM 4643 C C . TYR A 1 587 ? 1.561 20.787 -14.131 1.00 39.22 587 TYR A C 1
ATOM 4645 O O . TYR A 1 587 ? 0.669 21.626 -14.219 1.00 39.22 587 TYR A O 1
ATOM 4653 N N . TYR A 1 588 ? 1.267 19.566 -13.660 1.00 44.41 588 TYR A N 1
ATOM 4654 C CA . TYR A 1 588 ? 0.002 19.330 -12.914 1.00 44.41 588 TYR A CA 1
ATOM 4655 C C . TYR A 1 588 ? 0.086 19.836 -11.452 1.00 44.41 588 TYR A C 1
ATOM 4657 O O . TYR A 1 588 ? -0.892 19.804 -10.697 1.00 44.41 588 TYR A O 1
ATOM 4665 N N . ASP A 1 589 ? 1.274 20.338 -11.097 1.00 33.06 589 ASP A N 1
ATOM 4666 C CA . ASP A 1 589 ? 1.680 21.111 -9.928 1.00 33.06 589 ASP A CA 1
ATOM 4667 C C . ASP A 1 589 ? 0.777 22.340 -9.733 1.00 33.06 589 ASP A C 1
ATOM 4669 O O . ASP A 1 589 ? 0.925 23.360 -10.396 1.00 33.06 589 ASP A O 1
ATOM 4673 N N . THR A 1 590 ? -0.067 22.409 -8.706 1.00 35.78 590 THR A N 1
ATOM 4674 C CA . THR A 1 590 ? 0.573 22.843 -7.463 1.00 35.78 590 THR A CA 1
ATOM 4675 C C . THR A 1 590 ? 0.031 22.213 -6.178 1.00 35.78 590 THR A C 1
ATOM 4677 O O . THR A 1 590 ? 0.849 21.918 -5.322 1.00 35.78 590 THR A O 1
ATOM 4680 N N . TYR A 1 591 ? -1.269 21.974 -5.958 1.00 46.94 591 TYR A N 1
ATOM 4681 C CA . TYR A 1 591 ? -1.722 21.557 -4.610 1.00 46.94 591 TYR A CA 1
ATOM 4682 C C . TYR A 1 591 ? -3.107 20.911 -4.568 1.00 46.94 591 TYR A C 1
ATOM 4684 O O . TYR A 1 591 ? -4.084 21.644 -4.566 1.00 46.94 591 TYR A O 1
ATOM 4692 N N . ALA A 1 592 ? -3.197 19.579 -4.416 1.00 40.03 592 ALA A N 1
ATOM 4693 C CA . ALA A 1 592 ? -4.394 18.783 -4.059 1.00 40.03 592 ALA A CA 1
ATOM 4694 C C . ALA A 1 592 ? -5.495 18.403 -5.096 1.00 40.03 592 ALA A C 1
ATOM 4696 O O . ALA A 1 592 ? -6.154 17.388 -4.846 1.00 40.03 592 ALA A O 1
ATOM 4697 N N . PRO A 1 593 ? -5.735 19.067 -6.252 1.00 43.28 593 PRO A N 1
ATOM 4698 C CA . PRO A 1 593 ? -6.737 18.616 -7.220 1.00 43.28 593 PRO A CA 1
ATOM 4699 C C . PRO A 1 593 ? -6.283 17.429 -8.085 1.00 43.28 593 PRO A C 1
ATOM 4701 O O . PRO A 1 593 ? -7.106 16.897 -8.819 1.00 43.28 593 PRO A O 1
ATOM 4704 N N . ALA A 1 594 ? -5.027 16.980 -7.973 1.00 55.28 594 ALA A N 1
ATOM 4705 C CA . ALA A 1 594 ? -4.459 15.896 -8.783 1.00 55.28 594 ALA A CA 1
ATOM 4706 C C . ALA A 1 594 ? -4.650 14.477 -8.205 1.00 55.28 594 ALA A C 1
ATOM 4708 O O . ALA A 1 594 ? -4.235 13.506 -8.831 1.00 55.28 594 ALA A O 1
ATOM 4709 N N . LEU A 1 595 ? -5.273 14.321 -7.027 1.00 70.88 595 LEU A N 1
ATOM 4710 C CA . LEU A 1 595 ? -5.636 12.982 -6.550 1.00 70.88 595 LEU A CA 1
ATOM 4711 C C . LEU A 1 595 ? -6.742 12.418 -7.460 1.00 70.88 595 LEU A C 1
ATOM 4713 O O . LEU A 1 595 ? -7.754 13.101 -7.641 1.00 70.88 595 LEU A O 1
ATOM 4717 N N . PRO A 1 596 ? -6.618 11.191 -7.999 1.00 77.88 596 PRO A N 1
ATOM 4718 C CA . PRO A 1 596 ? -7.675 10.566 -8.790 1.00 77.88 596 PRO A CA 1
ATOM 4719 C C . PRO A 1 596 ? -8.817 10.125 -7.859 1.00 77.88 596 PRO A C 1
ATOM 4721 O O . PRO A 1 596 ? -8.948 8.959 -7.503 1.00 77.88 596 PRO A O 1
ATOM 4724 N N . LYS A 1 597 ? -9.626 11.088 -7.396 1.00 86.12 597 LYS A N 1
ATOM 4725 C CA . LYS A 1 597 ? -10.626 10.914 -6.325 1.00 86.12 597 LYS A CA 1
ATOM 4726 C C . LYS A 1 597 ? -11.615 9.790 -6.612 1.00 86.12 597 LYS A C 1
ATOM 4728 O O . LYS A 1 597 ? -11.970 9.058 -5.698 1.00 86.12 597 LYS A O 1
ATOM 4733 N N . GLU A 1 598 ? -12.043 9.648 -7.863 1.00 85.81 598 GLU A N 1
ATOM 4734 C CA . GLU A 1 598 ? -12.955 8.579 -8.282 1.00 85.81 598 GLU A CA 1
ATOM 4735 C C . GLU A 1 598 ? -12.293 7.206 -8.179 1.00 85.81 598 GLU A C 1
ATOM 4737 O O . GLU A 1 598 ? -12.890 6.289 -7.623 1.00 85.81 598 GLU A O 1
ATOM 4742 N N . ALA A 1 599 ? -11.031 7.084 -8.601 1.00 84.19 599 ALA A N 1
ATOM 4743 C CA . ALA A 1 599 ? -10.263 5.860 -8.414 1.00 84.19 599 ALA A CA 1
ATOM 4744 C C . ALA A 1 599 ? -10.050 5.559 -6.923 1.00 84.19 599 ALA A C 1
ATOM 4746 O O . ALA A 1 599 ? -10.267 4.426 -6.492 1.00 84.19 599 ALA A O 1
ATOM 4747 N N . VAL A 1 600 ? -9.724 6.565 -6.102 1.00 90.25 600 VAL A N 1
ATOM 4748 C CA . VAL A 1 600 ? -9.615 6.391 -4.644 1.00 90.25 600 VAL A CA 1
ATOM 4749 C C . VAL A 1 600 ? -10.937 5.881 -4.062 1.00 90.25 600 VAL A C 1
ATOM 4751 O O . VAL A 1 600 ? -10.922 4.929 -3.288 1.00 90.25 600 VAL A O 1
ATOM 4754 N N . LEU A 1 601 ? -12.082 6.446 -4.450 1.00 92.00 601 LEU A N 1
ATOM 4755 C CA . LEU A 1 601 ? -13.398 5.972 -4.008 1.00 92.00 601 LEU A CA 1
ATOM 4756 C C . LEU A 1 601 ? -13.674 4.532 -4.458 1.00 92.00 601 LEU A C 1
ATOM 4758 O O . LEU A 1 601 ? -14.028 3.697 -3.623 1.00 92.00 601 LEU A O 1
ATOM 4762 N N . GLY A 1 602 ? -13.426 4.221 -5.733 1.00 89.94 602 GLY A N 1
ATOM 4763 C CA . GLY A 1 602 ? -13.614 2.885 -6.299 1.00 89.94 602 GLY A CA 1
ATOM 4764 C C . GLY A 1 602 ? -12.762 1.824 -5.600 1.00 89.94 602 GLY A C 1
ATOM 4765 O O . GLY A 1 602 ? -13.271 0.763 -5.244 1.00 89.94 602 GLY A O 1
ATOM 4766 N N . ALA A 1 603 ? -11.501 2.144 -5.290 1.00 90.75 603 ALA A N 1
ATOM 4767 C CA . ALA A 1 603 ? -10.592 1.270 -4.539 1.00 90.75 603 ALA A CA 1
ATOM 4768 C C . ALA A 1 603 ? -11.083 0.972 -3.111 1.00 90.75 603 ALA A C 1
ATOM 4770 O O . ALA A 1 603 ? -10.663 -0.006 -2.495 1.00 90.75 603 ALA A O 1
ATOM 4771 N N . HIS A 1 604 ? -11.974 1.814 -2.580 1.00 94.25 604 HIS A N 1
ATOM 4772 C CA . HIS A 1 604 ? -12.528 1.697 -1.234 1.00 94.25 604 HIS A CA 1
ATOM 4773 C C . HIS A 1 604 ? -13.996 1.244 -1.213 1.00 94.25 604 HIS A C 1
ATOM 4775 O O . HIS A 1 604 ? -14.630 1.252 -0.153 1.00 94.25 604 HIS A O 1
ATOM 4781 N N . GLY A 1 605 ? -14.527 0.819 -2.364 1.00 92.31 605 GLY A N 1
ATOM 4782 C CA . GLY A 1 605 ? -15.875 0.276 -2.491 1.00 92.31 605 GLY A CA 1
ATOM 4783 C C . GLY A 1 605 ? -16.982 1.326 -2.577 1.00 92.31 605 GLY A C 1
ATOM 4784 O O . GLY A 1 605 ? -18.130 0.986 -2.304 1.00 92.31 605 GLY A O 1
ATOM 4785 N N . TYR A 1 606 ? -16.665 2.563 -2.974 1.00 91.94 606 TYR A N 1
ATOM 4786 C CA . TYR A 1 606 ? -17.653 3.608 -3.254 1.00 91.94 606 TYR A CA 1
ATOM 4787 C C . TYR A 1 606 ? -17.696 3.935 -4.740 1.00 91.94 606 TYR A C 1
ATOM 4789 O O . TYR A 1 606 ? -16.662 4.034 -5.401 1.00 91.94 606 TYR A O 1
ATOM 4797 N N . LYS A 1 607 ? -18.896 4.154 -5.267 1.00 88.81 607 LYS A N 1
ATOM 4798 C CA . LYS A 1 607 ? -19.043 4.786 -6.581 1.00 88.81 607 LYS A CA 1
ATOM 4799 C C . LYS A 1 607 ? -18.756 6.275 -6.440 1.00 88.81 607 LYS A C 1
ATOM 4801 O O . LYS A 1 607 ? -18.937 6.845 -5.369 1.00 88.81 607 LYS A O 1
ATOM 4806 N N . ALA A 1 608 ? -18.401 6.944 -7.538 1.00 84.00 608 ALA A N 1
ATOM 4807 C CA . ALA A 1 608 ? -18.307 8.407 -7.530 1.00 84.00 608 ALA A CA 1
ATOM 4808 C C . ALA A 1 608 ? -19.618 9.047 -7.033 1.00 84.00 608 ALA A C 1
ATOM 4810 O O . ALA A 1 608 ? -19.581 10.118 -6.444 1.00 84.00 608 ALA A O 1
ATOM 4811 N N . HIS A 1 609 ? -20.732 8.357 -7.316 1.00 81.94 609 HIS A N 1
ATOM 4812 C CA . HIS A 1 609 ? -22.146 8.406 -6.920 1.00 81.94 609 HIS A CA 1
ATOM 4813 C C . HIS A 1 609 ? -22.687 8.899 -5.566 1.00 81.94 609 HIS A C 1
ATOM 4815 O O . HIS A 1 609 ? -23.179 10.005 -5.400 1.00 81.94 609 HIS A O 1
ATOM 4821 N N . GLU A 1 610 ? -23.257 7.955 -4.845 1.00 85.31 610 GLU A N 1
ATOM 4822 C CA . GLU A 1 610 ? -22.779 7.518 -3.542 1.00 85.31 610 GLU A CA 1
ATOM 4823 C C . GLU A 1 610 ? -22.211 8.636 -2.668 1.00 85.31 610 GLU A C 1
ATOM 4825 O O . GLU A 1 610 ? -21.175 9.243 -2.936 1.00 85.31 610 GLU A O 1
ATOM 4830 N N . VAL A 1 611 ? -22.946 8.888 -1.588 1.00 85.56 611 VAL A N 1
ATOM 4831 C CA . VAL A 1 611 ? -22.483 9.689 -0.465 1.00 85.56 611 VAL A CA 1
ATOM 4832 C C . VAL A 1 611 ? -21.411 8.884 0.262 1.00 85.56 611 VAL A C 1
ATOM 4834 O O . VAL A 1 611 ? -21.628 7.722 0.617 1.00 85.56 611 VAL A O 1
ATOM 4837 N N . TYR A 1 612 ? -20.255 9.500 0.501 1.00 90.88 612 TYR A N 1
ATOM 4838 C CA . TYR A 1 612 ? -19.221 8.894 1.332 1.00 90.88 612 TYR A CA 1
ATOM 4839 C C . TYR A 1 612 ? -19.665 8.901 2.801 1.00 90.88 612 TYR A C 1
ATOM 4841 O O . TYR A 1 612 ? -19.451 9.875 3.524 1.00 90.88 612 TYR A O 1
ATOM 4849 N N . ASP A 1 613 ? -20.295 7.806 3.226 1.00 90.81 613 ASP A N 1
ATOM 4850 C CA . ASP A 1 613 ? -20.698 7.580 4.613 1.00 90.81 613 ASP A CA 1
ATOM 4851 C C . ASP A 1 613 ? -20.554 6.098 5.031 1.00 90.81 613 ASP A C 1
ATOM 4853 O O . ASP A 1 613 ? -21.500 5.306 4.951 1.00 90.81 613 ASP A O 1
ATOM 4857 N N . PRO A 1 614 ? -19.351 5.660 5.440 1.00 92.94 614 PRO A N 1
ATOM 4858 C CA . PRO A 1 614 ? -19.134 4.344 6.052 1.00 92.94 614 PRO A CA 1
ATOM 4859 C C . PRO A 1 614 ? -19.934 4.180 7.354 1.00 92.94 614 PRO A C 1
ATOM 4861 O O . PRO A 1 614 ? -19.462 4.512 8.437 1.00 92.94 614 PRO A O 1
ATOM 4864 N N . ILE A 1 615 ? -21.119 3.574 7.258 1.00 93.06 615 ILE A N 1
ATOM 4865 C CA . ILE A 1 615 ? -22.086 3.404 8.363 1.00 93.06 615 ILE A CA 1
ATOM 4866 C C . ILE A 1 615 ? -21.471 2.794 9.632 1.00 93.06 615 ILE A C 1
ATOM 4868 O O . ILE A 1 615 ? -21.837 3.154 10.748 1.00 93.06 615 ILE A O 1
ATOM 4872 N N . TRP A 1 616 ? -20.524 1.865 9.480 1.00 95.25 616 TRP A N 1
ATOM 4873 C CA . TRP A 1 616 ? -19.854 1.215 10.610 1.00 95.25 616 TRP A CA 1
ATOM 4874 C C . TRP A 1 616 ? -19.055 2.199 11.481 1.00 95.25 616 TRP A C 1
ATOM 4876 O O . TRP A 1 616 ? -18.808 1.901 12.648 1.00 95.25 616 TRP A O 1
ATOM 4886 N N . ARG A 1 617 ? -18.697 3.383 10.959 1.00 95.56 617 ARG A N 1
ATOM 4887 C CA . ARG A 1 617 ? -18.043 4.451 11.731 1.00 95.56 617 ARG A CA 1
ATOM 4888 C C . ARG A 1 617 ? -18.968 5.137 12.729 1.00 95.56 617 ARG A C 1
ATOM 4890 O O . ARG A 1 617 ? -18.465 5.755 13.664 1.00 95.56 617 ARG A O 1
ATOM 4897 N N . HIS A 1 618 ? -20.283 4.998 12.567 1.00 95.56 618 HIS A N 1
ATOM 4898 C CA . HIS A 1 618 ? -21.274 5.562 13.489 1.00 95.56 618 HIS A CA 1
ATOM 4899 C C . HIS A 1 618 ? -21.518 4.685 14.716 1.00 95.56 618 HIS A C 1
ATOM 4901 O O . HIS A 1 618 ? -22.181 5.122 15.654 1.00 95.56 618 HIS A O 1
ATOM 4907 N N . VAL A 1 619 ? -20.981 3.459 14.745 1.00 96.69 619 VAL A N 1
ATOM 4908 C CA . VAL A 1 619 ? -21.036 2.630 15.952 1.00 96.69 619 VAL A CA 1
ATOM 4909 C C . VAL A 1 619 ? -20.156 3.278 17.017 1.00 96.69 619 VAL A C 1
ATOM 4911 O O . VAL A 1 619 ? -18.939 3.393 16.847 1.00 96.69 619 VAL A O 1
ATOM 4914 N N . HIS A 1 620 ? -20.777 3.711 18.112 1.00 96.44 620 HIS A N 1
ATOM 4915 C CA . HIS A 1 620 ? -20.091 4.425 19.180 1.00 96.44 620 HIS A CA 1
ATOM 4916 C C . HIS A 1 620 ? -19.027 3.543 19.850 1.00 96.44 620 HIS A C 1
ATOM 4918 O O . HIS A 1 620 ? -19.313 2.435 20.310 1.00 96.44 620 HIS A O 1
ATOM 4924 N N . VAL A 1 621 ? -17.801 4.066 19.931 1.00 97.38 621 VAL A N 1
ATOM 4925 C CA . VAL A 1 621 ? -16.700 3.468 20.690 1.00 97.38 621 VAL A CA 1
ATOM 4926 C C . VAL A 1 621 ? -16.568 4.232 22.011 1.00 97.38 621 VAL A C 1
ATOM 4928 O O . VAL A 1 621 ? -16.312 5.437 21.965 1.00 97.38 621 VAL A O 1
ATOM 4931 N N . PRO A 1 622 ? -16.720 3.567 23.171 1.00 97.44 622 PRO A N 1
ATOM 4932 C CA . PRO A 1 622 ? -16.525 4.196 24.473 1.00 97.44 622 PRO A CA 1
ATOM 4933 C C . PRO A 1 622 ? -15.167 4.897 24.593 1.00 97.44 622 PRO A C 1
ATOM 4935 O O . PRO A 1 622 ? -14.133 4.326 24.251 1.00 97.44 622 PRO A O 1
ATOM 4938 N N . GLU A 1 623 ? -15.154 6.112 25.142 1.00 95.75 623 GLU A N 1
ATOM 4939 C CA . GLU A 1 623 ? -13.941 6.936 25.270 1.00 95.75 623 GLU A CA 1
ATOM 4940 C C . GLU A 1 623 ? -12.838 6.242 26.085 1.00 95.75 623 GLU A C 1
ATOM 4942 O O . GLU A 1 623 ? -11.663 6.287 25.724 1.00 95.75 623 GLU A O 1
ATOM 4947 N N . ILE A 1 624 ? -13.225 5.479 27.114 1.00 96.56 624 ILE A N 1
ATOM 4948 C CA . ILE A 1 624 ? -12.293 4.669 27.908 1.00 96.56 624 ILE A CA 1
ATOM 4949 C C . ILE A 1 624 ? -11.522 3.648 27.060 1.00 96.56 624 ILE A C 1
ATOM 4951 O O . ILE A 1 624 ? -10.376 3.344 27.375 1.00 96.56 624 ILE A O 1
ATOM 4955 N N . PHE A 1 625 ? -12.105 3.148 25.963 1.00 97.69 625 PHE A N 1
ATOM 4956 C CA . PHE A 1 625 ? -11.405 2.245 25.049 1.00 97.69 625 PHE A CA 1
ATOM 4957 C C . PHE A 1 625 ? -10.363 2.994 24.225 1.00 97.69 625 PHE A C 1
ATOM 4959 O O . PHE A 1 625 ? -9.268 2.479 24.016 1.00 97.69 625 PHE A O 1
ATOM 4966 N N . LEU A 1 626 ? -10.661 4.224 23.797 1.00 96.69 626 LEU A N 1
ATOM 4967 C CA . LEU A 1 626 ? -9.733 5.032 23.004 1.00 96.69 626 LEU A CA 1
ATOM 4968 C C . LEU A 1 626 ? -8.425 5.291 23.767 1.00 96.69 626 LEU A C 1
ATOM 4970 O O . LEU A 1 626 ? -7.353 5.223 23.172 1.00 96.69 626 LEU A O 1
ATOM 4974 N N . HIS A 1 627 ? -8.495 5.483 25.086 1.00 94.81 627 HIS A N 1
ATOM 4975 C CA . HIS A 1 627 ? -7.316 5.658 25.941 1.00 94.81 627 HIS A CA 1
ATOM 4976 C C . HIS A 1 627 ? -6.490 4.379 26.173 1.00 94.81 627 HIS A C 1
ATOM 4978 O O . HIS A 1 627 ? -5.392 4.462 26.719 1.00 94.81 627 HIS A O 1
ATOM 4984 N N . LEU A 1 628 ? -6.962 3.200 25.745 1.00 95.94 628 LEU A N 1
ATOM 4985 C CA . LEU A 1 628 ? -6.170 1.959 25.782 1.00 95.94 628 LEU A CA 1
ATOM 4986 C C . LEU A 1 628 ? -5.127 1.879 24.657 1.00 95.94 628 LEU A C 1
ATOM 4988 O O . LEU A 1 628 ? -4.284 0.983 24.677 1.00 95.94 628 LEU A O 1
ATOM 4992 N N . VAL A 1 629 ? -5.219 2.762 23.659 1.00 95.94 629 VAL A N 1
ATOM 4993 C CA . VAL A 1 629 ? -4.405 2.735 22.440 1.00 95.94 629 VAL A CA 1
ATOM 4994 C C . VAL A 1 629 ? -3.499 3.955 22.416 1.00 95.94 629 VAL A C 1
ATOM 4996 O O . VAL A 1 629 ? -3.968 5.090 22.323 1.00 95.94 629 VAL A O 1
ATOM 4999 N N . CYS A 1 630 ? -2.192 3.727 22.450 1.00 95.50 630 CYS A N 1
ATOM 5000 C CA . CYS A 1 630 ? -1.160 4.754 22.443 1.00 95.50 630 CYS A CA 1
ATOM 5001 C C . CYS A 1 630 ? -1.422 5.848 23.498 1.00 95.50 630 CYS A C 1
ATOM 5003 O O . CYS A 1 630 ? -1.571 7.013 23.121 1.00 95.50 630 CYS A O 1
ATOM 5005 N N . PRO A 1 631 ? -1.508 5.526 24.805 1.00 94.75 631 PRO A N 1
ATOM 5006 C CA . PRO A 1 631 ? -1.879 6.486 25.854 1.00 94.75 631 PRO A CA 1
ATOM 5007 C C . PRO A 1 631 ? -0.887 7.652 26.004 1.00 94.75 631 PRO A C 1
ATOM 5009 O O . PRO A 1 631 ? -1.199 8.661 26.625 1.00 94.75 631 PRO A O 1
ATOM 5012 N N . MET A 1 632 ? 0.315 7.528 25.434 1.00 94.44 632 MET A N 1
ATOM 5013 C CA . MET A 1 632 ? 1.319 8.591 25.393 1.00 94.44 632 MET A CA 1
ATOM 5014 C C . MET A 1 632 ? 1.046 9.670 24.328 1.00 94.44 632 MET A C 1
ATOM 5016 O O . MET A 1 632 ? 1.719 10.703 24.333 1.00 94.44 632 MET A O 1
ATOM 5020 N N . ALA A 1 633 ? 0.117 9.438 23.391 1.00 95.38 633 ALA A N 1
ATOM 5021 C CA . ALA A 1 633 ? -0.039 10.264 22.194 1.00 95.38 633 ALA A CA 1
ATOM 5022 C C . ALA A 1 633 ? -0.406 11.719 22.512 1.00 95.38 633 ALA A C 1
ATOM 5024 O O . ALA A 1 633 ? 0.180 12.626 21.929 1.00 95.38 633 ALA A O 1
ATOM 5025 N N . GLU A 1 634 ? -1.325 11.956 23.450 1.00 95.94 634 GLU A N 1
ATOM 5026 C CA . GLU A 1 634 ? -1.799 13.290 23.826 1.00 95.94 634 GLU A CA 1
ATOM 5027 C C . GLU A 1 634 ? -0.675 14.133 24.426 1.00 95.94 634 GLU A C 1
ATOM 5029 O O . GLU A 1 634 ? -0.498 15.292 24.046 1.00 95.94 634 GLU A O 1
ATOM 5034 N N . THR A 1 635 ? 0.116 13.541 25.327 1.00 96.62 635 THR A N 1
ATOM 5035 C CA . THR A 1 635 ? 1.270 14.210 25.933 1.00 96.62 635 THR A CA 1
ATOM 5036 C C . THR A 1 635 ? 2.286 14.579 24.858 1.00 96.62 635 THR A C 1
ATOM 5038 O O . THR A 1 635 ? 2.636 15.751 24.730 1.00 96.62 635 THR A O 1
ATOM 5041 N N . ILE A 1 636 ? 2.683 13.620 24.014 1.00 95.56 636 ILE A N 1
ATOM 5042 C CA . ILE A 1 636 ? 3.653 13.876 22.942 1.00 95.56 636 ILE A CA 1
ATOM 5043 C C . ILE A 1 636 ? 3.125 14.929 21.964 1.00 95.56 636 ILE A C 1
ATOM 5045 O O . ILE A 1 636 ? 3.862 15.843 21.600 1.00 95.56 636 ILE A O 1
ATOM 5049 N N . TYR A 1 637 ? 1.859 14.832 21.554 1.00 96.50 637 TYR A N 1
ATOM 5050 C CA . TYR A 1 637 ? 1.223 15.797 20.664 1.00 96.50 637 TYR A CA 1
ATOM 5051 C C . TYR A 1 637 ? 1.248 17.204 21.264 1.00 96.50 637 TYR A C 1
ATOM 5053 O O . TYR A 1 637 ? 1.686 18.136 20.592 1.00 96.50 637 TYR A O 1
ATOM 5061 N N . SER A 1 638 ? 0.860 17.351 22.535 1.00 96.62 638 SER A N 1
ATOM 5062 C CA . SER A 1 638 ? 0.883 18.637 23.242 1.00 96.62 638 SER A CA 1
ATOM 5063 C C . SER A 1 638 ? 2.288 19.245 23.327 1.00 96.62 638 SER A C 1
ATOM 5065 O O . SER A 1 638 ? 2.441 20.462 23.226 1.00 96.62 638 SER A O 1
ATOM 5067 N N . ASP A 1 639 ? 3.320 18.402 23.416 1.00 94.94 639 ASP A N 1
ATOM 5068 C CA . ASP A 1 639 ? 4.712 18.838 23.459 1.00 94.94 639 ASP A CA 1
ATOM 5069 C C . ASP A 1 639 ? 5.244 19.295 22.097 1.00 94.94 639 ASP A C 1
ATOM 5071 O O . ASP A 1 639 ? 6.147 20.129 22.051 1.00 94.94 639 ASP A O 1
ATOM 5075 N N . VAL A 1 640 ? 4.739 18.765 20.980 1.00 94.69 640 VAL A N 1
ATOM 5076 C CA . VAL A 1 640 ? 5.277 19.068 19.638 1.00 94.69 640 VAL A CA 1
ATOM 5077 C C . VAL A 1 640 ? 4.400 20.013 18.816 1.00 94.69 640 VAL A C 1
ATOM 5079 O O . VAL A 1 640 ? 4.911 20.678 17.911 1.00 94.69 640 VAL A O 1
ATOM 5082 N N . VAL A 1 641 ? 3.101 20.103 19.109 1.00 95.12 641 VAL A N 1
ATOM 5083 C CA . VAL A 1 641 ? 2.155 20.950 18.371 1.00 95.12 641 VAL A CA 1
ATOM 5084 C C . VAL A 1 641 ? 2.532 22.429 18.486 1.00 95.12 641 VAL A C 1
ATOM 5086 O O . VAL A 1 641 ? 2.963 22.915 19.529 1.00 95.12 641 VAL A O 1
ATOM 5089 N N . GLY A 1 642 ? 2.427 23.160 17.374 1.00 90.62 642 GLY A N 1
ATOM 5090 C CA . GLY A 1 642 ? 2.760 24.587 17.310 1.00 90.62 642 GLY A CA 1
ATOM 5091 C C . GLY A 1 642 ? 4.259 24.916 17.379 1.00 90.62 642 GLY A C 1
ATOM 5092 O O . GLY A 1 642 ? 4.632 26.066 17.148 1.00 90.62 642 GLY A O 1
ATOM 5093 N N . ARG A 1 643 ? 5.142 23.941 17.637 1.00 89.62 643 ARG A N 1
ATOM 5094 C CA . ARG A 1 643 ? 6.595 24.161 17.621 1.00 89.62 643 ARG A CA 1
ATOM 5095 C C . ARG A 1 643 ? 7.138 24.202 16.193 1.00 89.62 643 ARG A C 1
ATOM 5097 O O . ARG A 1 643 ? 6.771 23.403 15.327 1.00 89.62 643 ARG A O 1
ATOM 5104 N N . GLN A 1 644 ? 8.073 25.120 15.953 1.00 87.44 644 GLN A N 1
ATOM 5105 C CA . GLN A 1 644 ? 8.699 25.290 14.643 1.00 87.44 644 GLN A CA 1
ATOM 5106 C C . GLN A 1 644 ? 9.409 23.999 14.201 1.00 87.44 644 GLN A C 1
ATOM 5108 O O . GLN A 1 644 ? 10.095 23.351 14.988 1.00 87.44 644 GLN A O 1
ATOM 5113 N N . ASN A 1 645 ? 9.259 23.635 12.924 1.00 82.88 645 ASN A N 1
ATOM 5114 C CA . ASN A 1 645 ? 9.836 22.435 12.301 1.00 82.88 645 ASN A CA 1
ATOM 5115 C C . ASN A 1 645 ? 9.329 21.080 12.838 1.00 82.88 645 ASN A C 1
ATOM 5117 O O . ASN A 1 645 ? 9.843 20.049 12.404 1.00 82.88 645 ASN A O 1
ATOM 5121 N N . LEU A 1 646 ? 8.319 21.039 13.716 1.00 88.94 646 LEU A N 1
ATOM 5122 C CA . LEU A 1 646 ? 7.751 19.794 14.263 1.00 88.94 646 LEU A CA 1
ATOM 5123 C C . LEU A 1 646 ? 6.331 19.481 13.769 1.00 88.94 646 LEU A C 1
ATOM 5125 O O . LEU A 1 646 ? 5.713 18.531 14.245 1.00 88.94 646 LEU A O 1
ATOM 5129 N N . SER A 1 647 ? 5.844 20.203 12.755 1.00 87.69 647 SER A N 1
ATOM 5130 C CA . SER A 1 647 ? 4.526 19.970 12.144 1.00 87.69 647 SER A CA 1
ATOM 5131 C C . SER A 1 647 ? 4.323 18.519 11.702 1.00 87.69 647 SER A C 1
ATOM 5133 O O . SER A 1 647 ? 3.292 17.939 12.000 1.00 87.69 647 SER A O 1
ATOM 5135 N N . GLY A 1 648 ? 5.325 17.888 11.081 1.00 87.75 648 GLY A N 1
ATOM 5136 C CA . GLY A 1 648 ? 5.223 16.486 10.658 1.00 87.75 648 GLY A CA 1
ATOM 5137 C C . GLY A 1 648 ? 5.046 15.494 11.817 1.00 87.75 648 GLY A C 1
ATOM 5138 O O . GLY A 1 648 ? 4.339 14.503 11.659 1.00 87.75 648 GLY A O 1
ATOM 5139 N N . ALA A 1 649 ? 5.651 15.764 12.981 1.00 91.62 649 ALA A N 1
ATOM 5140 C CA . ALA A 1 649 ? 5.477 14.942 14.181 1.00 91.62 649 ALA A CA 1
ATOM 5141 C C . ALA A 1 649 ? 4.108 15.190 14.834 1.00 91.62 649 ALA A C 1
ATOM 5143 O O . ALA A 1 649 ? 3.432 14.233 15.203 1.00 91.62 649 ALA A O 1
ATOM 5144 N N . ALA A 1 650 ? 3.677 16.454 14.917 1.00 94.38 650 ALA A N 1
ATOM 5145 C CA . ALA A 1 650 ? 2.346 16.815 15.403 1.00 94.38 650 ALA A CA 1
ATOM 5146 C C . ALA A 1 650 ? 1.247 16.168 14.546 1.00 94.38 650 ALA A C 1
ATOM 5148 O O . ALA A 1 650 ? 0.359 15.505 15.071 1.00 94.38 650 ALA A O 1
ATOM 5149 N N . ASN A 1 651 ? 1.365 16.276 13.224 1.00 93.69 651 ASN A N 1
ATOM 5150 C CA . ASN A 1 651 ? 0.454 15.669 12.260 1.00 93.69 651 ASN A CA 1
ATOM 5151 C C . ASN A 1 651 ? 0.407 14.143 12.392 1.00 93.69 651 ASN A C 1
ATOM 5153 O O . ASN A 1 651 ? -0.672 13.560 12.414 1.00 93.69 651 ASN A O 1
ATOM 5157 N N . TYR A 1 652 ? 1.568 13.490 12.510 1.00 94.88 652 TYR A N 1
ATOM 5158 C CA . TYR A 1 652 ? 1.639 12.043 12.710 1.00 94.88 652 TYR A CA 1
ATOM 5159 C C . TYR A 1 652 ? 0.895 11.604 13.979 1.00 94.88 652 TYR A C 1
ATOM 5161 O O . TYR A 1 652 ? 0.105 10.666 13.932 1.00 94.88 652 TYR A O 1
ATOM 5169 N N . TRP A 1 653 ? 1.088 12.298 15.103 1.00 96.31 653 TRP A N 1
ATOM 5170 C CA . TRP A 1 653 ? 0.387 11.957 16.342 1.00 96.31 653 TRP A CA 1
ATOM 5171 C C . TRP A 1 653 ? -1.103 12.310 16.308 1.00 96.31 653 TRP A C 1
ATOM 5173 O O . TRP A 1 653 ? -1.901 11.525 16.813 1.00 96.31 653 TRP A O 1
ATOM 5183 N N . SER A 1 654 ? -1.495 13.406 15.646 1.00 96.62 654 SER A N 1
ATOM 5184 C CA . SER A 1 654 ? -2.911 13.708 15.366 1.00 96.62 654 SER A CA 1
ATOM 5185 C C . SER A 1 654 ? -3.572 12.560 14.609 1.00 96.62 654 SER A C 1
ATOM 5187 O O . SER A 1 654 ? -4.597 12.041 15.041 1.00 96.62 654 SER A O 1
ATOM 5189 N N . MET A 1 655 ? -2.924 12.082 13.542 1.00 97.00 655 MET A N 1
ATOM 5190 C CA . MET A 1 655 ? -3.383 10.928 12.771 1.00 97.00 655 MET A CA 1
ATOM 5191 C C . MET A 1 655 ? -3.517 9.676 13.648 1.00 97.00 655 MET A C 1
ATOM 5193 O O . MET A 1 655 ? -4.539 9.002 13.590 1.00 97.00 655 MET A O 1
ATOM 5197 N N . VAL A 1 656 ? -2.514 9.349 14.472 1.00 96.62 656 VAL A N 1
ATOM 5198 C CA . VAL A 1 656 ? -2.577 8.173 15.361 1.00 96.62 656 VAL A CA 1
ATOM 5199 C C . VAL A 1 656 ? -3.770 8.261 16.319 1.00 96.62 656 VAL A C 1
ATOM 5201 O O . VAL A 1 656 ? -4.474 7.267 16.491 1.00 96.62 656 VAL A O 1
ATOM 5204 N N . MET A 1 657 ? -4.041 9.437 16.895 1.00 96.81 657 MET A N 1
ATOM 5205 C CA . MET A 1 657 ? -5.205 9.652 17.763 1.00 96.81 657 MET A CA 1
ATOM 5206 C C . MET A 1 657 ? -6.529 9.502 16.997 1.00 96.81 657 MET A C 1
ATOM 5208 O O . MET A 1 657 ? -7.431 8.806 17.465 1.00 96.81 657 MET A O 1
ATOM 5212 N N . GLU A 1 658 ? -6.630 10.078 15.797 1.00 96.19 658 GLU A N 1
ATOM 5213 C CA . GLU A 1 658 ? -7.809 9.973 14.922 1.00 96.19 658 GLU A CA 1
ATOM 5214 C C . GLU A 1 658 ? -8.086 8.535 14.453 1.00 96.19 658 GLU A C 1
ATOM 5216 O O . GLU A 1 658 ? -9.234 8.176 14.186 1.00 96.19 658 GLU A O 1
ATOM 5221 N N . LEU A 1 659 ? -7.055 7.686 14.379 1.00 97.44 659 LEU A N 1
ATOM 5222 C CA . LEU A 1 659 ? -7.177 6.280 13.989 1.00 97.44 659 LEU A CA 1
ATOM 5223 C C . LEU A 1 659 ? -7.692 5.362 15.113 1.00 97.44 659 LEU A C 1
ATOM 5225 O O . LEU A 1 659 ? -8.120 4.243 14.826 1.00 97.44 659 LEU A O 1
ATOM 5229 N N . ARG A 1 660 ? -7.708 5.793 16.382 1.00 97.62 660 ARG A N 1
ATOM 5230 C CA . ARG A 1 660 ? -8.106 4.935 17.519 1.00 97.62 660 ARG A CA 1
ATOM 5231 C C . ARG A 1 660 ? -9.508 4.320 17.391 1.00 97.62 660 ARG A C 1
ATOM 5233 O O . ARG A 1 660 ? -9.627 3.119 17.628 1.00 97.62 660 ARG A O 1
ATOM 5240 N N . PRO A 1 661 ? -10.568 5.046 16.976 1.00 98.00 661 PRO A N 1
ATOM 5241 C CA . PRO A 1 661 ? -11.888 4.436 16.803 1.00 98.00 661 PRO A CA 1
ATOM 5242 C C . PRO A 1 661 ? -11.892 3.332 15.737 1.00 98.00 661 PRO A C 1
ATOM 5244 O O . PRO A 1 661 ? -12.560 2.311 15.906 1.00 98.00 661 PRO A O 1
ATOM 5247 N N . TYR A 1 662 ? -11.089 3.491 14.677 1.00 98.06 662 TYR A N 1
ATOM 5248 C CA . TYR A 1 662 ? -10.974 2.514 13.594 1.00 98.06 662 TYR A CA 1
ATOM 5249 C C . TYR A 1 662 ? -10.406 1.184 14.081 1.00 98.06 662 TYR A C 1
ATOM 5251 O O . TYR A 1 662 ? -10.838 0.142 13.590 1.00 98.06 662 TYR A O 1
ATOM 5259 N N . LEU A 1 663 ? -9.494 1.204 15.063 1.00 98.12 663 LEU A N 1
ATOM 5260 C CA . LEU A 1 663 ? -8.988 -0.012 15.700 1.00 98.12 663 LEU A CA 1
ATOM 5261 C C . LEU A 1 663 ? -10.148 -0.839 16.264 1.00 98.12 663 LEU A C 1
ATOM 5263 O O . LEU A 1 663 ? -10.279 -2.015 15.943 1.00 98.12 663 LEU A O 1
ATOM 5267 N N . PHE A 1 664 ? -11.032 -0.230 17.051 1.00 98.50 664 PHE A N 1
ATOM 5268 C CA . PHE A 1 664 ? -12.130 -0.961 17.683 1.00 98.50 664 PHE A CA 1
ATOM 5269 C C . PHE A 1 664 ? -13.228 -1.345 16.692 1.00 98.50 664 PHE A C 1
ATOM 5271 O O . PHE A 1 664 ? -13.671 -2.488 16.701 1.00 98.50 664 PHE A O 1
ATOM 5278 N N . GLN A 1 665 ? -13.632 -0.439 15.801 1.00 98.25 665 GLN A N 1
ATOM 5279 C CA . GLN A 1 665 ? -14.698 -0.706 14.829 1.00 98.25 665 GLN A CA 1
ATOM 5280 C C . GLN A 1 665 ? -14.295 -1.778 13.805 1.00 98.25 665 GLN A C 1
ATOM 5282 O O . GLN A 1 665 ? -15.045 -2.726 13.570 1.00 98.25 665 GLN A O 1
ATOM 5287 N N . CYS A 1 666 ? -13.090 -1.680 13.230 1.00 98.31 666 CYS A N 1
ATOM 5288 C CA . CYS A 1 666 ? -12.594 -2.691 12.292 1.00 98.31 666 CYS A CA 1
ATOM 5289 C C . CYS A 1 666 ? -12.246 -3.991 13.027 1.00 98.31 666 CYS A C 1
ATOM 5291 O O . CYS A 1 666 ? -12.530 -5.075 12.524 1.00 98.31 666 CYS A O 1
ATOM 5293 N N . GLY A 1 667 ? -11.684 -3.898 14.239 1.00 97.94 667 GLY A N 1
ATOM 5294 C CA . GLY A 1 667 ? -11.388 -5.053 15.085 1.00 97.94 667 GLY A CA 1
ATOM 5295 C C . GLY A 1 667 ? -12.642 -5.856 15.424 1.00 97.94 667 GLY A C 1
ATOM 5296 O O . GLY A 1 667 ? -12.641 -7.073 15.268 1.00 97.94 667 GLY A O 1
ATOM 5297 N N . ALA A 1 668 ? -13.736 -5.186 15.794 1.00 98.19 668 ALA A N 1
ATOM 5298 C CA . ALA A 1 668 ? -15.014 -5.826 16.095 1.00 98.19 668 ALA A CA 1
ATOM 5299 C C . ALA A 1 668 ? -15.628 -6.522 14.877 1.00 98.19 668 ALA A C 1
ATOM 5301 O O . ALA A 1 668 ? -16.150 -7.629 15.012 1.00 98.19 668 ALA A O 1
ATOM 5302 N N . ALA A 1 669 ? -15.540 -5.905 13.693 1.00 97.75 669 ALA A N 1
ATOM 5303 C CA . ALA A 1 669 ? -15.987 -6.519 12.445 1.00 97.75 669 ALA A CA 1
ATOM 5304 C C . ALA A 1 669 ? -15.160 -7.766 12.099 1.00 97.75 669 ALA A C 1
ATOM 5306 O O . ALA A 1 669 ? -15.726 -8.822 11.828 1.00 97.75 669 ALA A O 1
ATOM 5307 N N . ILE A 1 670 ? -13.828 -7.679 12.200 1.00 98.00 670 ILE A N 1
ATOM 5308 C CA . ILE A 1 670 ? -12.933 -8.829 12.013 1.00 98.00 670 ILE A CA 1
ATOM 5309 C C . ILE A 1 670 ? -13.227 -9.921 13.047 1.00 98.00 670 ILE A C 1
ATOM 5311 O O . ILE A 1 670 ? -13.184 -11.101 12.708 1.00 98.00 670 ILE A O 1
ATOM 5315 N N . PHE A 1 671 ? -13.567 -9.557 14.285 1.00 97.94 671 PHE A N 1
ATOM 5316 C CA . PHE A 1 671 ? -13.881 -10.511 15.350 1.00 97.94 671 PHE A CA 1
ATOM 5317 C C . PHE A 1 671 ? -15.120 -11.350 15.024 1.00 97.94 671 PHE A C 1
ATOM 5319 O O . PHE A 1 671 ? -15.156 -12.527 15.368 1.00 97.94 671 PHE A O 1
ATOM 5326 N N . GLN A 1 672 ? -16.105 -10.784 14.312 1.00 96.75 672 GLN A N 1
ATOM 5327 C CA . GLN A 1 672 ? -17.276 -11.550 13.868 1.00 96.75 672 GLN A CA 1
ATOM 5328 C C . GLN A 1 672 ? -16.912 -12.630 12.842 1.00 96.75 672 GLN A C 1
ATOM 5330 O O . GLN A 1 672 ? -17.600 -13.643 12.748 1.00 96.75 672 GLN A O 1
ATOM 5335 N N . GLU A 1 673 ? -15.851 -12.419 12.060 1.00 95.25 673 GLU A N 1
ATOM 5336 C CA . GLU A 1 673 ? -15.454 -13.341 10.996 1.00 95.25 673 GLU A CA 1
ATOM 5337 C C . GLU A 1 673 ? -14.346 -14.312 11.407 1.00 95.25 673 GLU A C 1
ATOM 5339 O O . GLU A 1 673 ? -14.311 -15.445 10.925 1.00 95.25 673 GLU A O 1
ATOM 5344 N N . VAL A 1 674 ? -13.411 -13.857 12.240 1.00 95.94 674 VAL A N 1
ATOM 5345 C CA . VAL A 1 674 ? -12.154 -14.552 12.534 1.00 95.94 674 VAL A CA 1
ATOM 5346 C C . VAL A 1 674 ? -11.759 -14.393 14.016 1.00 95.94 674 VAL A C 1
ATOM 5348 O O . VAL A 1 674 ? -10.665 -13.903 14.307 1.00 95.94 674 VAL A O 1
ATOM 5351 N N . PRO A 1 675 ? -12.613 -14.790 14.981 1.00 95.88 675 PRO A N 1
ATOM 5352 C CA . PRO A 1 675 ? -12.410 -14.502 16.408 1.00 95.88 675 PRO A CA 1
ATOM 5353 C C . PRO A 1 675 ? -11.117 -15.099 16.988 1.00 95.88 675 PRO A C 1
ATOM 5355 O O . PRO A 1 675 ? -10.545 -14.544 17.922 1.00 95.88 675 PRO A O 1
ATOM 5358 N N . ASP A 1 676 ? -10.613 -16.186 16.399 1.00 95.56 676 ASP A N 1
ATOM 5359 C CA . ASP A 1 676 ? -9.391 -16.874 16.840 1.00 95.56 676 ASP A CA 1
ATOM 5360 C C . ASP A 1 676 ? -8.093 -16.243 16.299 1.00 95.56 676 ASP A C 1
ATOM 5362 O O . ASP A 1 676 ? -6.991 -16.761 16.519 1.00 95.56 676 ASP A O 1
ATOM 5366 N N . SER A 1 677 ? -8.194 -15.126 15.571 1.00 97.00 677 SER A N 1
ATOM 5367 C CA . SER A 1 677 ? -7.032 -14.436 15.015 1.00 97.00 677 SER A CA 1
ATOM 5368 C C . SER A 1 677 ? -6.038 -14.034 16.106 1.00 97.00 677 SER A C 1
ATOM 5370 O O . SER A 1 677 ? -6.395 -13.514 17.166 1.00 97.00 677 SER A O 1
ATOM 5372 N N . ALA A 1 678 ? -4.741 -14.166 15.807 1.00 96.81 678 ALA A N 1
ATOM 5373 C CA . ALA A 1 678 ? -3.694 -13.653 16.684 1.00 96.81 678 ALA A CA 1
ATOM 5374 C C . ALA A 1 678 ? -3.773 -12.126 16.882 1.00 96.81 678 ALA A C 1
ATOM 5376 O O . ALA A 1 678 ? -3.182 -11.635 17.842 1.00 96.81 678 ALA A O 1
ATOM 5377 N N . LEU A 1 679 ? -4.505 -11.399 16.023 1.00 97.19 679 LEU A N 1
ATOM 5378 C CA . LEU A 1 679 ? -4.793 -9.968 16.156 1.00 97.19 679 LEU A CA 1
ATOM 5379 C C . LEU A 1 679 ? -5.375 -9.616 17.534 1.00 97.19 679 LEU A C 1
ATOM 5381 O O . LEU A 1 679 ? -4.974 -8.625 18.138 1.00 97.19 679 LEU A O 1
ATOM 5385 N N . PHE A 1 680 ? -6.252 -10.462 18.078 1.00 97.31 680 PHE A N 1
ATOM 5386 C CA . PHE A 1 680 ? -6.927 -10.211 19.358 1.00 97.31 680 PHE A CA 1
ATOM 5387 C C . PHE A 1 680 ? -6.043 -10.447 20.588 1.00 97.31 680 PHE A C 1
ATOM 5389 O O . PHE A 1 680 ? -6.487 -10.281 21.718 1.00 97.31 680 PHE A O 1
ATOM 5396 N N . ARG A 1 681 ? -4.759 -10.772 20.380 1.00 95.44 681 ARG A N 1
ATOM 5397 C CA . ARG A 1 681 ? -3.732 -10.759 21.433 1.00 95.44 681 ARG A CA 1
ATOM 5398 C C . ARG A 1 681 ? -3.166 -9.362 21.690 1.00 95.44 681 ARG A C 1
ATOM 5400 O O . ARG A 1 681 ? -2.332 -9.211 22.579 1.00 95.44 681 ARG A O 1
ATOM 5407 N N . LEU A 1 682 ? -3.555 -8.355 20.902 1.00 96.94 682 LEU A N 1
ATOM 5408 C CA . LEU A 1 682 ? -3.177 -6.971 21.175 1.00 96.94 682 LEU A CA 1
ATOM 5409 C C . LEU A 1 682 ? -3.764 -6.511 22.524 1.00 96.94 682 LEU A C 1
ATOM 5411 O O . LEU A 1 682 ? -4.929 -6.802 22.797 1.00 96.94 682 LEU A O 1
ATOM 5415 N N . PRO A 1 683 ? -3.009 -5.751 23.344 1.00 96.50 683 PRO A N 1
ATOM 5416 C CA . PRO A 1 683 ? -3.428 -5.390 24.701 1.00 96.50 683 PRO A CA 1
ATOM 5417 C C . PRO A 1 683 ? -4.808 -4.725 24.804 1.00 96.50 683 PRO A C 1
ATOM 5419 O O . PRO A 1 683 ? -5.567 -5.046 25.714 1.00 96.50 683 PRO A O 1
ATOM 5422 N N . ALA A 1 684 ? -5.169 -3.855 23.854 1.00 96.81 684 ALA A N 1
ATOM 5423 C CA . ALA A 1 684 ? -6.473 -3.194 23.840 1.00 96.81 684 ALA A CA 1
ATOM 5424 C C . ALA A 1 684 ? -7.638 -4.185 23.649 1.00 96.81 684 ALA A C 1
ATOM 5426 O O . ALA A 1 684 ? -8.683 -4.029 24.271 1.00 96.81 684 ALA A O 1
ATOM 5427 N N . PHE A 1 685 ? -7.453 -5.241 22.848 1.00 97.44 685 PHE A N 1
ATOM 5428 C CA . PHE A 1 685 ? -8.466 -6.284 22.631 1.00 97.44 685 PHE A CA 1
ATOM 5429 C C . PHE A 1 685 ? -8.480 -7.364 23.715 1.00 97.44 685 PHE A C 1
ATOM 5431 O O . PHE A 1 685 ? -9.446 -8.118 23.821 1.00 97.44 685 PHE A O 1
ATOM 5438 N N . ALA A 1 686 ? -7.429 -7.451 24.530 1.00 92.81 686 ALA A N 1
ATOM 5439 C CA . ALA A 1 686 ? -7.367 -8.396 25.639 1.00 92.81 686 ALA A CA 1
ATOM 5440 C C . ALA A 1 686 ? -8.274 -7.993 26.819 1.00 92.81 686 ALA A C 1
ATOM 5442 O O . ALA A 1 686 ? -8.555 -8.827 27.677 1.00 92.81 686 ALA A O 1
ATOM 5443 N N . GLN A 1 687 ? -8.741 -6.740 26.868 1.00 96.06 687 GLN A N 1
ATOM 5444 C CA . GLN A 1 687 ? -9.637 -6.253 27.916 1.00 96.06 687 GLN A CA 1
ATOM 5445 C C . GLN A 1 687 ? -11.029 -6.885 27.804 1.00 96.06 687 GLN A C 1
ATOM 5447 O O . GLN A 1 687 ? -11.638 -6.893 26.732 1.00 96.06 687 GLN A O 1
ATOM 5452 N N . GLN A 1 688 ? -11.562 -7.365 28.931 1.00 96.12 688 GLN A N 1
ATOM 5453 C CA . GLN A 1 688 ? -12.844 -8.075 28.961 1.00 96.12 688 GLN A CA 1
ATOM 5454 C C . GLN A 1 688 ? -14.008 -7.202 28.472 1.00 96.12 688 GLN A C 1
ATOM 5456 O O . GLN A 1 688 ? -14.859 -7.676 27.721 1.00 96.12 688 GLN A O 1
ATOM 5461 N N . ASP A 1 689 ? -14.024 -5.923 28.847 1.00 97.44 689 ASP A N 1
ATOM 5462 C CA . ASP A 1 689 ? -15.078 -4.987 28.444 1.00 97.44 689 ASP A CA 1
ATOM 5463 C C . ASP A 1 689 ? -15.077 -4.749 26.932 1.00 97.44 689 ASP A C 1
ATOM 5465 O O . ASP A 1 689 ? -16.137 -4.721 26.303 1.00 97.44 689 ASP A O 1
ATOM 5469 N N . VAL A 1 690 ? -13.887 -4.670 26.328 1.00 97.69 690 VAL A N 1
ATOM 5470 C CA . VAL A 1 690 ? -13.729 -4.544 24.875 1.00 97.69 690 VAL A CA 1
ATOM 5471 C C . VAL A 1 690 ? -14.222 -5.812 24.181 1.00 97.69 690 VAL A C 1
ATOM 5473 O O . VAL A 1 690 ? -14.984 -5.722 23.222 1.00 97.69 690 VAL A O 1
ATOM 5476 N N . GLN A 1 691 ? -13.866 -7.001 24.679 1.00 96.31 691 GLN A N 1
ATOM 5477 C CA . GLN A 1 691 ? -14.362 -8.267 24.122 1.00 96.31 691 GLN A CA 1
ATOM 5478 C C . GLN A 1 691 ? -15.885 -8.386 24.217 1.00 96.31 691 GLN A C 1
ATOM 5480 O O . GLN A 1 691 ? -16.532 -8.784 23.248 1.00 96.31 691 GLN A O 1
ATOM 5485 N N . ASN A 1 692 ? -16.469 -8.000 25.353 1.00 97.06 692 ASN A N 1
ATOM 5486 C CA . ASN A 1 692 ? -17.917 -7.994 25.546 1.00 97.06 692 ASN A CA 1
ATOM 5487 C C . ASN A 1 692 ? -18.600 -7.031 24.566 1.00 97.06 692 ASN A C 1
ATOM 5489 O O . ASN A 1 692 ? -19.596 -7.396 23.937 1.00 97.06 692 ASN A O 1
ATOM 5493 N N . TRP A 1 693 ? -18.042 -5.831 24.385 1.00 98.19 693 TRP A N 1
ATOM 5494 C CA . TRP A 1 693 ? -18.543 -4.855 23.421 1.00 98.19 693 TRP A CA 1
ATOM 5495 C C . TRP A 1 693 ? -18.461 -5.375 21.979 1.00 98.19 693 TRP A C 1
ATOM 5497 O O . TRP A 1 693 ? -19.466 -5.332 21.269 1.00 98.19 693 TRP A O 1
ATOM 5507 N N . MET A 1 694 ? -17.322 -5.947 21.566 1.00 97.69 694 MET A N 1
ATOM 5508 C CA . MET A 1 694 ? -17.151 -6.526 20.225 1.00 97.69 694 MET A CA 1
ATOM 5509 C C . MET A 1 694 ? -18.118 -7.689 19.975 1.00 97.69 694 MET A C 1
ATOM 5511 O O . MET A 1 694 ? -18.642 -7.831 18.874 1.00 97.69 694 MET A O 1
ATOM 5515 N N . LYS A 1 695 ? -18.367 -8.529 20.984 1.00 96.75 695 LYS A N 1
ATOM 5516 C CA . LYS A 1 695 ? -19.209 -9.725 20.856 1.00 96.75 695 LYS A CA 1
ATOM 5517 C C . LYS A 1 695 ? -20.707 -9.417 20.845 1.00 96.75 695 LYS A C 1
ATOM 5519 O O . LYS A 1 695 ? -21.462 -10.138 20.199 1.00 96.75 695 LYS A O 1
ATOM 5524 N N . HIS A 1 696 ? -21.143 -8.396 21.580 1.00 96.56 696 HIS A N 1
ATOM 5525 C CA . HIS A 1 696 ? -22.567 -8.176 21.846 1.00 96.56 696 HIS A CA 1
ATOM 5526 C C . HIS A 1 696 ? -23.081 -6.823 21.351 1.00 96.56 696 HIS A C 1
ATOM 5528 O O . HIS A 1 696 ? -24.083 -6.779 20.641 1.00 96.56 696 HIS A O 1
ATOM 5534 N N . GLN A 1 697 ? -22.401 -5.731 21.700 1.00 96.62 697 GLN A N 1
ATOM 5535 C CA . GLN A 1 697 ? -22.903 -4.381 21.446 1.00 96.62 697 GLN A CA 1
ATOM 5536 C C . GLN A 1 697 ? -22.677 -3.954 19.992 1.00 96.62 697 GLN A C 1
ATOM 5538 O O . GLN A 1 697 ? -23.623 -3.579 19.304 1.00 96.62 697 GLN A O 1
ATOM 5543 N N . PHE A 1 698 ? -21.440 -4.081 19.500 1.00 97.12 698 PHE A N 1
ATOM 5544 C CA . PHE A 1 698 ? -21.076 -3.710 18.133 1.00 97.12 698 PHE A CA 1
ATOM 5545 C C . PHE A 1 698 ? -21.980 -4.345 17.059 1.00 97.12 698 PHE A C 1
ATOM 5547 O O . PHE A 1 698 ? -22.527 -3.595 16.249 1.00 97.12 698 PHE A O 1
ATOM 5554 N N . PRO A 1 699 ? -22.193 -5.680 17.017 1.00 96.88 699 PRO A N 1
ATOM 5555 C CA . PRO A 1 699 ? -23.023 -6.284 15.975 1.00 96.88 699 PRO A C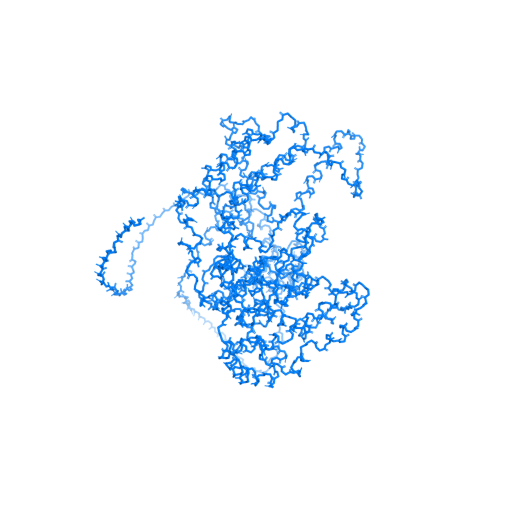A 1
ATOM 5556 C C . PRO A 1 699 ? -24.491 -5.846 16.060 1.00 96.88 699 PRO A C 1
ATOM 5558 O O . PRO A 1 699 ? -25.136 -5.698 15.019 1.00 96.88 699 PRO A O 1
ATOM 5561 N N . SER A 1 700 ? -25.011 -5.601 17.269 1.00 96.44 700 SER A N 1
ATOM 5562 C CA . SER A 1 700 ? -26.368 -5.083 17.475 1.00 96.44 700 SER A CA 1
ATOM 5563 C C . SER A 1 700 ? -26.508 -3.675 16.896 1.00 96.44 700 SER A C 1
ATOM 5565 O O . SER A 1 700 ? -27.332 -3.449 16.008 1.00 96.44 700 SER A O 1
ATOM 5567 N N . ASP A 1 701 ? -25.653 -2.747 17.327 1.00 96.06 701 ASP A N 1
ATOM 5568 C CA . ASP A 1 701 ? -25.697 -1.349 16.885 1.00 96.06 701 ASP A CA 1
ATOM 5569 C C . ASP A 1 701 ? -25.433 -1.224 15.388 1.00 96.06 701 ASP A C 1
ATOM 5571 O O . ASP A 1 701 ? -26.133 -0.495 14.682 1.00 96.06 701 ASP A O 1
ATOM 5575 N N . PHE A 1 702 ? -24.466 -1.986 14.873 1.00 95.81 702 PHE A N 1
ATOM 5576 C CA . PHE A 1 702 ? -24.158 -1.988 13.451 1.00 95.81 702 PHE A CA 1
ATOM 5577 C C . PHE A 1 702 ? -25.339 -2.487 12.612 1.00 95.81 702 PHE A C 1
ATOM 5579 O O . PHE A 1 702 ? -25.624 -1.920 11.556 1.00 95.81 702 PHE A O 1
ATOM 5586 N N . SER A 1 703 ? -26.068 -3.502 13.086 1.00 94.38 703 SER A N 1
ATOM 5587 C CA . SER A 1 703 ? -27.265 -4.007 12.403 1.00 94.38 703 SER A CA 1
ATOM 5588 C C . SER A 1 703 ? -28.381 -2.962 12.364 1.00 94.38 703 SER A C 1
ATOM 5590 O O . SER A 1 703 ? -28.995 -2.768 11.314 1.00 94.38 703 SER A O 1
ATOM 5592 N N . VAL A 1 704 ? -28.608 -2.247 13.472 1.00 94.50 704 VAL A N 1
ATOM 5593 C CA . VAL A 1 704 ? -29.593 -1.153 13.550 1.00 94.50 704 VAL A CA 1
ATOM 5594 C C . VAL A 1 704 ? -29.217 -0.013 12.602 1.00 94.50 704 VAL A C 1
ATOM 5596 O O . VAL A 1 704 ? -30.043 0.434 11.809 1.00 94.50 704 VAL A O 1
ATOM 5599 N N . LEU A 1 705 ? -27.958 0.425 12.621 1.00 93.69 705 LEU A N 1
ATOM 5600 C CA . LEU A 1 705 ? -27.472 1.484 11.736 1.00 93.69 705 LEU A CA 1
ATOM 5601 C C . LEU A 1 705 ? -27.571 1.084 10.260 1.00 93.69 705 LEU A C 1
ATOM 5603 O O . LEU A 1 705 ? -28.010 1.879 9.432 1.00 93.69 705 LEU A O 1
ATOM 5607 N N . LYS A 1 706 ? -27.227 -0.163 9.925 1.00 90.62 706 LYS A N 1
ATOM 5608 C CA . LYS A 1 706 ? -27.345 -0.686 8.559 1.00 90.62 706 LYS A CA 1
ATOM 5609 C C . LYS A 1 706 ? -28.799 -0.736 8.086 1.00 90.62 706 LYS A C 1
ATOM 5611 O O . LYS A 1 706 ? -29.045 -0.453 6.917 1.00 90.62 706 LYS A O 1
ATOM 5616 N N . ALA A 1 707 ? -29.745 -1.058 8.970 1.00 88.50 707 ALA A N 1
ATOM 5617 C CA . ALA A 1 707 ? -31.174 -1.017 8.658 1.00 88.50 707 ALA A CA 1
ATOM 5618 C C . ALA A 1 707 ? -31.680 0.419 8.415 1.00 88.50 707 ALA A C 1
ATOM 5620 O O . ALA A 1 707 ? -32.559 0.624 7.582 1.00 88.50 707 ALA A O 1
ATOM 5621 N N . ASN A 1 708 ? -31.090 1.409 9.092 1.00 88.44 708 ASN A N 1
ATOM 5622 C CA . ASN A 1 708 ? -31.483 2.818 8.996 1.00 88.44 708 ASN A CA 1
ATOM 5623 C C . ASN A 1 708 ? -30.816 3.587 7.842 1.00 88.44 708 ASN A C 1
ATOM 5625 O O . ASN A 1 708 ? -31.274 4.671 7.496 1.00 88.44 708 ASN A O 1
ATOM 5629 N N . ALA A 1 709 ? -29.749 3.055 7.241 1.00 81.75 709 ALA A N 1
ATOM 5630 C CA . ALA A 1 709 ? -28.895 3.791 6.306 1.00 81.75 709 ALA A CA 1
ATOM 5631 C C . ALA A 1 709 ? -29.525 4.137 4.939 1.00 81.75 709 ALA A C 1
ATOM 5633 O O . ALA A 1 709 ? -28.900 4.835 4.145 1.00 81.75 709 ALA A O 1
ATOM 5634 N N . GLY A 1 710 ? -30.750 3.678 4.656 1.00 77.88 710 GLY A N 1
ATOM 5635 C CA . GLY A 1 710 ? -31.482 4.026 3.435 1.00 77.88 710 GLY A CA 1
ATOM 5636 C C . GLY A 1 710 ? -30.766 3.642 2.129 1.00 77.88 710 GLY A C 1
ATOM 5637 O O . GLY A 1 710 ? -29.883 2.782 2.099 1.00 77.88 710 GLY A O 1
ATOM 5638 N N . SER A 1 711 ? -31.181 4.264 1.018 1.00 75.25 711 SER A N 1
ATOM 5639 C CA . SER A 1 711 ? -30.495 4.123 -0.274 1.00 75.25 711 SER A CA 1
ATOM 5640 C C . SER A 1 711 ? -29.230 4.973 -0.290 1.00 75.25 711 SER A C 1
ATOM 5642 O O . SER A 1 711 ? -29.273 6.159 0.020 1.00 75.25 711 SER A O 1
ATOM 5644 N N . ARG A 1 712 ? -28.117 4.379 -0.725 1.00 71.75 712 ARG A N 1
ATOM 5645 C CA . ARG A 1 712 ? -26.827 5.074 -0.879 1.00 71.75 712 ARG A CA 1
ATOM 5646 C C . ARG A 1 712 ? -26.739 5.903 -2.157 1.00 71.75 712 ARG A C 1
ATOM 5648 O O . ARG A 1 712 ? -25.853 6.742 -2.288 1.00 71.75 712 ARG A O 1
ATOM 5655 N N . VAL A 1 713 ? -27.624 5.632 -3.115 1.00 74.00 713 VAL A N 1
ATOM 5656 C CA . VAL A 1 713 ? -27.625 6.288 -4.422 1.00 74.00 713 VAL A CA 1
ATOM 5657 C C . VAL A 1 713 ? -28.237 7.674 -4.285 1.00 74.00 713 VAL A C 1
ATOM 5659 O O . VAL A 1 713 ? -29.420 7.806 -3.968 1.00 74.00 713 VAL A O 1
ATOM 5662 N N . ASP A 1 714 ? -27.438 8.693 -4.586 1.00 69.69 714 ASP A N 1
ATOM 5663 C CA . ASP A 1 714 ? -27.898 10.071 -4.696 1.00 69.69 714 ASP A CA 1
ATOM 5664 C C . ASP A 1 714 ? -28.606 10.276 -6.047 1.00 69.69 714 ASP A C 1
ATOM 5666 O O . ASP A 1 714 ? -28.000 10.618 -7.067 1.00 69.69 714 ASP A O 1
ATOM 5670 N N . LEU A 1 715 ? -29.911 9.987 -6.066 1.00 73.50 715 LEU A N 1
ATOM 5671 C CA . LEU A 1 715 ? -30.750 10.104 -7.262 1.00 73.50 715 LEU A CA 1
ATOM 5672 C C . LEU A 1 715 ? -30.806 11.538 -7.792 1.00 73.50 715 LEU A C 1
ATOM 5674 O O . LEU A 1 715 ? -30.835 11.731 -9.006 1.00 73.50 715 LEU A O 1
ATOM 5678 N N . GLN A 1 716 ? -30.792 12.530 -6.899 1.00 67.56 716 GLN A N 1
ATOM 5679 C CA . GLN A 1 716 ? -30.814 13.939 -7.276 1.00 67.56 716 GLN A CA 1
ATOM 5680 C C . GLN A 1 716 ? -29.549 14.298 -8.053 1.00 67.56 716 GLN A C 1
ATOM 5682 O O . GLN A 1 716 ? -29.604 15.000 -9.060 1.00 67.56 716 GLN A O 1
ATOM 5687 N N . ARG A 1 717 ? -28.404 13.755 -7.643 1.00 67.62 717 ARG A N 1
ATOM 5688 C CA . ARG A 1 717 ? -27.143 13.975 -8.341 1.00 67.62 717 ARG A CA 1
ATOM 5689 C C . ARG A 1 717 ? -27.077 13.305 -9.706 1.00 67.62 717 ARG A C 1
ATOM 5691 O O . ARG A 1 717 ? -26.601 13.929 -10.650 1.00 67.62 717 ARG A O 1
ATOM 5698 N N . ILE A 1 718 ? -27.578 12.074 -9.826 1.00 76.00 718 ILE A N 1
ATOM 5699 C CA . ILE A 1 718 ? -27.696 11.400 -11.129 1.00 76.00 718 ILE A CA 1
ATOM 5700 C C . ILE A 1 718 ? -28.595 12.226 -12.056 1.00 76.00 718 ILE A C 1
ATOM 5702 O O . ILE A 1 718 ? -28.239 12.469 -13.204 1.00 76.00 718 ILE A O 1
ATOM 5706 N N . GLN A 1 719 ? -29.731 12.710 -11.549 1.00 77.75 719 GLN A N 1
ATOM 5707 C CA . GLN A 1 719 ? -30.647 13.563 -12.308 1.00 77.75 719 GLN A CA 1
ATOM 5708 C C . GLN A 1 719 ? -29.996 14.882 -12.734 1.00 77.75 719 GLN A C 1
ATOM 5710 O O . GLN A 1 719 ? -30.143 15.275 -13.886 1.00 77.75 719 GLN A O 1
ATOM 5715 N N . ASN A 1 720 ? -29.241 15.535 -11.848 1.00 73.81 720 ASN A N 1
ATOM 5716 C CA . ASN A 1 720 ? -28.541 16.779 -12.163 1.00 73.81 720 ASN A CA 1
ATOM 5717 C C . ASN A 1 720 ? -27.432 16.572 -13.204 1.00 73.81 720 ASN A C 1
ATOM 5719 O O . ASN A 1 720 ? -27.316 17.386 -14.112 1.00 73.81 720 ASN A O 1
ATOM 5723 N N . GLN A 1 721 ? -26.658 15.481 -13.123 1.00 73.12 721 GLN A N 1
ATOM 5724 C CA . GLN A 1 721 ? -25.662 15.143 -14.148 1.00 73.12 721 GLN A CA 1
ATOM 5725 C C . GLN A 1 721 ? -26.314 14.868 -15.504 1.00 73.12 721 GLN A C 1
ATOM 5727 O O . GLN A 1 721 ? -25.859 15.395 -16.513 1.00 73.12 721 GLN A O 1
ATOM 5732 N N . LEU A 1 722 ? -27.399 14.088 -15.532 1.00 80.44 722 LEU A N 1
ATOM 5733 C CA . LEU A 1 722 ? -28.140 13.819 -16.766 1.00 80.44 722 LEU A CA 1
ATOM 5734 C C . LEU A 1 722 ? -28.737 15.099 -17.363 1.00 80.44 722 LEU A C 1
ATOM 5736 O O . LEU A 1 722 ? -28.694 15.281 -18.575 1.00 80.44 722 LEU A O 1
ATOM 5740 N N . LEU A 1 723 ? -29.262 15.997 -16.524 1.00 79.81 723 LEU A N 1
ATOM 5741 C CA . LEU A 1 723 ? -29.788 17.288 -16.963 1.00 79.81 723 LEU A CA 1
ATOM 5742 C C . LEU A 1 723 ? -28.679 18.180 -17.529 1.00 79.81 723 LEU A C 1
ATOM 5744 O O . LEU A 1 723 ? -28.886 18.840 -18.539 1.00 79.81 723 LEU A O 1
ATOM 5748 N N . GLN A 1 724 ? -27.511 18.194 -16.891 1.00 73.31 724 GLN A N 1
ATOM 5749 C CA . GLN A 1 724 ? -26.378 18.998 -17.326 1.00 73.31 724 GLN A CA 1
ATOM 5750 C C . GLN A 1 724 ? -25.818 18.503 -18.667 1.00 73.31 724 GLN A C 1
ATOM 5752 O O . GLN A 1 724 ? -25.644 19.310 -19.571 1.00 73.31 724 GLN A O 1
ATOM 5757 N N . LEU A 1 725 ? -25.659 17.186 -18.838 1.00 79.38 725 LEU A N 1
ATOM 5758 C CA . LEU A 1 725 ? -25.283 16.584 -20.123 1.00 79.38 725 LEU A CA 1
ATOM 5759 C C . LEU A 1 725 ? -26.306 16.906 -21.221 1.00 79.38 725 LEU A C 1
ATOM 5761 O O . LEU A 1 725 ? -25.930 17.302 -22.318 1.00 79.38 725 LEU A O 1
ATOM 5765 N N . ALA A 1 726 ? -27.603 16.822 -20.909 1.00 75.88 726 ALA A N 1
ATOM 5766 C CA . ALA A 1 726 ? -28.663 17.159 -21.858 1.00 75.88 726 ALA A CA 1
ATOM 5767 C C . ALA A 1 726 ? -28.690 18.649 -22.252 1.00 75.88 726 ALA A C 1
ATOM 5769 O O . ALA A 1 726 ? -29.180 18.972 -23.328 1.00 75.88 726 ALA A O 1
ATOM 5770 N N . LEU A 1 727 ? -28.197 19.546 -21.389 1.00 76.38 727 LEU A N 1
ATOM 5771 C CA . LEU A 1 727 ? -28.078 20.983 -21.664 1.00 76.38 727 LEU A CA 1
ATOM 5772 C C . LEU A 1 727 ? -26.785 21.344 -22.409 1.00 76.38 727 LEU A C 1
ATOM 5774 O O . LEU A 1 727 ? -26.749 22.372 -23.074 1.00 76.38 727 LEU A O 1
ATOM 5778 N N . GLU A 1 728 ? -25.732 20.536 -22.280 1.00 76.31 728 GLU A N 1
ATOM 5779 C CA . GLU A 1 728 ? -24.448 20.723 -22.972 1.00 76.31 728 GLU A CA 1
ATOM 5780 C C . GLU A 1 728 ? -24.453 20.120 -24.395 1.00 76.31 728 GLU A C 1
ATOM 5782 O O . GLU A 1 728 ? -23.679 20.556 -25.244 1.00 76.31 728 GLU A O 1
ATOM 5787 N N . GLU A 1 729 ? -25.343 19.160 -24.680 1.00 64.25 729 GLU A N 1
ATOM 5788 C CA . GLU A 1 729 ? -25.568 18.589 -26.023 1.00 64.25 729 GLU A CA 1
ATOM 5789 C C . GLU A 1 729 ? -26.553 19.395 -26.904 1.00 64.25 729 GLU A C 1
ATOM 5791 O O . GLU A 1 729 ? -26.702 19.091 -28.092 1.00 64.25 729 GLU A O 1
ATOM 5796 N N . THR A 1 730 ? -27.213 20.422 -26.353 1.00 45.59 730 THR A N 1
ATOM 5797 C CA . THR A 1 730 ? -28.068 21.390 -27.080 1.00 45.59 730 THR A CA 1
ATOM 5798 C C . THR A 1 730 ? -27.355 22.702 -27.341 1.00 45.59 730 THR A C 1
ATOM 5800 O O . THR A 1 730 ? -27.516 23.235 -28.464 1.00 45.59 730 THR A O 1
#

Organism: Psilocybe cubensis (NCBI:txid181762)

Secondary structure (DSSP, 8-state):
----------------------------------------S--SSTTTTHHHHHHHHHHHS--B-TTS-B-S-HHHHHHHHTT---HHHHHHHHHHTT----TT--HHHHHHHHHHHHS-----------------------------------TTHHHHHTT---STTGGGSS-----TTS-HHHHHHHHHHHHHHHHHTT-----------S-----PPTT--HHHHHHHHHHHHHHHHHHTS-HHHHHHHHHHHHHHHHHHHHHHHTTS-SSS---HHHHHHHHHHHHHSPPB-TTS-B-TT----HHHHHHHHHHHHHHHHHHHHH-TTHHHHS-S--HHHHHHHHHHHHHHHHHHHTT-BTTTB-SSSSTTSTTTT--HHHHHHHHHHHHT-SSHHHHHHHHHHHHHHHHH---HHHHHH-BGGGEEEEEEE-TTSS-EEEEEEEEE-SGGG-TTTS------PEEEEE---SSGGG-HHHHHHHHHHIIIIIS-HHHHHT--TTSGGGTTT-BSSB-SS-SSSBPPHHHHHHHHHHHHHHTT---S-GGGHHHHHHHHHHHTTT--HHHHTTSS-----TTS-SSSTTS-HHHHHHHTT--SSS----GGGGSPPPHHHHTTS-TTHHHHHHHHTT-TT-HHHHHHHHHHHHHHHHHHHHHHHHHHH-TT-GGGGSHHHHSHHHHHIIIIIHHHHHHHHHHHS-----HHHHHHHHHHHHHH--